Protein AF-A0AAD9ZG01-F1 (afdb_monomer)

Structure (mmCIF, N/CA/C/O backbone):
data_AF-A0AAD9ZG01-F1
#
_entry.id   AF-A0AAD9ZG01-F1
#
loop_
_atom_site.group_PDB
_atom_site.id
_atom_site.type_symbol
_atom_site.label_atom_id
_atom_site.label_alt_id
_atom_site.label_comp_id
_atom_site.label_asym_id
_atom_site.label_entity_id
_atom_site.label_seq_id
_atom_site.pdbx_PDB_ins_code
_atom_site.Cartn_x
_atom_site.Cartn_y
_atom_site.Cartn_z
_atom_site.occupancy
_atom_site.B_iso_or_equiv
_atom_site.auth_seq_id
_atom_site.auth_comp_id
_atom_site.auth_asym_id
_atom_site.auth_atom_id
_atom_site.pdbx_PDB_model_num
ATOM 1 N N . MET A 1 1 ? -25.109 -23.459 76.908 1.00 38.09 1 MET A N 1
ATOM 2 C CA . MET A 1 1 ? -24.005 -22.514 77.189 1.00 38.09 1 MET A CA 1
ATOM 3 C C . MET A 1 1 ? -24.613 -21.228 77.715 1.00 38.09 1 MET A C 1
ATOM 5 O O . MET A 1 1 ? -25.657 -20.833 77.219 1.00 38.09 1 MET A O 1
ATOM 9 N N . ALA A 1 2 ? -24.033 -20.692 78.787 1.00 43.50 2 ALA A N 1
ATOM 10 C CA . ALA A 1 2 ? -24.630 -19.731 79.710 1.00 43.50 2 ALA A CA 1
ATOM 11 C C . ALA A 1 2 ? -25.202 -18.471 79.035 1.00 43.50 2 ALA A C 1
ATOM 13 O O . ALA A 1 2 ? -24.457 -17.653 78.503 1.00 43.50 2 ALA A O 1
ATOM 14 N N . ALA A 1 3 ? -26.524 -18.310 79.120 1.00 38.00 3 ALA A N 1
ATOM 15 C CA . ALA A 1 3 ? -27.197 -17.040 78.900 1.00 38.00 3 ALA A CA 1
ATOM 16 C C . ALA A 1 3 ? -27.238 -16.303 80.243 1.00 38.00 3 ALA A C 1
ATOM 18 O O . ALA A 1 3 ? -27.960 -16.691 81.162 1.00 38.00 3 ALA A O 1
ATOM 19 N N . THR A 1 4 ? -26.424 -15.263 80.380 1.00 45.53 4 THR A N 1
ATOM 20 C CA . THR A 1 4 ? -26.532 -14.297 81.469 1.00 45.53 4 THR A CA 1
ATOM 21 C C . THR A 1 4 ? -27.857 -13.548 81.319 1.00 45.53 4 THR A C 1
ATOM 23 O O . THR A 1 4 ? -27.993 -12.608 80.542 1.00 45.53 4 THR A O 1
ATOM 26 N N . SER A 1 5 ? -28.865 -14.015 82.056 1.00 45.00 5 SER A N 1
ATOM 27 C CA . SER A 1 5 ? -30.139 -13.337 82.285 1.00 45.00 5 SER A CA 1
ATOM 28 C C . SER A 1 5 ? -29.870 -11.956 82.898 1.00 45.00 5 SER A C 1
ATOM 30 O O . SER A 1 5 ? -29.632 -11.849 84.103 1.00 45.00 5 SER A O 1
ATOM 32 N N . LYS A 1 6 ? -29.893 -10.893 82.083 1.00 52.88 6 LYS A N 1
ATOM 33 C CA . LYS A 1 6 ? -29.975 -9.515 82.587 1.00 52.88 6 LYS A CA 1
ATOM 34 C C . LYS A 1 6 ? -31.296 -9.378 83.351 1.00 52.88 6 LYS A C 1
ATOM 36 O O . LYS A 1 6 ? -32.362 -9.615 82.791 1.00 52.88 6 LYS A O 1
ATOM 41 N N . GLY A 1 7 ? -31.193 -9.075 84.643 1.00 50.09 7 GLY A N 1
ATOM 42 C CA . GLY A 1 7 ? -32.318 -8.998 85.569 1.00 50.09 7 GLY A CA 1
ATOM 43 C C . GLY A 1 7 ? -33.397 -8.026 85.098 1.00 50.09 7 GLY A C 1
ATOM 44 O O . GLY A 1 7 ? -33.104 -6.889 84.736 1.00 50.09 7 GLY A O 1
ATOM 45 N N . GLY A 1 8 ? -34.649 -8.488 85.110 1.00 57.25 8 GLY A N 1
ATOM 46 C CA . GLY A 1 8 ? -35.808 -7.622 84.923 1.00 57.25 8 GLY A CA 1
ATOM 47 C C . GLY A 1 8 ? -35.963 -6.641 86.096 1.00 57.25 8 GLY A C 1
ATOM 48 O O . GLY A 1 8 ? -35.490 -6.932 87.197 1.00 57.25 8 GLY A O 1
ATOM 49 N N . PRO A 1 9 ? -36.645 -5.498 85.906 1.00 53.78 9 PRO A N 1
ATOM 50 C CA . PRO A 1 9 ? -36.659 -4.422 86.895 1.00 53.78 9 PRO A CA 1
ATOM 51 C C . PRO A 1 9 ? -37.322 -4.903 88.189 1.00 53.78 9 PRO A C 1
ATOM 53 O O . PRO A 1 9 ? -38.464 -5.360 88.152 1.00 53.78 9 PRO A O 1
ATOM 56 N N . THR A 1 10 ? -36.645 -4.831 89.332 1.00 59.59 10 THR A N 1
ATOM 57 C CA . THR A 1 10 ? -37.211 -5.135 90.659 1.00 59.59 10 THR A CA 1
ATOM 58 C C . THR A 1 10 ? -37.721 -3.850 91.319 1.00 59.59 10 THR A C 1
ATOM 60 O O . THR A 1 10 ? -37.201 -3.426 92.347 1.00 59.59 10 THR A O 1
ATOM 63 N N . GLY A 1 11 ? -38.708 -3.208 90.687 1.00 64.56 11 GLY A N 1
ATOM 64 C CA . GLY A 1 11 ? -39.366 -1.979 91.148 1.00 64.56 11 GLY A CA 1
ATOM 65 C C . GLY A 1 11 ? -40.883 -2.021 90.921 1.00 64.56 11 GLY A C 1
ATOM 66 O O . GLY A 1 11 ? -41.382 -2.926 90.246 1.00 64.56 11 GLY A O 1
ATOM 67 N N . ASP A 1 12 ? -41.599 -1.058 91.509 1.00 79.12 12 ASP A N 1
ATOM 68 C CA . ASP A 1 12 ? -43.065 -0.902 91.490 1.00 79.12 12 ASP A CA 1
ATOM 69 C C . ASP A 1 12 ? -43.675 -1.090 90.078 1.00 79.12 12 ASP A C 1
ATOM 71 O O . ASP A 1 12 ? -43.082 -0.696 89.070 1.00 79.12 12 ASP A O 1
ATOM 75 N N . TYR A 1 13 ? -44.870 -1.687 89.971 1.00 80.56 13 TYR A N 1
ATOM 76 C CA . TYR A 1 13 ? -45.464 -2.114 88.688 1.00 80.56 13 TYR A CA 1
ATOM 77 C C . TYR A 1 13 ? -45.611 -0.970 87.667 1.00 80.56 13 TYR A C 1
ATOM 79 O O . TYR A 1 13 ? -45.528 -1.203 86.459 1.00 80.56 13 TYR A O 1
ATOM 87 N N . ARG A 1 14 ? -45.769 0.276 88.134 1.00 78.88 14 ARG A N 1
ATOM 88 C CA . ARG A 1 14 ? -45.805 1.473 87.276 1.00 78.88 14 ARG A CA 1
ATOM 89 C C . ARG A 1 14 ? -44.471 1.768 86.585 1.00 78.88 14 ARG A C 1
ATOM 91 O O . ARG A 1 14 ? -44.488 2.185 85.432 1.00 78.88 14 ARG A O 1
ATOM 98 N N . GLN A 1 15 ? -43.341 1.505 87.242 1.00 80.19 15 GLN A N 1
ATOM 99 C CA . GLN A 1 15 ? -42.003 1.689 86.663 1.00 80.19 15 GLN A CA 1
ATOM 100 C C . GLN A 1 15 ? -41.693 0.628 85.599 1.00 80.19 15 GLN A C 1
ATOM 102 O O . GLN A 1 15 ? -41.059 0.920 84.590 1.00 80.19 15 GLN A O 1
ATOM 107 N N . ARG A 1 16 ? -42.190 -0.606 85.772 1.00 80.44 16 ARG A N 1
ATOM 108 C CA . ARG A 1 16 ? -42.127 -1.625 84.708 1.00 80.44 16 ARG A CA 1
ATOM 109 C C . ARG A 1 16 ? -42.939 -1.208 83.483 1.00 80.44 16 ARG A C 1
ATOM 111 O O . ARG A 1 16 ? -42.469 -1.383 82.366 1.00 80.44 16 ARG A O 1
ATOM 118 N N . LEU A 1 17 ? -44.133 -0.643 83.683 1.00 79.19 17 LEU A N 1
ATOM 119 C CA . LEU A 1 17 ? -44.978 -0.180 82.581 1.00 79.19 17 LEU A CA 1
ATOM 120 C C . LEU A 1 17 ? -44.354 0.998 81.815 1.00 79.19 17 LEU A C 1
ATOM 122 O O . LEU A 1 17 ? -44.463 1.021 80.593 1.00 79.19 17 LEU A O 1
ATOM 126 N N . SER A 1 18 ? -43.704 1.954 82.494 1.00 83.50 18 SER A N 1
ATOM 127 C CA . SER A 1 18 ? -42.988 3.040 81.806 1.00 83.50 18 SER A CA 1
ATOM 128 C C . SER A 1 18 ? -41.808 2.501 80.998 1.00 83.50 18 SER A C 1
ATOM 130 O O . SER A 1 18 ? -41.717 2.789 79.815 1.00 83.50 18 SER A O 1
ATOM 132 N N . TYR A 1 19 ? -41.008 1.603 81.582 1.00 84.62 19 TYR A N 1
ATOM 133 C CA . TYR A 1 19 ? -39.899 0.952 80.882 1.00 84.62 19 TYR A CA 1
ATOM 134 C C . TYR A 1 19 ? -40.346 0.223 79.602 1.00 84.62 19 TYR A C 1
ATOM 136 O O . TYR A 1 19 ? -39.713 0.367 78.559 1.00 84.62 19 TYR A O 1
ATOM 144 N N . PHE A 1 20 ? -41.457 -0.524 79.642 1.00 85.44 20 PHE A N 1
ATOM 145 C CA . PHE A 1 20 ? -41.986 -1.184 78.441 1.00 85.44 20 PHE A CA 1
ATOM 146 C C . PHE A 1 20 ? -42.443 -0.190 77.369 1.00 85.44 20 PHE A C 1
ATOM 148 O O . PHE A 1 20 ? -42.193 -0.432 76.192 1.00 85.44 20 PHE A O 1
ATOM 155 N N . LYS A 1 21 ? -43.062 0.931 77.761 1.00 87.56 21 LYS A N 1
ATOM 156 C CA . LYS A 1 21 ? -43.464 1.985 76.817 1.00 87.56 21 LYS A CA 1
ATOM 157 C C . LYS A 1 21 ? -42.263 2.645 76.150 1.00 87.56 21 LYS A C 1
ATOM 159 O O . LYS A 1 21 ? -42.301 2.834 74.941 1.00 87.56 21 LYS A O 1
ATOM 164 N N . ASP A 1 22 ? -41.217 2.938 76.915 1.00 88.94 22 ASP A N 1
ATOM 165 C CA . ASP A 1 22 ? -39.986 3.529 76.386 1.00 88.94 22 ASP A CA 1
ATOM 166 C C . ASP A 1 22 ? -39.299 2.548 75.420 1.00 88.94 22 ASP A C 1
ATOM 168 O O . ASP A 1 22 ? -38.937 2.915 74.308 1.00 88.94 22 ASP A O 1
ATOM 172 N N . THR A 1 23 ? -39.248 1.259 75.778 1.00 90.94 23 THR A N 1
ATOM 173 C CA . THR A 1 23 ? -38.676 0.214 74.911 1.00 90.94 23 THR A CA 1
ATOM 174 C C . THR A 1 23 ? -39.481 0.028 73.617 1.00 90.94 23 THR A C 1
ATOM 176 O O . THR A 1 23 ? -38.915 -0.229 72.558 1.00 90.94 23 THR A O 1
ATOM 179 N N . ASP A 1 24 ? -40.812 0.110 73.676 1.00 91.50 24 ASP A N 1
ATOM 180 C CA . ASP A 1 24 ? -41.656 0.002 72.482 1.00 91.50 24 ASP A CA 1
ATOM 181 C C . ASP A 1 24 ? -41.606 1.274 71.624 1.00 91.50 24 ASP A C 1
ATOM 183 O O . ASP A 1 24 ? -41.700 1.179 70.401 1.00 91.50 24 ASP A O 1
ATOM 187 N N . ALA A 1 25 ? -41.389 2.446 72.228 1.00 92.25 25 ALA A N 1
ATOM 188 C CA . ALA A 1 25 ? -41.107 3.677 71.498 1.00 92.25 25 ALA A CA 1
ATOM 189 C C . ALA A 1 25 ? -39.775 3.581 70.735 1.00 92.25 25 ALA A C 1
ATOM 191 O O . ALA A 1 25 ? -39.765 3.823 69.531 1.00 92.25 25 ALA A O 1
ATOM 192 N N . GLU A 1 26 ? -38.701 3.119 71.385 1.00 91.88 26 GLU A N 1
ATOM 193 C CA . GLU A 1 26 ? -37.394 2.884 70.747 1.00 91.88 26 GLU A CA 1
ATOM 194 C C . GLU A 1 26 ? -37.488 1.865 69.599 1.00 91.88 26 GLU A C 1
ATOM 196 O O . GLU A 1 26 ? -36.931 2.068 68.520 1.00 91.88 26 GLU A O 1
ATOM 201 N N . LYS A 1 27 ? -38.238 0.768 69.788 1.00 92.50 27 LYS A N 1
ATOM 202 C CA . LYS A 1 27 ? -38.485 -0.201 68.708 1.00 92.50 27 LYS A CA 1
ATOM 203 C C . LYS A 1 27 ? -39.249 0.421 67.546 1.00 92.50 27 LYS A C 1
ATOM 205 O O . LYS A 1 27 ? -38.918 0.137 66.401 1.00 92.50 27 LYS A O 1
ATOM 210 N N . ASN A 1 28 ? -40.279 1.220 67.820 1.00 91.88 28 ASN A N 1
ATOM 211 C CA . ASN A 1 28 ? -41.066 1.865 66.771 1.00 91.88 28 ASN A CA 1
ATOM 212 C C . ASN A 1 28 ? -40.231 2.890 65.993 1.00 91.88 28 ASN A C 1
ATOM 214 O O . ASN A 1 28 ? -40.359 2.967 64.775 1.00 91.88 28 ASN A O 1
ATOM 218 N N . GLU A 1 29 ? -39.348 3.627 66.666 1.00 94.62 29 GLU A N 1
ATOM 219 C CA . GLU A 1 29 ? -38.393 4.534 66.025 1.00 94.62 29 GLU A CA 1
ATOM 220 C C . GLU A 1 29 ? -37.431 3.766 65.108 1.00 94.62 29 GLU A C 1
ATOM 222 O O . GLU A 1 29 ? -37.336 4.081 63.923 1.00 94.62 29 GLU A O 1
ATOM 227 N N . MET A 1 30 ? -36.840 2.672 65.601 1.00 93.62 30 MET A N 1
ATOM 228 C CA . MET A 1 30 ? -35.977 1.797 64.799 1.00 93.62 30 MET A CA 1
ATOM 229 C C . MET A 1 30 ? -36.716 1.192 63.595 1.00 93.62 30 MET A C 1
ATOM 231 O O . MET A 1 30 ? -36.161 1.085 62.503 1.00 93.62 30 MET A O 1
ATOM 235 N N . VAL A 1 31 ? -37.974 0.777 63.770 1.00 94.62 31 VAL A N 1
ATOM 236 C CA . VAL A 1 31 ? -38.794 0.233 62.679 1.00 94.62 31 VAL A CA 1
ATOM 237 C C . VAL A 1 31 ? -39.071 1.299 61.620 1.00 94.62 31 VAL A C 1
ATOM 239 O O . VAL A 1 31 ? -38.967 0.995 60.433 1.00 94.62 31 VAL A O 1
ATOM 242 N N . ASN A 1 32 ? -39.376 2.534 62.018 1.00 93.56 32 ASN A N 1
ATOM 243 C CA . ASN A 1 32 ? -39.596 3.633 61.078 1.00 93.56 32 ASN A CA 1
ATOM 244 C C . ASN A 1 32 ? -38.319 3.982 60.303 1.00 93.56 32 ASN A C 1
ATOM 246 O O . ASN A 1 32 ? -38.375 4.107 59.082 1.00 93.56 32 ASN A O 1
ATOM 250 N N . GLU A 1 33 ? -37.168 4.039 60.977 1.00 95.75 33 GLU A N 1
ATOM 251 C CA . GLU A 1 33 ? -35.868 4.260 60.333 1.00 95.75 33 GLU A CA 1
ATOM 252 C C . GLU A 1 33 ? -35.550 3.150 59.314 1.00 95.75 33 GLU A C 1
ATOM 254 O O . GLU A 1 33 ? -35.119 3.410 58.189 1.00 95.75 33 GLU A O 1
ATOM 259 N N . LEU A 1 34 ? -35.819 1.887 59.665 1.00 95.50 34 LEU A N 1
ATOM 260 C CA . LEU A 1 34 ? -35.640 0.756 58.751 1.00 95.50 34 LEU A CA 1
ATOM 261 C C . LEU A 1 34 ? -36.575 0.832 57.538 1.00 95.50 34 LEU A C 1
ATOM 263 O O . LEU A 1 34 ? -36.155 0.488 56.432 1.00 95.50 34 LEU A O 1
ATOM 267 N N . ILE A 1 35 ? -37.823 1.270 57.722 1.00 95.75 35 ILE A N 1
ATOM 268 C CA . ILE A 1 35 ? -38.773 1.463 56.619 1.00 95.75 35 ILE A CA 1
ATOM 269 C C . ILE A 1 35 ? -38.272 2.563 55.681 1.00 95.75 35 ILE A C 1
ATOM 271 O O . ILE A 1 35 ? -38.214 2.337 54.472 1.00 95.75 35 ILE A O 1
ATOM 275 N N . GLU A 1 36 ? -37.847 3.706 56.217 1.00 95.88 36 GLU A N 1
ATOM 276 C CA . GLU A 1 36 ? -37.333 4.822 55.419 1.00 95.88 36 GLU A CA 1
ATOM 277 C C . GLU A 1 36 ? -36.077 4.422 54.629 1.00 95.88 36 GLU A C 1
ATOM 279 O O . GLU A 1 36 ? -35.994 4.637 53.415 1.00 95.88 36 GLU A O 1
ATOM 284 N N . ASN A 1 37 ? -35.141 3.721 55.275 1.00 96.06 37 ASN A N 1
ATOM 285 C CA . ASN A 1 37 ? -33.947 3.184 54.625 1.00 96.06 37 ASN A CA 1
ATOM 286 C C . ASN A 1 37 ? -34.290 2.184 53.507 1.00 96.06 37 ASN A C 1
ATOM 288 O O . ASN A 1 37 ? -33.676 2.213 52.436 1.00 96.06 37 ASN A O 1
ATOM 292 N N . LEU A 1 38 ? -35.289 1.317 53.712 1.00 95.12 38 LEU A N 1
ATOM 293 C CA . LEU A 1 38 ? -35.758 0.386 52.681 1.00 95.12 38 LEU A CA 1
ATOM 294 C C . LEU A 1 38 ? -36.426 1.109 51.506 1.00 95.12 38 LEU A C 1
ATOM 296 O O . LEU A 1 38 ? -36.227 0.719 50.352 1.00 95.12 38 LEU A O 1
ATOM 300 N N . GLU A 1 39 ? -37.205 2.157 51.766 1.00 95.75 39 GLU A N 1
ATOM 301 C CA . GLU A 1 39 ? -37.835 2.956 50.717 1.00 95.75 39 GLU A CA 1
ATOM 302 C C . GLU A 1 39 ? -36.809 3.717 49.878 1.00 95.75 39 GLU A C 1
ATOM 304 O O . GLU A 1 39 ? -36.904 3.702 48.644 1.00 95.75 39 GLU A O 1
ATOM 309 N N . ASN A 1 40 ? -35.811 4.322 50.523 1.00 96.19 40 ASN A N 1
ATOM 310 C CA . ASN A 1 40 ? -34.726 5.040 49.858 1.00 96.19 40 ASN A CA 1
ATOM 311 C C . ASN A 1 40 ? -33.866 4.086 49.024 1.00 96.19 40 ASN A C 1
ATOM 313 O O . ASN A 1 40 ? -33.726 4.294 47.817 1.00 96.19 40 ASN A O 1
ATOM 317 N N . ALA A 1 41 ? -33.440 2.954 49.594 1.00 93.81 41 ALA A N 1
ATOM 318 C CA . ALA A 1 41 ? -32.715 1.926 48.850 1.00 93.81 41 ALA A CA 1
ATOM 319 C C . ALA A 1 41 ? -33.521 1.401 47.647 1.00 93.81 41 ALA A C 1
ATOM 321 O O . ALA A 1 41 ? -32.960 1.118 46.586 1.00 93.81 41 ALA A O 1
ATOM 322 N N . ARG A 1 42 ? -34.852 1.291 47.768 1.00 96.44 42 ARG A N 1
ATOM 323 C CA . ARG A 1 42 ? -35.726 0.877 46.660 1.00 96.44 42 ARG A CA 1
ATOM 324 C C . ARG A 1 42 ? -35.860 1.958 45.583 1.00 96.44 42 ARG A C 1
ATOM 326 O O . ARG A 1 42 ? -35.978 1.611 44.408 1.00 96.44 42 ARG A O 1
ATOM 333 N N . LYS A 1 43 ? -35.888 3.246 45.946 1.00 95.81 43 LYS A N 1
ATOM 334 C CA . LYS A 1 43 ? -35.864 4.369 44.988 1.00 95.81 43 LYS A CA 1
ATOM 335 C C . LYS A 1 43 ? -34.548 4.382 44.211 1.00 95.81 43 LYS A C 1
ATOM 337 O O . LYS A 1 43 ? -34.603 4.351 42.986 1.00 95.81 43 LYS A O 1
ATOM 342 N N . GLU A 1 44 ? -33.416 4.282 44.903 1.00 95.88 44 GLU A N 1
ATOM 343 C CA . GLU A 1 44 ? -32.087 4.184 44.284 1.00 95.88 44 GLU A CA 1
ATOM 344 C C . GLU A 1 44 ? -31.996 2.993 43.326 1.00 95.88 44 GLU A C 1
ATOM 346 O O . GLU A 1 44 ? -31.630 3.155 42.166 1.00 95.88 44 GLU A O 1
ATOM 351 N N . CYS A 1 45 ? -32.417 1.798 43.762 1.00 93.69 45 CYS A N 1
ATOM 352 C CA . CYS A 1 45 ? -32.392 0.612 42.902 1.00 93.69 45 CYS A CA 1
ATOM 353 C C . CYS A 1 45 ? -33.244 0.791 41.639 1.00 93.69 45 CYS A C 1
ATOM 355 O O . CYS A 1 45 ? -32.864 0.308 40.573 1.00 93.69 45 CYS A O 1
ATOM 357 N N . ARG A 1 46 ? -34.396 1.470 41.738 1.00 95.25 46 ARG A N 1
ATOM 358 C CA . ARG A 1 46 ? -35.234 1.776 40.569 1.00 95.25 46 ARG A CA 1
ATOM 359 C C . ARG A 1 46 ? -34.542 2.746 39.622 1.00 95.25 46 ARG A C 1
ATOM 361 O O . ARG A 1 46 ? -34.561 2.501 38.423 1.00 95.25 46 ARG A O 1
ATOM 368 N N . GLN A 1 47 ? -33.927 3.797 40.150 1.00 95.25 47 GLN A N 1
ATOM 369 C CA . GLN A 1 47 ? -33.242 4.799 39.341 1.00 95.25 47 GLN A CA 1
ATOM 370 C C . GLN A 1 47 ? -32.042 4.197 38.605 1.00 95.25 47 GLN A C 1
ATOM 372 O O . GLN A 1 47 ? -31.995 4.244 37.382 1.00 95.25 47 GLN A O 1
ATOM 377 N N . ILE A 1 48 ? -31.188 3.461 39.322 1.00 93.50 48 ILE A N 1
ATOM 378 C CA . ILE A 1 48 ? -30.055 2.732 38.734 1.00 93.50 48 ILE A CA 1
ATOM 379 C C . ILE A 1 48 ? -30.524 1.727 37.672 1.00 93.50 48 ILE A C 1
ATOM 381 O O . ILE A 1 48 ? -29.856 1.528 36.658 1.00 93.50 48 ILE A O 1
ATOM 385 N N . SER A 1 49 ? -31.674 1.075 37.880 1.00 95.31 49 SER A N 1
ATOM 386 C CA . SER A 1 49 ? -32.224 0.141 36.889 1.00 95.31 49 SER A CA 1
ATOM 387 C C . SER A 1 49 ? -32.629 0.851 35.595 1.00 95.31 49 SER A C 1
ATOM 389 O O . SER A 1 49 ? -32.333 0.335 34.519 1.00 95.31 49 SER A O 1
ATOM 391 N N . LEU A 1 50 ? -33.253 2.029 35.691 1.00 95.81 50 LEU A N 1
ATOM 392 C CA . LEU A 1 50 ? -33.627 2.842 34.530 1.00 95.81 50 LEU A CA 1
ATOM 393 C C . LEU A 1 50 ? -32.391 3.364 33.787 1.00 95.81 50 LEU A C 1
ATOM 395 O O . LEU A 1 50 ? -32.313 3.227 32.566 1.00 95.81 50 LEU A O 1
ATOM 399 N N . ASP A 1 51 ? -31.396 3.871 34.514 1.00 95.25 51 ASP A N 1
ATOM 400 C CA . ASP A 1 51 ? -30.147 4.366 33.924 1.00 95.25 51 ASP A CA 1
ATOM 401 C C . ASP A 1 51 ? -29.394 3.234 33.211 1.00 95.25 51 ASP A C 1
ATOM 403 O O . ASP A 1 51 ? -28.943 3.378 32.074 1.00 95.25 51 ASP A O 1
ATOM 407 N N . LEU A 1 52 ? -29.335 2.047 33.827 1.00 92.88 52 LEU A N 1
ATOM 408 C CA . LEU A 1 52 ? -28.736 0.861 33.218 1.00 92.88 52 LEU A CA 1
ATOM 409 C C . LEU A 1 52 ? -29.473 0.420 31.947 1.00 92.88 52 LEU A C 1
ATOM 411 O O . LEU A 1 52 ? -28.834 -0.058 31.005 1.00 92.88 52 LEU A O 1
ATOM 415 N N . GLU A 1 53 ? -30.801 0.513 31.917 1.00 95.25 53 GLU A N 1
ATOM 416 C CA . GLU A 1 53 ? -31.591 0.211 30.722 1.00 95.25 53 GLU A CA 1
ATOM 417 C C . GLU A 1 53 ? -31.333 1.218 29.599 1.00 95.25 53 GLU A C 1
ATOM 419 O O . GLU A 1 53 ? -31.119 0.788 28.461 1.00 95.25 53 GLU A O 1
ATOM 424 N N . SER A 1 54 ? -31.259 2.513 29.921 1.00 95.12 54 SER A N 1
ATOM 425 C CA . SER A 1 54 ? -30.901 3.576 28.974 1.00 95.12 54 SER A CA 1
ATOM 426 C C . SER A 1 54 ? -29.518 3.336 28.361 1.00 95.12 54 SER A C 1
ATOM 428 O O . SER A 1 54 ? -29.382 3.187 27.146 1.00 95.12 54 SER A O 1
ATOM 430 N N . GLU A 1 55 ? -28.504 3.129 29.202 1.00 91.25 55 GLU A N 1
ATOM 431 C CA . GLU A 1 55 ? -27.126 2.833 28.789 1.00 91.25 55 GLU A CA 1
ATOM 432 C C . GLU A 1 55 ? -27.024 1.572 27.918 1.00 91.25 55 GLU A C 1
ATOM 434 O O . GLU A 1 55 ? -26.283 1.502 26.931 1.00 91.25 55 GLU A O 1
ATOM 439 N N . ARG A 1 56 ? -27.790 0.526 28.257 1.00 93.69 56 ARG A N 1
ATOM 440 C CA . ARG A 1 56 ? -27.854 -0.698 27.446 1.00 93.69 56 ARG A CA 1
ATOM 441 C C . ARG A 1 56 ? -28.488 -0.434 26.086 1.00 93.69 56 ARG A C 1
ATOM 443 O O . ARG A 1 56 ? -28.030 -1.016 25.099 1.00 93.69 56 ARG A O 1
ATOM 450 N N . ALA A 1 57 ? -29.532 0.389 26.025 1.00 94.00 57 ALA A N 1
ATOM 451 C CA . ALA A 1 57 ? -30.189 0.755 24.778 1.00 94.00 57 ALA A CA 1
ATOM 452 C C . ALA A 1 57 ? -29.251 1.574 23.879 1.00 94.00 57 ALA A C 1
ATOM 454 O O . ALA A 1 57 ? -29.091 1.238 22.703 1.00 94.00 57 ALA A O 1
ATOM 455 N N . GLU A 1 58 ? -28.554 2.565 24.435 1.00 92.12 58 GLU A N 1
ATOM 456 C CA . GLU A 1 58 ? -27.571 3.366 23.703 1.00 92.12 58 GLU A CA 1
ATOM 457 C C . GLU A 1 58 ? -26.402 2.521 23.209 1.00 92.12 58 GLU A C 1
ATOM 459 O O . GLU A 1 58 ? -26.064 2.570 22.025 1.00 92.12 58 GLU A O 1
ATOM 464 N N . ARG A 1 59 ? -25.838 1.651 24.057 1.00 94.12 59 ARG A N 1
ATOM 465 C CA . ARG A 1 59 ? -24.777 0.727 23.637 1.00 94.12 59 ARG A CA 1
ATOM 466 C C . ARG A 1 59 ? -25.218 -0.147 22.469 1.00 94.12 59 ARG A C 1
ATOM 468 O O . ARG A 1 59 ? -24.450 -0.306 21.524 1.00 94.12 59 ARG A O 1
ATOM 475 N N . ARG A 1 60 ? -26.431 -0.710 22.509 1.00 93.69 60 ARG A N 1
ATOM 476 C CA . ARG A 1 60 ? -26.967 -1.511 21.394 1.00 93.69 60 ARG A CA 1
ATOM 477 C C . ARG A 1 60 ? -27.122 -0.673 20.130 1.00 93.69 60 ARG A C 1
ATOM 479 O O . ARG A 1 60 ? -26.774 -1.142 19.053 1.00 93.69 60 ARG A O 1
ATOM 486 N N . ARG A 1 61 ? -27.592 0.570 20.252 1.00 94.12 61 ARG A N 1
ATOM 487 C CA . ARG A 1 61 ? -27.713 1.499 19.122 1.00 94.12 61 ARG A CA 1
ATOM 488 C C . ARG A 1 61 ? -26.350 1.837 18.517 1.00 94.12 61 ARG A C 1
ATOM 490 O O . ARG A 1 61 ? -26.206 1.819 17.298 1.00 94.12 61 ARG A O 1
ATOM 497 N N . HIS A 1 62 ? -25.346 2.106 19.347 1.00 91.12 62 HIS A N 1
ATOM 498 C CA . HIS A 1 62 ? -23.978 2.353 18.895 1.00 91.12 62 HIS A CA 1
ATOM 499 C C . HIS A 1 62 ? -23.357 1.114 18.253 1.00 91.12 62 HIS A C 1
ATOM 501 O O . HIS A 1 62 ? -22.753 1.235 17.192 1.00 91.12 62 HIS A O 1
ATOM 507 N N . GLN A 1 63 ? -23.554 -0.072 18.835 1.00 92.38 63 GLN A N 1
ATOM 508 C CA . GLN A 1 63 ? -23.122 -1.337 18.237 1.00 92.38 63 GLN A CA 1
ATOM 509 C C . GLN A 1 63 ? -23.772 -1.559 16.869 1.00 92.38 63 GLN A C 1
ATOM 511 O O . GLN A 1 63 ? -23.058 -1.852 15.916 1.00 92.38 63 GLN A O 1
ATOM 516 N N . GLY A 1 64 ? -25.081 -1.318 16.745 1.00 92.50 64 GLY A N 1
ATOM 517 C CA . GLY A 1 64 ? -25.789 -1.406 15.467 1.00 92.50 64 GLY A CA 1
ATOM 518 C C . GLY A 1 64 ? -25.251 -0.426 14.422 1.00 92.50 64 GLY A C 1
ATOM 519 O O . GLY A 1 64 ? -25.017 -0.820 13.287 1.00 92.50 64 GLY A O 1
ATOM 520 N N . ARG A 1 65 ? -24.966 0.829 14.804 1.00 90.06 65 ARG A N 1
ATOM 521 C CA . ARG A 1 65 ? -24.340 1.812 13.898 1.00 90.06 65 ARG A CA 1
ATOM 522 C C . ARG A 1 65 ? -22.930 1.408 13.475 1.00 90.06 65 ARG A C 1
ATOM 524 O O . ARG A 1 65 ? -22.566 1.631 12.327 1.00 90.06 65 ARG A O 1
ATOM 531 N N . VAL A 1 66 ? -22.124 0.860 14.384 1.00 88.94 66 VAL A N 1
ATOM 532 C CA . VAL A 1 66 ? -20.772 0.382 14.054 1.00 88.94 66 VAL A CA 1
ATOM 533 C C . VAL A 1 66 ? -20.855 -0.788 13.082 1.00 88.94 66 VAL A C 1
ATOM 535 O O . VAL A 1 66 ? -20.172 -0.759 12.067 1.00 88.94 66 VAL A O 1
ATOM 538 N N . GLU A 1 67 ? -21.728 -1.762 13.334 1.00 90.50 67 GLU A N 1
ATOM 539 C CA . GLU A 1 67 ? -21.938 -2.905 12.442 1.00 90.50 67 GLU A CA 1
ATOM 540 C C . GLU A 1 67 ? -22.451 -2.462 11.061 1.00 90.50 67 GLU A C 1
ATOM 542 O O . GLU A 1 67 ? -21.927 -2.890 10.034 1.00 90.50 67 GLU A O 1
ATOM 547 N N . GLU A 1 68 ? -23.411 -1.534 11.014 1.00 89.50 68 GLU A N 1
ATOM 548 C CA . GLU A 1 68 ? -23.906 -0.938 9.771 1.00 89.50 68 GLU A CA 1
ATOM 549 C C . GLU A 1 68 ? -22.775 -0.248 8.996 1.00 89.50 68 GLU A C 1
ATOM 551 O O . GLU A 1 68 ? -22.551 -0.547 7.821 1.00 89.50 68 GLU A O 1
ATOM 556 N N . LEU A 1 69 ? -22.003 0.622 9.652 1.00 82.62 69 LEU A N 1
ATOM 557 C CA . LEU A 1 69 ? -20.867 1.298 9.028 1.00 82.62 69 LEU A CA 1
ATOM 558 C C . LEU A 1 69 ? -19.804 0.301 8.563 1.00 82.62 69 LEU A C 1
ATOM 560 O O . LEU A 1 69 ? -19.283 0.447 7.458 1.00 82.62 69 LEU A O 1
ATOM 564 N N . GLU A 1 70 ? -19.503 -0.730 9.349 1.00 82.12 70 GLU A N 1
ATOM 565 C CA . GLU A 1 70 ? -18.585 -1.798 8.962 1.00 82.12 70 GLU A CA 1
ATOM 566 C C . GLU A 1 70 ? -19.085 -2.530 7.720 1.00 82.12 70 GLU A C 1
ATOM 568 O O . GLU A 1 70 ? -18.298 -2.738 6.799 1.00 82.12 70 GLU A O 1
ATOM 573 N N . THR A 1 71 ? -20.380 -2.849 7.627 1.00 82.00 71 THR A N 1
ATOM 574 C CA . THR A 1 71 ? -20.956 -3.505 6.441 1.00 82.00 71 THR A CA 1
ATOM 575 C C . THR A 1 71 ? -20.894 -2.619 5.199 1.00 82.00 71 THR A C 1
ATOM 577 O O . THR A 1 71 ? -20.480 -3.089 4.139 1.00 82.00 71 THR A O 1
ATOM 580 N N . LEU A 1 72 ? -21.209 -1.324 5.327 1.00 79.69 72 LEU A N 1
ATOM 581 C CA . LEU A 1 72 ? -21.110 -0.345 4.240 1.00 79.69 72 LEU A CA 1
ATOM 582 C C . LEU A 1 72 ? -19.665 -0.132 3.787 1.00 79.69 72 LEU A C 1
ATOM 584 O O . LEU A 1 72 ? -19.409 0.237 2.639 1.00 79.69 72 LEU A O 1
ATOM 588 N N . THR A 1 73 ? -18.722 -0.338 4.695 1.00 75.06 73 THR A N 1
ATOM 589 C CA . THR A 1 73 ? -17.300 -0.113 4.467 1.00 75.06 73 THR A CA 1
ATOM 590 C C . THR A 1 73 ? -16.578 -1.372 3.984 1.00 75.06 73 THR A C 1
ATOM 592 O O . THR A 1 73 ? -15.527 -1.294 3.332 1.00 75.06 73 THR A O 1
ATOM 595 N N . ARG A 1 74 ? -17.146 -2.546 4.271 1.00 71.69 74 ARG A N 1
ATOM 596 C CA . ARG A 1 74 ? -16.600 -3.850 3.906 1.00 71.69 74 ARG A CA 1
ATOM 597 C C . ARG A 1 74 ? -16.449 -3.940 2.392 1.00 71.69 74 ARG A C 1
ATOM 599 O O . ARG A 1 74 ? -17.396 -3.726 1.644 1.00 71.69 74 ARG A O 1
ATOM 606 N N . GLY A 1 75 ? -15.237 -4.241 1.932 1.00 68.81 75 GLY A N 1
ATOM 607 C CA . GLY A 1 75 ? -14.962 -4.418 0.502 1.00 68.81 75 GLY A CA 1
ATOM 608 C C . GLY A 1 75 ? -14.920 -3.160 -0.351 1.00 68.81 75 GLY A C 1
ATOM 609 O O . GLY A 1 75 ? -14.867 -3.245 -1.574 1.00 68.81 75 GLY A O 1
ATOM 610 N N . ARG A 1 76 ? -14.928 -1.974 0.265 1.00 75.75 76 ARG A N 1
ATOM 611 C CA . ARG A 1 76 ? -14.742 -0.702 -0.454 1.00 75.75 76 ARG A CA 1
ATOM 612 C C . ARG A 1 76 ? -13.320 -0.149 -0.341 1.00 75.75 76 ARG A C 1
ATOM 614 O O . ARG A 1 76 ? -13.078 1.007 -0.673 1.00 75.75 76 ARG A O 1
ATOM 621 N N . GLY A 1 77 ? -12.382 -0.967 0.136 1.00 88.50 77 GLY A N 1
ATOM 622 C CA . GLY A 1 77 ? -10.971 -0.607 0.210 1.00 88.50 77 GLY A CA 1
ATOM 623 C C . GLY A 1 77 ? -10.288 -0.662 -1.155 1.00 88.50 77 GLY A C 1
ATOM 624 O O . GLY A 1 77 ? -10.673 -1.439 -2.032 1.00 88.50 77 GLY A O 1
ATOM 625 N N . PHE A 1 78 ? -9.242 0.140 -1.323 1.00 92.50 78 PHE A N 1
ATOM 626 C CA . PHE A 1 78 ? -8.366 0.048 -2.486 1.00 92.50 78 PHE A CA 1
ATOM 627 C C . PHE A 1 78 ? -6.895 0.146 -2.094 1.00 92.50 78 PHE A C 1
ATOM 629 O O . PHE A 1 78 ? -6.550 0.613 -1.008 1.00 92.50 78 PHE A O 1
ATOM 636 N N . VAL A 1 79 ? -6.034 -0.315 -2.991 1.00 92.75 79 VAL A N 1
ATOM 637 C CA . VAL A 1 79 ? -4.581 -0.183 -2.920 1.00 92.75 79 VAL A CA 1
ATOM 638 C C . VAL A 1 79 ? -4.154 0.728 -4.052 1.00 92.75 79 VAL A C 1
ATOM 640 O O . VAL A 1 79 ? -4.583 0.540 -5.191 1.00 92.75 79 VAL A O 1
ATOM 643 N N . LEU A 1 80 ? -3.322 1.711 -3.731 1.00 94.94 80 LEU A N 1
ATOM 644 C CA . LEU A 1 80 ? -2.755 2.623 -4.710 1.00 94.94 80 LEU A CA 1
ATOM 645 C C . LEU A 1 80 ? -1.356 2.162 -5.105 1.00 94.94 80 LEU A C 1
ATOM 647 O O . LEU A 1 80 ? -0.552 1.809 -4.249 1.00 94.94 80 LEU A O 1
ATOM 651 N N . VAL A 1 81 ? -1.045 2.220 -6.390 1.00 93.31 81 VAL A N 1
ATOM 652 C CA . VAL A 1 81 ? 0.290 1.984 -6.930 1.00 93.31 81 VAL A CA 1
ATOM 653 C C . VAL A 1 81 ? 0.688 3.230 -7.706 1.00 93.31 81 VAL A C 1
ATOM 655 O O . VAL A 1 81 ? 0.052 3.570 -8.702 1.00 93.31 81 VAL A O 1
ATOM 658 N N . LEU A 1 82 ? 1.712 3.925 -7.225 1.00 92.69 82 LEU A N 1
ATOM 659 C CA . LEU A 1 82 ? 2.292 5.095 -7.879 1.00 92.69 82 LEU A CA 1
ATOM 660 C C . LEU A 1 82 ? 3.606 4.678 -8.519 1.00 92.69 82 LEU A C 1
ATOM 662 O O . LEU A 1 82 ? 4.452 4.105 -7.837 1.00 92.69 82 LEU A O 1
ATOM 666 N N . ILE A 1 83 ? 3.765 4.947 -9.810 1.00 90.25 83 ILE A N 1
ATOM 667 C CA . ILE A 1 83 ? 4.972 4.605 -10.561 1.00 90.25 83 ILE A CA 1
ATOM 668 C C . ILE A 1 83 ? 5.471 5.866 -11.250 1.00 90.25 83 ILE A C 1
ATOM 670 O O . ILE A 1 83 ? 4.732 6.500 -12.005 1.00 90.25 83 ILE A O 1
ATOM 674 N N . ASP A 1 84 ? 6.727 6.194 -10.995 1.00 88.38 84 ASP A N 1
ATOM 675 C CA . ASP A 1 84 ? 7.487 7.125 -11.810 1.00 88.38 84 ASP A CA 1
ATOM 676 C C . ASP A 1 84 ? 8.042 6.360 -13.012 1.00 88.38 84 ASP A C 1
ATOM 678 O O . ASP A 1 84 ? 9.045 5.658 -12.908 1.00 88.38 84 ASP A O 1
ATOM 682 N N . ALA A 1 85 ? 7.314 6.398 -14.125 1.00 83.19 85 ALA A N 1
ATOM 683 C CA . ALA A 1 85 ? 7.627 5.601 -15.303 1.00 83.19 85 ALA A CA 1
ATOM 684 C C . ALA A 1 85 ? 8.685 6.255 -16.209 1.00 83.19 85 ALA A C 1
ATOM 686 O O . ALA A 1 85 ? 9.126 5.603 -17.158 1.00 83.19 85 ALA A O 1
ATOM 687 N N . ASP A 1 86 ? 9.107 7.492 -15.918 1.00 76.81 86 ASP A N 1
ATOM 688 C CA . ASP A 1 86 ? 10.226 8.149 -16.606 1.00 76.81 86 ASP A CA 1
ATOM 689 C C . ASP A 1 86 ? 11.584 7.609 -16.152 1.00 76.81 86 ASP A C 1
ATOM 691 O O . ASP A 1 86 ? 12.555 7.620 -16.913 1.00 76.81 86 ASP A O 1
ATOM 695 N N . ALA A 1 87 ? 11.656 7.098 -14.925 1.00 70.62 87 ALA A N 1
ATOM 696 C CA . ALA A 1 87 ? 12.877 6.551 -14.367 1.00 70.62 87 ALA A CA 1
ATOM 697 C C . ALA A 1 87 ? 13.268 5.219 -15.017 1.00 70.62 87 ALA A C 1
ATOM 699 O O . ALA A 1 87 ? 12.454 4.296 -15.103 1.00 70.62 87 ALA A O 1
ATOM 700 N N . ASP A 1 88 ? 14.551 5.070 -15.359 1.00 67.56 88 ASP A N 1
ATOM 701 C CA . ASP A 1 88 ? 15.101 3.875 -16.018 1.00 67.56 88 ASP A CA 1
ATOM 702 C C . ASP A 1 88 ? 14.782 2.552 -15.299 1.00 67.56 88 ASP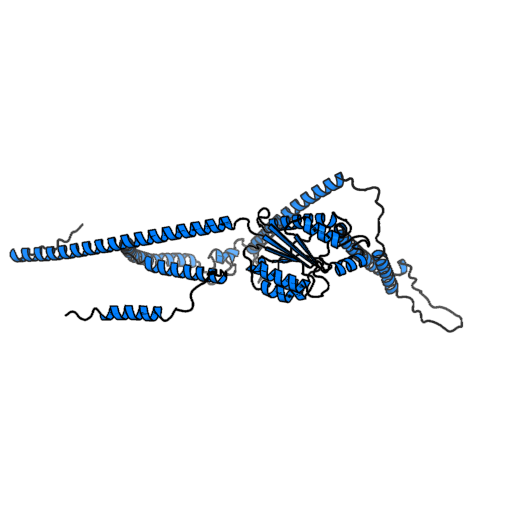 A C 1
ATOM 704 O O . ASP A 1 88 ? 14.593 1.523 -15.959 1.00 67.56 88 ASP A O 1
ATOM 708 N N . ASP A 1 89 ? 14.675 2.604 -13.969 1.00 68.44 89 ASP A N 1
ATOM 709 C CA . ASP A 1 89 ? 14.387 1.473 -13.081 1.00 68.44 89 ASP A CA 1
ATOM 710 C C . ASP A 1 89 ? 12.937 0.971 -13.154 1.00 68.44 89 ASP A C 1
ATOM 712 O O . ASP A 1 89 ? 12.669 -0.181 -12.800 1.00 68.44 89 ASP A O 1
ATOM 716 N N . TYR A 1 90 ? 12.002 1.810 -13.606 1.00 74.56 90 TYR A N 1
ATOM 717 C CA . TYR A 1 90 ? 10.571 1.494 -13.673 1.00 74.56 90 TYR A CA 1
ATOM 718 C C . TYR A 1 90 ? 10.028 1.483 -15.110 1.00 74.56 90 TYR A C 1
ATOM 720 O O . TYR A 1 90 ? 8.825 1.297 -15.316 1.00 74.56 90 TYR A O 1
ATOM 728 N N . ILE A 1 91 ? 10.905 1.605 -16.115 1.00 77.06 91 ILE A N 1
ATOM 729 C CA . ILE A 1 91 ? 10.538 1.446 -17.526 1.00 77.06 91 ILE A CA 1
ATOM 730 C C . ILE A 1 91 ? 10.009 0.026 -17.767 1.00 77.06 91 ILE A C 1
ATOM 732 O O . ILE A 1 91 ? 10.629 -0.979 -17.407 1.00 77.06 91 ILE A O 1
ATOM 736 N N . PHE A 1 92 ? 8.862 -0.067 -18.440 1.00 77.19 92 PHE A N 1
ATOM 737 C CA . PHE A 1 92 ? 8.268 -1.346 -18.818 1.00 77.19 92 PHE A CA 1
ATOM 738 C C . PHE A 1 92 ? 9.193 -2.157 -19.740 1.00 77.19 92 PHE A C 1
ATOM 740 O O . PHE A 1 92 ? 9.920 -1.624 -20.574 1.00 77.19 92 PHE A O 1
ATOM 747 N N . ARG A 1 93 ? 9.157 -3.487 -19.612 1.00 76.19 93 ARG A N 1
ATOM 748 C CA . ARG A 1 9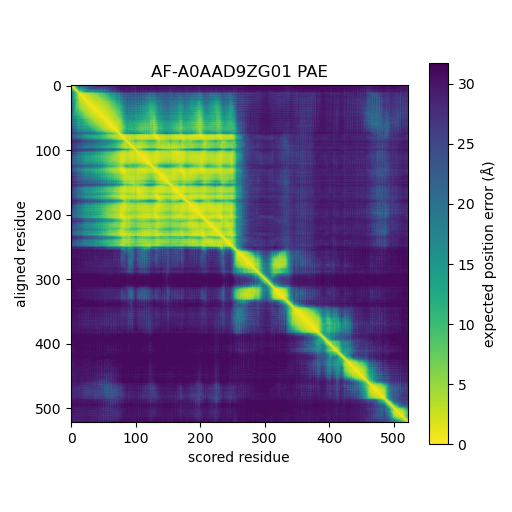3 ? 10.067 -4.382 -20.347 1.00 76.19 93 ARG A CA 1
ATOM 749 C C . ARG A 1 93 ? 9.902 -4.268 -21.861 1.00 76.19 93 ARG A C 1
ATOM 751 O O . ARG A 1 93 ? 8.783 -4.173 -22.363 1.00 76.19 93 ARG A O 1
ATOM 758 N N . GLU A 1 94 ? 11.002 -4.474 -22.583 1.00 79.81 94 GLU A N 1
ATOM 759 C CA . GLU A 1 94 ? 11.047 -4.485 -24.051 1.00 79.81 94 GLU A CA 1
ATOM 760 C C . GLU A 1 94 ? 9.971 -5.394 -24.675 1.00 79.81 94 GLU A C 1
ATOM 762 O O . GLU A 1 94 ? 9.312 -5.013 -25.640 1.00 79.81 94 GLU A O 1
ATOM 767 N N . ARG A 1 95 ? 9.712 -6.571 -24.082 1.00 80.75 95 ARG A N 1
ATOM 768 C CA . ARG A 1 95 ? 8.675 -7.512 -24.557 1.00 80.75 95 ARG A CA 1
ATOM 769 C C . ARG A 1 95 ? 7.267 -6.907 -24.631 1.00 80.75 95 ARG A C 1
ATOM 771 O O . ARG A 1 95 ? 6.422 -7.419 -25.365 1.00 80.75 95 ARG A O 1
ATOM 778 N N . PHE A 1 96 ? 7.011 -5.873 -23.834 1.00 82.75 96 PHE A N 1
ATOM 779 C CA . PHE A 1 96 ? 5.754 -5.139 -23.811 1.00 82.75 96 PHE A CA 1
ATOM 780 C C . PHE A 1 96 ? 5.805 -3.893 -24.681 1.00 82.75 96 PHE A C 1
ATOM 782 O O . PHE A 1 96 ? 4.818 -3.600 -25.341 1.00 82.75 96 PHE A O 1
ATOM 789 N N . LEU A 1 97 ? 6.943 -3.201 -24.721 1.00 82.19 97 LEU A N 1
ATOM 790 C CA . LEU A 1 97 ? 7.106 -1.988 -25.521 1.00 82.19 97 LEU A CA 1
ATOM 791 C C . LEU A 1 97 ? 7.184 -2.262 -27.034 1.00 82.19 97 LEU A C 1
ATOM 793 O O . LEU A 1 97 ? 6.759 -1.434 -27.834 1.00 82.19 97 LEU A O 1
ATOM 797 N N . ASN A 1 98 ? 7.711 -3.427 -27.425 1.00 82.75 98 ASN A N 1
ATOM 798 C CA . ASN A 1 98 ? 7.861 -3.847 -28.824 1.00 82.75 98 ASN A CA 1
ATOM 799 C C . ASN A 1 98 ? 6.690 -4.678 -29.359 1.00 82.75 98 ASN A C 1
ATOM 801 O O . ASN A 1 98 ? 6.684 -5.037 -30.538 1.00 82.75 98 ASN A O 1
ATOM 805 N N . LYS A 1 99 ? 5.725 -5.030 -28.505 1.00 79.06 99 LYS A N 1
ATOM 806 C CA . LYS A 1 99 ? 4.428 -5.529 -28.962 1.00 79.06 99 LYS A CA 1
ATOM 807 C C . LYS A 1 99 ? 3.564 -4.320 -29.277 1.00 79.06 99 LYS A C 1
ATOM 809 O O . LYS A 1 99 ? 3.520 -3.395 -28.476 1.00 79.06 99 LYS A O 1
ATOM 814 N N . ASP A 1 100 ? 2.862 -4.374 -30.403 1.00 73.69 100 ASP A N 1
ATOM 815 C CA . ASP A 1 100 ? 1.915 -3.335 -30.810 1.00 73.69 100 ASP A CA 1
ATOM 816 C C . ASP A 1 100 ? 0.676 -3.346 -29.878 1.00 73.69 100 ASP A C 1
ATOM 818 O O . ASP A 1 100 ? 0.808 -3.390 -28.656 1.00 73.69 100 ASP A O 1
ATOM 822 N N . ASP A 1 101 ? -0.553 -3.370 -30.393 1.00 70.56 101 ASP A N 1
ATOM 823 C CA . ASP A 1 101 ? -1.800 -3.200 -29.612 1.00 70.56 101 ASP A CA 1
ATOM 824 C C . ASP A 1 101 ? -1.996 -4.119 -28.377 1.00 70.56 101 ASP A C 1
ATOM 826 O O . ASP A 1 101 ? -2.872 -3.880 -27.539 1.00 70.56 101 ASP A O 1
ATOM 830 N N . GLY A 1 102 ? -1.215 -5.197 -28.250 1.00 81.94 102 GLY A N 1
ATOM 831 C CA . GLY A 1 102 ? -1.254 -6.132 -27.121 1.00 81.94 102 GLY A CA 1
ATOM 832 C C . GLY A 1 102 ? -0.243 -5.865 -25.998 1.00 81.94 102 GLY A C 1
ATOM 833 O O . GLY A 1 102 ? -0.341 -6.502 -24.948 1.00 81.94 102 GLY A O 1
ATOM 834 N N . GLY A 1 103 ? 0.730 -4.971 -26.197 1.00 85.50 103 GLY A N 1
ATOM 835 C CA . GLY A 1 103 ? 1.840 -4.744 -25.268 1.00 85.50 103 GLY A CA 1
ATOM 836 C C . GLY A 1 103 ? 1.401 -4.198 -23.910 1.00 85.50 103 GLY A C 1
ATOM 837 O O . GLY A 1 103 ? 1.661 -4.814 -22.874 1.00 85.50 103 GLY A O 1
ATOM 838 N N . GLY A 1 104 ? 0.664 -3.084 -23.915 1.00 87.94 104 GLY A N 1
ATOM 839 C CA . GLY A 1 104 ? 0.165 -2.452 -22.690 1.00 87.94 104 GLY A CA 1
ATOM 840 C C . GLY A 1 104 ? -0.891 -3.286 -21.975 1.00 87.94 104 GLY A C 1
ATOM 841 O O . GLY A 1 104 ? -0.878 -3.356 -20.749 1.00 87.94 104 GLY A O 1
ATOM 842 N N . LYS A 1 105 ? -1.732 -4.021 -22.719 1.00 90.94 105 LYS A N 1
ATOM 843 C CA . LYS A 1 105 ? -2.679 -4.985 -22.128 1.00 90.94 105 LYS A CA 1
ATOM 844 C C . LYS A 1 105 ? -1.953 -6.070 -21.332 1.00 90.94 105 LYS A C 1
ATOM 846 O O . LYS A 1 105 ? -2.322 -6.345 -20.195 1.00 90.94 105 LYS A O 1
ATOM 851 N N . GLY A 1 106 ? -0.901 -6.654 -21.910 1.00 87.44 106 GLY A N 1
ATOM 852 C CA . GLY A 1 106 ? -0.093 -7.668 -21.232 1.00 87.44 106 GLY A CA 1
ATOM 853 C C . GLY A 1 106 ? 0.628 -7.125 -19.997 1.00 87.44 106 GLY A C 1
ATOM 854 O O . GLY A 1 106 ? 0.651 -7.793 -18.966 1.00 87.44 106 GLY A O 1
ATOM 855 N N . ALA A 1 107 ? 1.168 -5.906 -20.079 1.00 87.50 107 ALA A N 1
ATOM 856 C CA . ALA A 1 107 ? 1.821 -5.256 -18.945 1.00 87.50 107 ALA A CA 1
ATOM 857 C C . ALA A 1 107 ? 0.841 -4.979 -17.792 1.00 87.50 107 ALA A C 1
ATOM 859 O O . ALA A 1 107 ? 1.169 -5.240 -16.637 1.00 87.50 107 ALA A O 1
ATOM 860 N N . ALA A 1 108 ? -0.369 -4.501 -18.101 1.00 89.31 108 ALA A N 1
ATOM 861 C CA . ALA A 1 108 ? -1.412 -4.267 -17.106 1.00 89.31 108 ALA A CA 1
ATOM 862 C C . ALA A 1 108 ? -1.854 -5.569 -16.418 1.00 89.31 108 ALA A C 1
ATOM 864 O O . ALA A 1 108 ? -1.972 -5.603 -15.194 1.00 89.31 108 ALA A O 1
ATOM 865 N N . ASP A 1 109 ? -2.052 -6.651 -17.179 1.00 88.94 109 ASP A N 1
ATOM 866 C CA . ASP A 1 109 ? -2.443 -7.951 -16.622 1.00 88.94 109 ASP A CA 1
ATOM 867 C C . ASP A 1 109 ? -1.364 -8.538 -15.702 1.00 88.94 109 ASP A C 1
ATOM 869 O O . ASP A 1 109 ? -1.681 -9.033 -14.618 1.00 88.94 109 ASP A O 1
ATOM 873 N N . GLU A 1 110 ? -0.091 -8.456 -16.102 1.00 85.69 110 GLU A N 1
ATOM 874 C CA . GLU A 1 110 ? 1.020 -8.945 -15.281 1.00 85.69 110 GLU A CA 1
ATOM 875 C C . GLU A 1 110 ? 1.196 -8.111 -14.007 1.00 85.69 110 GLU A C 1
ATOM 877 O O . GLU A 1 110 ? 1.347 -8.674 -12.921 1.00 85.69 110 GLU A O 1
ATOM 882 N N . LEU A 1 111 ? 1.116 -6.781 -14.116 1.00 86.81 111 LEU A N 1
ATOM 883 C CA . LEU A 1 111 ? 1.194 -5.885 -12.964 1.00 86.81 111 LEU A CA 1
ATOM 884 C C . LEU A 1 111 ? 0.053 -6.161 -11.976 1.00 86.81 111 LEU A C 1
ATOM 886 O O . LEU A 1 111 ? 0.291 -6.304 -10.777 1.00 86.81 111 LEU A O 1
ATOM 890 N N . HIS A 1 112 ? -1.176 -6.308 -12.477 1.00 88.06 112 HIS A N 1
ATOM 891 C CA . HIS A 1 112 ? -2.346 -6.638 -11.665 1.00 88.06 112 HIS A CA 1
ATOM 892 C C . HIS A 1 112 ? -2.192 -7.975 -10.936 1.00 88.06 112 HIS A C 1
ATOM 894 O O . HIS A 1 112 ? -2.442 -8.052 -9.733 1.00 88.06 112 HIS A O 1
ATOM 900 N N . ALA A 1 113 ? -1.747 -9.020 -11.641 1.00 86.69 113 ALA A N 1
ATOM 901 C CA . ALA A 1 113 ? -1.508 -10.334 -11.050 1.00 86.69 113 ALA A CA 1
ATOM 902 C C . ALA A 1 113 ? -0.447 -10.270 -9.941 1.00 86.69 113 ALA A C 1
ATOM 904 O O . ALA A 1 113 ? -0.669 -10.783 -8.843 1.00 86.69 113 ALA A O 1
ATOM 905 N N . ARG A 1 114 ? 0.668 -9.570 -10.187 1.00 84.19 114 ARG A N 1
ATOM 906 C CA . ARG A 1 114 ? 1.763 -9.455 -9.217 1.00 84.19 114 ARG A CA 1
ATOM 907 C C . ARG A 1 114 ? 1.360 -8.672 -7.972 1.00 84.19 114 ARG A C 1
ATOM 909 O O . ARG A 1 114 ? 1.678 -9.096 -6.864 1.00 84.19 114 ARG A O 1
ATOM 916 N N . ILE A 1 115 ? 0.632 -7.565 -8.132 1.00 86.25 115 ILE A N 1
ATOM 917 C CA . ILE A 1 115 ? 0.124 -6.802 -6.985 1.00 86.25 115 ILE A CA 1
ATOM 918 C C . ILE A 1 115 ? -0.867 -7.655 -6.193 1.00 86.25 115 ILE A C 1
ATOM 920 O O . ILE A 1 115 ? -0.787 -7.682 -4.970 1.00 86.25 115 ILE A O 1
ATOM 924 N N . LYS A 1 116 ? -1.763 -8.401 -6.853 1.00 86.88 116 LYS A N 1
ATOM 925 C CA . LYS A 1 116 ? -2.679 -9.317 -6.156 1.00 86.88 116 LYS A CA 1
ATOM 926 C C . LYS A 1 116 ? -1.948 -10.355 -5.313 1.00 86.88 116 LYS A C 1
ATOM 928 O O . LYS A 1 116 ? -2.370 -10.613 -4.189 1.00 86.88 116 LYS A O 1
ATOM 933 N N . ASP A 1 117 ? -0.878 -10.943 -5.833 1.00 85.25 117 ASP A N 1
ATOM 934 C CA . ASP A 1 117 ? -0.082 -11.907 -5.073 1.00 85.25 117 ASP A CA 1
ATOM 935 C C . ASP A 1 117 ? 0.625 -11.241 -3.887 1.00 85.25 117 ASP A C 1
ATOM 937 O O . ASP A 1 117 ? 0.562 -11.762 -2.775 1.00 85.25 117 ASP A O 1
ATOM 941 N N . TYR A 1 118 ? 1.161 -10.031 -4.069 1.00 84.31 118 TYR A N 1
ATOM 942 C CA . TYR A 1 118 ? 1.733 -9.251 -2.970 1.00 84.31 118 TYR A CA 1
ATOM 943 C C . TYR A 1 118 ? 0.699 -8.888 -1.885 1.00 84.31 118 TYR A C 1
ATOM 945 O O . TYR A 1 118 ? 0.987 -8.944 -0.689 1.00 84.31 118 TYR A O 1
ATOM 953 N N . LEU A 1 119 ? -0.543 -8.574 -2.265 1.00 85.44 119 LEU A N 1
ATOM 954 C CA . LEU A 1 119 ? -1.615 -8.307 -1.298 1.00 85.44 119 LEU A CA 1
ATOM 955 C C . LEU A 1 119 ? -1.938 -9.528 -0.428 1.00 85.44 119 LEU A C 1
ATOM 957 O O . LEU A 1 119 ? -2.227 -9.365 0.759 1.00 85.44 119 LEU A O 1
ATOM 961 N N . LYS A 1 120 ? -1.826 -10.745 -0.978 1.00 86.00 120 LYS A N 1
ATOM 962 C CA . LYS A 1 120 ? -1.971 -11.983 -0.196 1.00 86.00 120 LYS A CA 1
ATOM 963 C C . LYS A 1 120 ? -0.836 -12.139 0.818 1.00 86.00 120 LYS A C 1
ATOM 965 O O . LYS A 1 120 ? -1.095 -12.542 1.950 1.00 86.00 120 LYS A O 1
ATOM 970 N N . GLU A 1 121 ? 0.398 -11.784 0.454 1.00 85.56 121 GLU A N 1
ATOM 971 C CA . GLU A 1 121 ? 1.550 -11.801 1.375 1.00 85.56 121 GLU A CA 1
ATOM 972 C C . GLU A 1 121 ? 1.367 -10.821 2.543 1.00 85.56 121 GLU A C 1
ATOM 974 O O . GLU A 1 121 ? 1.674 -11.146 3.692 1.00 85.56 121 GLU A O 1
ATOM 979 N N . LEU A 1 122 ? 0.783 -9.652 2.269 1.00 82.69 122 LEU A N 1
ATOM 980 C CA . LEU A 1 122 ? 0.405 -8.650 3.271 1.00 82.69 122 LEU A CA 1
ATOM 981 C C . LEU A 1 122 ? -0.798 -9.051 4.141 1.00 82.69 122 LEU A C 1
ATOM 983 O O . LEU A 1 122 ? -1.135 -8.314 5.069 1.00 82.69 122 LEU A O 1
ATOM 987 N N . LYS A 1 123 ? -1.440 -10.197 3.870 1.00 83.38 123 LYS A N 1
ATOM 988 C CA . LYS A 1 123 ? -2.693 -10.642 4.509 1.00 83.38 123 LYS A CA 1
ATOM 989 C C . LYS A 1 123 ? -3.842 -9.638 4.344 1.00 83.38 123 LYS A C 1
ATOM 991 O O . LYS A 1 123 ? -4.699 -9.529 5.220 1.00 83.38 123 LYS A O 1
ATOM 996 N N . LEU A 1 124 ? -3.853 -8.897 3.236 1.00 81.81 124 LEU A N 1
ATOM 997 C CA . LEU A 1 124 ? -4.994 -8.082 2.828 1.00 81.81 124 LEU A CA 1
ATOM 998 C C . LEU A 1 124 ? -5.962 -8.926 1.992 1.00 81.81 124 LEU A C 1
ATOM 1000 O O . LEU A 1 124 ? -5.543 -9.804 1.237 1.00 81.81 124 LEU A O 1
ATOM 1004 N N . ASP A 1 125 ? -7.256 -8.612 2.079 1.00 81.31 125 ASP A N 1
ATOM 1005 C CA . ASP A 1 125 ? -8.301 -9.251 1.273 1.00 81.31 125 ASP A CA 1
ATOM 1006 C C . ASP A 1 125 ? -8.156 -8.858 -0.207 1.00 81.31 125 ASP A C 1
ATOM 1008 O O . ASP A 1 125 ? -8.793 -7.918 -0.693 1.00 81.31 125 ASP A O 1
ATOM 1012 N N . ALA A 1 126 ? -7.297 -9.574 -0.935 1.00 78.81 126 ALA A N 1
ATOM 1013 C CA . ALA A 1 126 ? -6.951 -9.286 -2.328 1.00 78.81 126 ALA A CA 1
ATOM 1014 C C . ALA A 1 126 ? -8.150 -9.375 -3.294 1.00 78.81 126 ALA A C 1
ATOM 1016 O O . ALA A 1 126 ? -8.162 -8.697 -4.321 1.00 78.81 126 ALA A O 1
ATOM 1017 N N . ASP A 1 127 ? -9.165 -10.182 -2.970 1.00 80.31 127 ASP A N 1
ATOM 1018 C CA . ASP A 1 127 ? -10.353 -10.367 -3.815 1.00 80.31 127 ASP A CA 1
ATOM 1019 C C . ASP A 1 127 ? -11.362 -9.223 -3.683 1.00 80.31 127 ASP A C 1
ATOM 1021 O O . ASP A 1 127 ? -12.081 -8.914 -4.632 1.00 80.31 127 ASP A O 1
ATOM 1025 N N . ASN A 1 128 ? -11.390 -8.568 -2.522 1.00 82.44 128 ASN A N 1
ATOM 1026 C CA . ASN A 1 128 ? -12.355 -7.519 -2.194 1.00 82.44 128 ASN A CA 1
ATOM 1027 C C . ASN A 1 128 ? -11.735 -6.109 -2.211 1.00 82.44 128 ASN A C 1
ATOM 1029 O O . ASN A 1 128 ? -12.403 -5.121 -1.920 1.00 82.44 128 ASN A O 1
ATOM 1033 N N . THR A 1 129 ? -10.440 -6.014 -2.519 1.00 87.38 129 THR A N 1
ATOM 1034 C CA . THR A 1 129 ? -9.693 -4.755 -2.575 1.00 87.38 129 THR A CA 1
ATOM 1035 C C . THR A 1 129 ? -9.462 -4.360 -4.026 1.00 87.38 129 THR A C 1
ATOM 1037 O O . THR A 1 129 ? -8.918 -5.131 -4.817 1.00 87.38 129 THR A O 1
ATOM 1040 N N . LYS A 1 130 ? -9.856 -3.138 -4.396 1.00 91.38 130 LYS A N 1
ATOM 1041 C CA . LYS A 1 130 ? -9.593 -2.614 -5.743 1.00 91.38 130 LYS A CA 1
ATOM 1042 C C . LYS A 1 130 ? -8.131 -2.184 -5.875 1.00 91.38 130 LYS A C 1
ATOM 1044 O O . LYS A 1 130 ? -7.537 -1.713 -4.913 1.00 91.38 130 LYS A O 1
ATOM 1049 N N . ILE A 1 131 ? -7.558 -2.311 -7.067 1.00 91.19 131 ILE A N 1
ATOM 1050 C CA . ILE A 1 131 ? -6.177 -1.898 -7.346 1.00 91.19 131 ILE A CA 1
ATOM 1051 C C . ILE A 1 131 ? -6.233 -0.689 -8.272 1.00 91.19 131 ILE A C 1
ATOM 1053 O O . ILE A 1 131 ? -6.809 -0.774 -9.354 1.00 91.19 131 ILE A O 1
ATOM 1057 N N . VAL A 1 132 ? -5.668 0.425 -7.819 1.00 94.88 132 VAL A N 1
ATOM 1058 C CA . VAL A 1 132 ? -5.550 1.675 -8.571 1.00 94.88 132 VAL A CA 1
ATOM 1059 C C . VAL A 1 132 ? -4.086 1.854 -8.932 1.00 94.88 132 VAL A C 1
ATOM 1061 O O . VAL A 1 132 ? -3.247 1.917 -8.038 1.00 94.88 132 VAL A O 1
ATOM 1064 N N . VAL A 1 133 ? -3.772 1.947 -10.220 1.00 94.12 133 VAL A N 1
ATOM 1065 C CA . VAL A 1 133 ? -2.404 2.169 -10.702 1.00 94.12 133 VAL A CA 1
ATOM 1066 C C . VAL A 1 133 ? -2.346 3.512 -11.400 1.00 94.12 133 VAL A C 1
ATOM 1068 O O . VAL A 1 133 ? -3.155 3.783 -12.281 1.00 94.12 133 VAL A O 1
ATOM 1071 N N . ARG A 1 134 ? -1.366 4.337 -11.035 1.00 94.50 134 ARG A N 1
ATOM 1072 C CA . ARG A 1 134 ? -1.039 5.570 -11.747 1.00 94.50 134 ARG A CA 1
ATOM 1073 C C . ARG A 1 134 ? 0.445 5.585 -12.070 1.00 94.50 134 ARG A C 1
ATOM 1075 O O . ARG A 1 134 ? 1.277 5.722 -11.174 1.00 94.50 134 ARG A O 1
ATOM 1082 N N . ALA A 1 135 ? 0.744 5.413 -13.349 1.00 91.62 135 ALA A N 1
ATOM 1083 C CA . ALA A 1 135 ? 2.071 5.555 -13.914 1.00 91.62 135 ALA A CA 1
ATOM 1084 C C . ALA A 1 135 ? 2.175 6.924 -14.587 1.00 91.62 135 ALA A C 1
ATOM 1086 O O . ALA A 1 135 ? 1.324 7.285 -15.401 1.00 91.62 135 ALA A O 1
ATOM 1087 N N . TYR A 1 136 ? 3.198 7.682 -14.225 1.00 92.00 136 TYR A N 1
ATOM 1088 C CA . TYR A 1 136 ? 3.427 9.034 -14.710 1.00 92.00 136 TYR A CA 1
ATOM 1089 C C . TYR A 1 136 ? 4.696 9.068 -15.545 1.00 92.00 136 TYR A C 1
ATOM 1091 O O . TYR A 1 136 ? 5.717 8.554 -15.098 1.00 92.00 136 TYR A O 1
ATOM 1099 N N . ALA A 1 137 ? 4.610 9.634 -16.745 1.00 89.62 137 ALA A N 1
ATOM 1100 C CA . ALA A 1 137 ? 5.759 9.786 -17.625 1.00 89.62 137 ALA A CA 1
ATOM 1101 C C . ALA A 1 137 ? 5.576 10.956 -18.596 1.00 89.62 137 ALA A C 1
ATOM 1103 O O . ALA A 1 137 ? 4.448 11.296 -18.962 1.00 89.62 137 ALA A O 1
ATOM 1104 N N . ASP A 1 138 ? 6.676 11.509 -19.087 1.00 90.75 138 ASP A N 1
ATOM 1105 C CA . ASP A 1 138 ? 6.728 12.252 -20.339 1.00 90.75 138 ASP A CA 1
ATOM 1106 C C . ASP A 1 138 ? 6.848 11.257 -21.497 1.00 90.75 138 ASP A C 1
ATOM 1108 O O . ASP A 1 138 ? 7.933 10.793 -21.864 1.00 90.75 138 ASP A O 1
ATOM 1112 N N . VAL A 1 139 ? 5.713 10.933 -22.122 1.00 90.00 139 VAL A N 1
ATOM 1113 C CA . VAL A 1 139 ? 5.646 9.892 -23.161 1.00 90.00 139 VAL A CA 1
ATOM 1114 C C . VAL A 1 139 ? 6.582 10.194 -24.333 1.00 90.00 139 VAL A C 1
ATOM 1116 O O . VAL A 1 139 ? 7.137 9.271 -24.936 1.00 90.00 139 VAL A O 1
ATOM 1119 N N . LYS A 1 140 ? 6.779 11.471 -24.681 1.00 88.69 140 LYS A N 1
ATOM 1120 C CA . LYS A 1 140 ? 7.613 11.855 -25.828 1.00 88.69 140 LYS A CA 1
ATOM 1121 C C . LYS A 1 140 ? 9.086 11.611 -25.534 1.00 88.69 140 LYS A C 1
ATOM 1123 O O . LYS A 1 140 ? 9.767 10.967 -26.338 1.00 88.69 140 LYS A O 1
ATOM 1128 N N . ASN A 1 141 ? 9.563 12.111 -24.396 1.00 88.12 141 ASN A N 1
ATOM 1129 C CA . ASN A 1 141 ? 10.959 11.958 -23.999 1.00 88.12 141 ASN A CA 1
ATOM 1130 C C . ASN A 1 141 ? 11.277 10.503 -23.645 1.00 88.12 141 ASN A C 1
ATOM 1132 O O . ASN A 1 141 ? 12.290 9.976 -24.105 1.00 88.12 141 ASN A O 1
ATOM 1136 N N . LEU A 1 142 ? 10.376 9.813 -22.944 1.00 86.12 142 LEU A N 1
ATOM 1137 C CA . LEU A 1 142 ? 10.523 8.398 -22.624 1.00 86.12 142 LEU A CA 1
ATOM 1138 C C . LEU A 1 142 ? 10.605 7.533 -23.888 1.00 86.12 142 LEU A C 1
ATOM 1140 O O . LEU A 1 142 ? 11.482 6.674 -23.986 1.00 86.12 142 LEU A O 1
ATOM 1144 N N . GLN A 1 143 ? 9.759 7.779 -24.897 1.00 88.25 143 GLN A N 1
ATOM 1145 C CA . GLN A 1 143 ? 9.835 7.054 -26.169 1.00 88.25 143 GLN A CA 1
ATOM 1146 C C . GLN A 1 143 ? 11.172 7.307 -26.885 1.00 88.25 143 GLN A C 1
ATOM 1148 O O . GLN A 1 143 ? 11.790 6.357 -27.372 1.00 88.25 143 GLN A O 1
ATOM 1153 N N . ALA A 1 144 ? 11.642 8.558 -26.937 1.00 87.31 144 ALA A N 1
ATOM 1154 C CA . ALA A 1 144 ? 12.930 8.896 -27.546 1.00 87.31 144 ALA A CA 1
ATOM 1155 C C . ALA A 1 144 ? 14.100 8.189 -26.837 1.00 87.31 144 ALA A C 1
ATOM 1157 O O . ALA A 1 144 ? 14.962 7.603 -27.499 1.00 87.31 144 ALA A O 1
ATOM 1158 N N . THR A 1 145 ? 14.089 8.170 -25.502 1.00 85.69 145 THR A N 1
ATOM 1159 C CA . THR A 1 145 ? 15.076 7.469 -24.671 1.00 85.69 145 THR A CA 1
ATOM 1160 C C . THR A 1 145 ? 15.012 5.955 -24.872 1.00 85.69 145 THR A C 1
ATOM 1162 O O . THR A 1 145 ? 16.045 5.319 -25.074 1.00 85.69 145 THR A O 1
ATOM 1165 N N . CYS A 1 146 ? 13.814 5.363 -24.923 1.00 83.06 146 CYS A N 1
ATOM 1166 C CA . CYS A 1 146 ? 13.642 3.929 -25.163 1.00 83.06 146 CYS A CA 1
ATOM 1167 C C . CYS A 1 146 ? 14.155 3.501 -26.545 1.00 83.06 146 CYS A C 1
ATOM 1169 O O . CYS A 1 146 ? 14.774 2.445 -26.667 1.00 83.06 146 CYS A O 1
ATOM 1171 N N . VAL A 1 147 ? 13.940 4.316 -27.582 1.00 86.94 147 VAL A N 1
ATOM 1172 C CA . VAL A 1 147 ? 14.461 4.050 -28.934 1.00 86.94 147 VAL A CA 1
ATOM 1173 C C . VAL A 1 147 ? 15.982 4.208 -28.983 1.00 86.94 147 VAL A C 1
ATOM 1175 O O . VAL A 1 147 ? 16.661 3.391 -29.606 1.00 86.94 147 VAL A O 1
ATOM 1178 N N . LYS A 1 148 ? 16.531 5.228 -28.311 1.00 85.00 148 LYS A N 1
ATOM 1179 C CA . LYS A 1 148 ? 17.982 5.456 -28.226 1.00 85.00 148 LYS A CA 1
ATOM 1180 C C . LYS A 1 148 ? 18.699 4.310 -27.508 1.00 85.00 148 LYS A C 1
ATOM 1182 O O . LYS A 1 148 ? 19.746 3.871 -27.972 1.00 85.00 148 LYS A O 1
ATOM 1187 N N . ASN A 1 149 ? 18.108 3.802 -26.428 1.00 80.31 149 ASN A N 1
ATOM 1188 C CA . ASN A 1 149 ? 18.668 2.730 -25.603 1.00 80.31 149 ASN A CA 1
ATOM 1189 C C . ASN A 1 149 ? 18.344 1.322 -26.140 1.00 80.31 149 ASN A C 1
ATOM 1191 O O . ASN A 1 149 ? 18.606 0.334 -25.462 1.00 80.31 149 ASN A O 1
ATOM 1195 N N . GLY A 1 150 ? 17.730 1.205 -27.324 1.00 78.62 150 GLY A N 1
ATOM 1196 C CA . GLY A 1 150 ? 17.396 -0.081 -27.945 1.00 78.62 150 GLY A CA 1
ATOM 1197 C C . GLY A 1 150 ? 16.236 -0.849 -27.294 1.00 78.62 150 GLY A C 1
ATOM 1198 O O . GLY A 1 150 ? 15.879 -1.912 -27.787 1.00 78.62 150 GLY A O 1
ATOM 1199 N N . LYS A 1 151 ? 15.597 -0.304 -26.247 1.00 77.38 151 LYS A N 1
ATOM 1200 C CA . LYS A 1 151 ? 14.422 -0.895 -25.572 1.00 77.38 151 LYS A CA 1
ATOM 1201 C C . LYS A 1 151 ? 13.148 -0.846 -26.429 1.00 77.38 151 LYS A C 1
ATOM 1203 O O . LYS A 1 151 ? 12.188 -1.555 -26.138 1.00 77.38 151 LYS A O 1
ATOM 1208 N N . MET A 1 152 ? 13.110 0.012 -27.451 1.00 80.62 152 MET A N 1
ATOM 1209 C CA . MET A 1 152 ? 11.998 0.130 -28.399 1.00 80.62 152 MET A CA 1
ATOM 1210 C C . MET A 1 152 ? 12.471 0.175 -29.851 1.00 80.62 152 MET A C 1
ATOM 1212 O O . MET A 1 152 ? 13.423 0.877 -30.195 1.00 80.62 152 MET A O 1
ATOM 1216 N N . LYS A 1 153 ? 11.743 -0.504 -30.741 1.00 83.38 153 LYS A N 1
ATOM 1217 C CA . LYS A 1 153 ? 11.921 -0.383 -32.195 1.00 83.38 153 LYS A CA 1
ATOM 1218 C C . LYS A 1 153 ? 11.424 0.983 -32.679 1.00 83.38 153 LYS A C 1
ATOM 1220 O O . LYS A 1 153 ? 10.401 1.475 -32.217 1.00 83.38 153 LYS A O 1
ATOM 1225 N N . ARG A 1 154 ? 12.083 1.564 -33.693 1.00 77.44 154 ARG A N 1
ATOM 1226 C CA . ARG A 1 154 ? 11.730 2.890 -34.261 1.00 77.44 154 ARG A CA 1
ATOM 1227 C C . ARG A 1 154 ? 10.294 2.999 -34.803 1.00 77.44 154 ARG A C 1
ATOM 1229 O O . ARG A 1 154 ? 9.799 4.110 -34.934 1.00 77.44 154 ARG A O 1
ATOM 1236 N N . GLY A 1 155 ? 9.648 1.878 -35.137 1.00 75.94 155 GLY A N 1
ATOM 1237 C CA . GLY A 1 155 ? 8.253 1.837 -35.601 1.00 75.94 155 GLY A CA 1
ATOM 1238 C C . GLY A 1 155 ? 7.211 1.654 -34.491 1.00 75.94 155 GLY A C 1
ATOM 1239 O O . GLY A 1 155 ? 6.024 1.825 -34.750 1.00 75.94 155 GLY A O 1
ATOM 1240 N N . SER A 1 156 ? 7.631 1.316 -33.270 1.00 81.31 156 SER A N 1
ATOM 1241 C CA . SER A 1 156 ? 6.729 1.090 -32.139 1.00 81.31 156 SER A CA 1
ATOM 1242 C C . SER A 1 156 ? 6.366 2.416 -31.468 1.00 81.31 156 SER A C 1
ATOM 1244 O O . SER A 1 156 ? 7.192 3.324 -31.353 1.00 81.31 156 SER A O 1
ATOM 1246 N N . SER A 1 157 ? 5.115 2.540 -31.022 1.00 86.31 157 SER A N 1
ATOM 1247 C CA . SER A 1 157 ? 4.589 3.774 -30.433 1.00 86.31 157 SER A CA 1
ATOM 1248 C C . SER A 1 157 ? 4.263 3.580 -28.959 1.00 86.31 157 SER A C 1
ATOM 1250 O O . SER A 1 157 ? 3.391 2.783 -28.609 1.00 86.31 157 SER A O 1
ATOM 1252 N N . LEU A 1 158 ? 4.907 4.363 -28.090 1.00 88.12 158 LEU A N 1
ATOM 1253 C CA . LEU A 1 158 ? 4.636 4.324 -26.652 1.00 88.12 158 LEU A CA 1
ATOM 1254 C C . LEU A 1 158 ? 3.221 4.836 -26.344 1.00 88.12 158 LEU A C 1
ATOM 1256 O O . LEU A 1 158 ? 2.577 4.382 -25.405 1.00 88.12 158 LEU A O 1
ATOM 1260 N N . ASN A 1 159 ? 2.683 5.707 -27.202 1.00 90.50 159 ASN A N 1
ATOM 1261 C CA . ASN A 1 159 ? 1.288 6.138 -27.139 1.00 90.50 159 ASN A CA 1
ATOM 1262 C C . ASN A 1 159 ? 0.309 4.971 -27.336 1.00 90.50 159 ASN A C 1
ATOM 1264 O O . ASN A 1 159 ? -0.739 4.929 -26.693 1.00 90.50 159 ASN A O 1
ATOM 1268 N N . LEU A 1 160 ? 0.633 4.018 -28.216 1.00 90.06 160 LEU A N 1
ATOM 1269 C CA . LEU A 1 160 ? -0.190 2.826 -28.433 1.00 90.06 160 LEU A CA 1
ATOM 1270 C C . LEU A 1 160 ? -0.139 1.903 -27.213 1.00 90.06 160 LEU A C 1
ATOM 1272 O O . LEU A 1 160 ? -1.177 1.436 -26.740 1.00 90.06 160 LEU A O 1
ATOM 1276 N N . PHE A 1 161 ? 1.061 1.727 -26.651 1.00 90.31 161 PHE A N 1
ATOM 1277 C CA . PHE A 1 161 ? 1.260 1.034 -25.384 1.00 90.31 161 PHE A CA 1
ATOM 1278 C C . PHE A 1 161 ? 0.410 1.665 -24.270 1.00 90.31 161 PHE A C 1
ATOM 1280 O O . PHE A 1 161 ? -0.436 0.970 -23.707 1.00 90.31 161 PHE A O 1
ATOM 1287 N N . ALA A 1 162 ? 0.542 2.973 -24.024 1.00 91.69 162 ALA A N 1
ATOM 1288 C CA . ALA A 1 162 ? -0.191 3.694 -22.982 1.00 91.69 162 ALA A CA 1
ATOM 1289 C C . ALA A 1 162 ? -1.714 3.583 -23.164 1.00 91.69 162 ALA A C 1
ATOM 1291 O O . ALA A 1 162 ? -2.434 3.262 -22.221 1.00 91.69 162 ALA A O 1
ATOM 1292 N N . ARG A 1 163 ? -2.222 3.738 -24.395 1.00 92.44 163 ARG A N 1
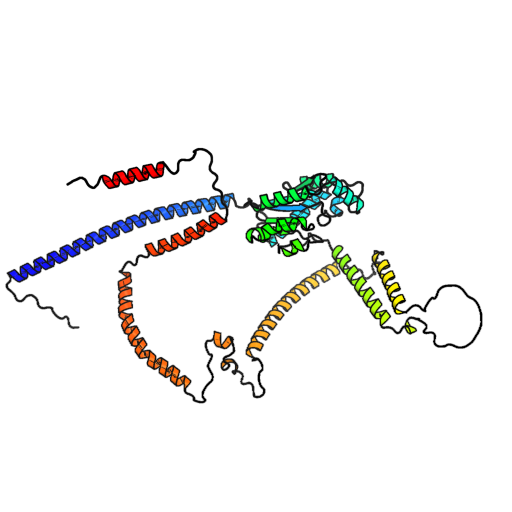ATOM 1293 C CA . ARG A 1 163 ? -3.651 3.535 -24.700 1.00 92.44 163 ARG A CA 1
ATOM 1294 C C . ARG A 1 163 ? -4.113 2.123 -24.356 1.00 92.44 163 ARG A C 1
ATOM 1296 O O . ARG A 1 163 ? -5.142 1.956 -23.708 1.00 92.44 163 ARG A O 1
ATOM 1303 N N . SER A 1 164 ? -3.364 1.111 -24.786 1.00 92.12 164 SER A N 1
ATOM 1304 C CA . SER A 1 164 ? -3.719 -0.291 -24.551 1.00 92.12 164 SER A CA 1
ATOM 1305 C C . SER A 1 164 ? -3.615 -0.690 -23.069 1.00 92.12 164 SER A C 1
ATOM 1307 O O . SER A 1 164 ? -4.397 -1.526 -22.619 1.00 92.12 164 SER A O 1
ATOM 1309 N N . PHE A 1 165 ? -2.713 -0.061 -22.306 1.00 90.56 165 PHE A N 1
ATOM 1310 C CA . PHE A 1 165 ? -2.601 -0.192 -20.850 1.00 90.56 165 PHE A CA 1
ATOM 1311 C C . PHE A 1 165 ? -3.835 0.397 -20.151 1.00 90.56 165 PHE A C 1
ATOM 1313 O O . PHE A 1 165 ? -4.512 -0.316 -19.410 1.00 90.56 165 PHE A O 1
ATOM 1320 N N . ASN A 1 166 ? -4.196 1.642 -20.484 1.00 93.25 166 ASN A N 1
ATOM 1321 C CA . ASN A 1 166 ? -5.336 2.355 -19.890 1.00 93.25 166 ASN A CA 1
ATOM 1322 C C . ASN A 1 166 ? -6.676 1.668 -20.188 1.00 93.25 166 ASN A C 1
ATOM 1324 O O . ASN A 1 166 ? -7.592 1.664 -19.374 1.00 93.25 166 ASN A O 1
ATOM 1328 N N . GLN A 1 167 ? -6.805 1.053 -21.365 1.00 93.19 167 GLN A N 1
ATOM 1329 C CA . GLN A 1 167 ? -8.021 0.336 -21.756 1.00 93.19 167 GLN A CA 1
ATOM 1330 C C . GLN A 1 167 ? -8.171 -1.033 -21.084 1.00 93.19 167 GLN A C 1
ATOM 1332 O O . GLN A 1 167 ? -9.259 -1.611 -21.132 1.00 93.19 167 GLN A O 1
ATOM 1337 N N . ARG A 1 168 ? -7.097 -1.609 -20.525 1.00 92.38 168 ARG A N 1
ATOM 1338 C CA . ARG A 1 168 ? -7.130 -2.996 -20.048 1.00 92.38 168 ARG A CA 1
ATOM 1339 C C . ARG A 1 168 ? -7.812 -3.143 -18.694 1.00 92.38 168 ARG A C 1
ATOM 1341 O O . ARG A 1 168 ? -8.587 -4.080 -18.521 1.00 92.38 168 ARG A O 1
ATOM 1348 N N . GLN A 1 169 ? -7.508 -2.255 -17.753 1.00 89.38 169 GLN A N 1
ATOM 1349 C CA . GLN A 1 169 ? -8.040 -2.275 -16.391 1.00 89.38 169 GLN A CA 1
ATOM 1350 C C . GLN A 1 169 ? -8.635 -0.903 -16.073 1.00 89.38 169 GLN A C 1
ATOM 1352 O O . GLN A 1 169 ? -7.975 0.111 -16.253 1.00 89.38 169 GLN A O 1
ATOM 1357 N N . GLY A 1 170 ? -9.867 -0.856 -15.561 1.00 90.62 170 GLY A N 1
ATOM 1358 C CA . GLY A 1 170 ? -10.608 0.406 -15.405 1.00 90.62 170 GLY A CA 1
ATOM 1359 C C . GLY A 1 170 ? -10.062 1.398 -14.365 1.00 90.62 170 GLY A C 1
ATOM 1360 O O . GLY A 1 170 ? -10.615 2.481 -14.236 1.00 90.62 170 GLY A O 1
ATOM 1361 N N . LEU A 1 171 ? -9.029 1.030 -13.601 1.00 94.62 171 LEU A N 1
ATOM 1362 C CA . LEU A 1 171 ? -8.377 1.880 -12.590 1.00 94.62 171 LEU A CA 1
ATOM 1363 C C . LEU A 1 171 ? -6.865 2.004 -12.833 1.00 94.62 171 LEU A C 1
ATOM 1365 O O . LEU A 1 171 ? -6.111 2.293 -1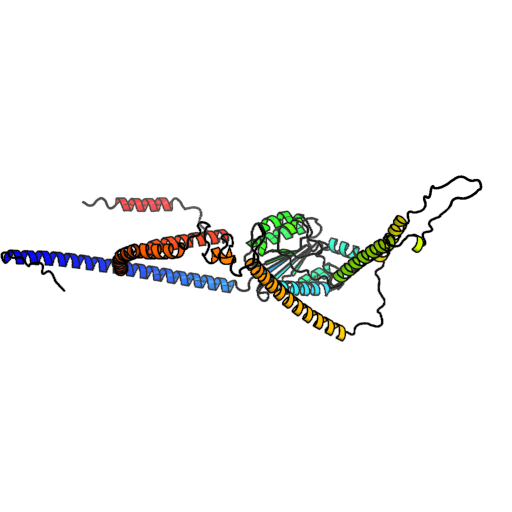1.902 1.00 94.62 171 LEU A O 1
ATOM 1369 N N . PHE A 1 172 ? -6.409 1.676 -14.043 1.00 94.56 172 PHE A N 1
ATOM 1370 C CA . PHE A 1 172 ? -5.006 1.753 -14.424 1.00 94.56 172 PHE A CA 1
ATOM 1371 C C . PHE A 1 172 ? -4.840 2.916 -15.389 1.00 94.56 172 PHE A C 1
ATOM 1373 O O . PHE A 1 172 ? -5.385 2.897 -16.488 1.00 94.56 172 PHE A O 1
ATOM 1380 N N . ASP A 1 173 ? -4.047 3.894 -14.976 1.00 94.62 173 ASP A N 1
ATOM 1381 C CA . ASP A 1 173 ? -3.798 5.105 -15.736 1.00 94.62 173 ASP A CA 1
ATOM 1382 C C . ASP A 1 173 ? -2.297 5.241 -16.001 1.00 94.62 173 ASP A C 1
ATOM 1384 O O . ASP A 1 173 ? -1.490 5.358 -15.081 1.00 94.62 173 ASP A O 1
ATOM 1388 N N . PHE A 1 174 ? -1.926 5.250 -17.273 1.00 92.25 174 PHE A N 1
ATOM 1389 C CA . PHE A 1 174 ? -0.652 5.732 -17.780 1.00 92.25 174 PHE A CA 1
ATOM 1390 C C . PHE A 1 174 ? -0.873 7.160 -18.274 1.00 92.25 174 PHE A C 1
ATOM 1392 O O . PHE A 1 174 ? -1.576 7.390 -19.266 1.00 92.25 174 PHE A O 1
ATOM 1399 N N . VAL A 1 175 ? -0.323 8.119 -17.538 1.00 92.69 175 VAL A N 1
ATOM 1400 C CA . VAL A 1 175 ? -0.600 9.544 -17.690 1.00 92.69 175 VAL A CA 1
ATOM 1401 C C . VAL A 1 175 ? 0.610 10.231 -18.303 1.00 92.69 175 VAL A C 1
ATOM 1403 O O . VAL A 1 175 ? 1.672 10.277 -17.686 1.00 92.69 175 VAL A O 1
ATOM 1406 N N . ASP A 1 176 ? 0.407 10.805 -19.489 1.00 92.62 176 ASP A N 1
ATOM 1407 C CA . ASP A 1 176 ? 1.372 11.709 -20.110 1.00 92.62 176 ASP A CA 1
ATOM 1408 C C . ASP A 1 176 ? 1.331 13.065 -19.399 1.00 92.62 176 ASP A C 1
ATOM 1410 O O . ASP A 1 176 ? 0.291 13.732 -19.376 1.00 92.62 176 ASP A O 1
ATOM 1414 N N . ILE A 1 177 ? 2.440 13.449 -18.779 1.00 89.81 177 ILE A N 1
ATOM 1415 C CA . ILE A 1 177 ? 2.587 14.740 -18.095 1.00 89.81 177 ILE A CA 1
ATOM 1416 C C . ILE A 1 177 ? 3.137 15.806 -19.052 1.00 89.81 177 ILE A C 1
ATOM 1418 O O . ILE A 1 177 ? 2.957 17.003 -18.823 1.00 89.81 177 ILE A O 1
ATOM 1422 N N . GLY A 1 178 ? 3.709 15.382 -20.180 1.00 84.56 178 GLY A N 1
ATOM 1423 C CA . GLY A 1 178 ? 4.387 16.259 -21.119 1.00 84.56 178 GLY A CA 1
ATOM 1424 C C . GLY A 1 178 ? 5.749 16.734 -20.612 1.00 84.56 178 GLY A C 1
ATOM 1425 O O . GLY A 1 178 ? 6.286 16.235 -19.629 1.00 84.56 178 GLY A O 1
ATOM 1426 N N . ALA A 1 179 ? 6.315 17.711 -21.320 1.00 78.50 179 ALA A N 1
ATOM 1427 C CA . ALA A 1 179 ? 7.688 18.148 -21.106 1.00 78.50 179 ALA A CA 1
ATOM 1428 C C . ALA A 1 179 ? 7.850 18.953 -19.810 1.00 78.50 179 ALA A C 1
ATOM 1430 O O . ALA A 1 179 ? 7.367 20.079 -19.706 1.00 78.50 179 ALA A O 1
ATOM 1431 N N . GLY A 1 180 ? 8.602 18.402 -18.860 1.00 77.06 180 GLY A N 1
ATOM 1432 C CA . GLY A 1 180 ? 8.963 19.058 -17.606 1.00 77.06 180 GLY A CA 1
ATOM 1433 C C . GLY A 1 180 ? 9.854 18.152 -16.761 1.00 77.06 180 GLY A C 1
ATOM 1434 O O . GLY A 1 180 ? 9.733 16.937 -16.830 1.00 77.06 180 GLY A O 1
ATOM 1435 N N . LYS A 1 181 ? 10.776 18.731 -15.984 1.00 73.44 181 LYS A N 1
ATOM 1436 C CA . LYS A 1 181 ? 11.699 17.941 -15.147 1.00 73.44 181 LYS A CA 1
ATOM 1437 C C . LYS A 1 181 ? 11.113 17.541 -13.792 1.00 73.44 181 LYS A C 1
ATOM 1439 O O . LYS A 1 181 ? 11.530 16.529 -13.261 1.00 73.44 181 LYS A O 1
ATOM 1444 N N . GLU A 1 182 ? 10.182 18.327 -13.248 1.00 82.25 182 GLU A N 1
ATOM 1445 C CA . GLU A 1 182 ? 9.669 18.153 -11.873 1.00 82.25 182 GLU A CA 1
ATOM 1446 C C . GLU A 1 182 ? 8.144 17.936 -11.811 1.00 82.25 182 GLU A C 1
ATOM 1448 O O . GLU A 1 182 ? 7.570 17.771 -10.733 1.00 82.25 182 GLU A O 1
ATOM 1453 N N . GLU A 1 183 ? 7.459 17.942 -12.960 1.00 85.69 183 GLU A N 1
ATOM 1454 C CA . GLU A 1 183 ? 5.993 17.849 -13.023 1.00 85.69 183 GLU A CA 1
ATOM 1455 C C . GLU A 1 183 ? 5.486 16.461 -12.592 1.00 85.69 183 GLU A C 1
ATOM 1457 O O . GLU A 1 183 ? 4.473 16.351 -11.891 1.00 85.69 183 GLU A O 1
ATOM 1462 N N . ALA A 1 184 ? 6.219 15.399 -12.952 1.00 86.69 184 ALA A N 1
ATOM 1463 C CA . ALA A 1 184 ? 5.954 14.039 -12.487 1.00 86.69 184 ALA A CA 1
ATOM 1464 C C . ALA A 1 184 ? 6.110 13.928 -10.970 1.00 86.69 184 ALA A C 1
ATOM 1466 O O . ALA A 1 184 ? 5.176 13.498 -10.284 1.00 86.69 184 ALA A O 1
ATOM 1467 N N . ASP A 1 185 ? 7.225 14.425 -10.437 1.00 89.31 185 ASP A N 1
ATOM 1468 C CA . ASP A 1 185 ? 7.523 14.365 -9.010 1.00 89.31 185 ASP A CA 1
ATOM 1469 C C . ASP A 1 185 ? 6.505 15.116 -8.168 1.00 89.31 185 ASP A C 1
ATOM 1471 O O . ASP A 1 185 ? 6.097 14.641 -7.105 1.00 89.31 185 ASP A O 1
ATOM 1475 N N . ASN A 1 186 ? 6.086 16.299 -8.618 1.00 90.44 186 ASN A N 1
ATOM 1476 C CA . ASN A 1 186 ? 5.084 17.086 -7.912 1.00 90.44 186 ASN A CA 1
ATOM 1477 C C . ASN A 1 186 ? 3.744 16.334 -7.847 1.00 90.44 186 ASN A C 1
ATOM 1479 O O . ASN A 1 186 ? 3.147 16.182 -6.780 1.00 90.44 186 ASN A O 1
ATOM 1483 N N . LYS A 1 187 ? 3.306 15.763 -8.975 1.00 91.19 187 LYS A N 1
ATOM 1484 C CA . LYS A 1 187 ? 2.050 15.011 -9.056 1.00 91.19 187 LYS A CA 1
ATOM 1485 C C . LYS A 1 187 ? 2.082 13.722 -8.236 1.00 91.19 187 LYS A C 1
ATOM 1487 O O . LYS A 1 187 ? 1.086 13.390 -7.590 1.00 91.19 187 LYS A O 1
ATOM 1492 N N . ILE A 1 188 ? 3.209 13.009 -8.238 1.00 92.25 188 ILE A N 1
ATOM 1493 C CA . ILE A 1 188 ? 3.420 11.797 -7.438 1.00 92.25 188 ILE A CA 1
ATOM 1494 C C . ILE A 1 188 ? 3.377 12.126 -5.945 1.00 92.25 188 ILE A C 1
ATOM 1496 O O . ILE A 1 188 ? 2.678 11.433 -5.201 1.00 92.25 188 ILE A O 1
ATOM 1500 N N . ARG A 1 189 ? 4.067 13.190 -5.513 1.00 92.81 189 ARG A N 1
ATOM 1501 C CA . ARG A 1 189 ? 4.067 13.647 -4.115 1.00 92.81 189 ARG A CA 1
ATOM 1502 C C . ARG A 1 189 ? 2.657 13.991 -3.644 1.00 92.81 189 ARG A C 1
ATOM 1504 O O . ARG A 1 189 ? 2.170 13.374 -2.699 1.00 92.81 189 ARG A O 1
ATOM 1511 N N . GLU A 1 190 ? 1.961 14.880 -4.346 1.00 92.81 190 GLU A N 1
ATOM 1512 C CA . GLU A 1 190 ? 0.601 15.286 -3.966 1.00 92.81 190 GLU A CA 1
ATOM 1513 C C . GLU A 1 190 ? -0.388 14.112 -3.974 1.00 92.81 190 GLU A C 1
ATOM 1515 O O . GLU A 1 190 ? -1.187 13.958 -3.046 1.00 92.81 190 GLU A O 1
ATOM 1520 N N . CYS A 1 191 ? -0.291 13.211 -4.961 1.00 93.62 191 CYS A N 1
ATOM 1521 C CA . CYS A 1 191 ? -1.095 11.988 -4.962 1.00 93.62 191 CYS A CA 1
ATOM 1522 C C . CYS A 1 191 ? -0.801 11.116 -3.736 1.00 93.62 191 CYS A C 1
ATOM 1524 O O . CYS A 1 191 ? -1.736 10.620 -3.108 1.00 93.62 191 CYS A O 1
ATOM 1526 N N . LEU A 1 192 ? 0.472 10.921 -3.384 1.00 94.44 192 LEU A N 1
ATOM 1527 C CA . LEU A 1 192 ? 0.849 10.117 -2.226 1.00 94.44 192 LEU A CA 1
ATOM 1528 C C . LEU A 1 192 ? 0.234 10.681 -0.938 1.00 94.44 192 LEU A C 1
ATOM 1530 O O . LEU A 1 192 ? -0.399 9.925 -0.203 1.00 94.44 192 LEU A O 1
ATOM 1534 N N . SER A 1 193 ? 0.364 11.989 -0.692 1.00 92.94 193 SER A N 1
ATOM 1535 C CA . SER A 1 193 ? -0.218 12.637 0.495 1.00 92.94 193 SER A CA 1
ATOM 1536 C C . SER A 1 193 ? -1.735 12.468 0.556 1.00 92.94 193 SER A C 1
ATOM 1538 O O . SER A 1 193 ? -2.263 11.926 1.528 1.00 92.94 193 SER A O 1
ATOM 1540 N N . PHE A 1 194 ? -2.429 12.833 -0.528 1.00 94.00 194 PHE A N 1
ATOM 1541 C CA . PHE A 1 194 ? -3.888 12.788 -0.597 1.00 94.00 194 PHE A CA 1
ATOM 1542 C C . PHE A 1 194 ? -4.447 11.386 -0.316 1.00 94.00 194 PHE A C 1
ATOM 1544 O O . PHE A 1 194 ? -5.411 11.220 0.434 1.00 94.00 194 PHE A O 1
ATOM 1551 N N . TYR A 1 195 ? -3.842 10.352 -0.906 1.00 94.25 195 TYR A N 1
ATOM 1552 C CA . TYR A 1 195 ? -4.327 8.985 -0.744 1.00 94.25 195 TYR A CA 1
ATOM 1553 C C . TYR A 1 195 ? -3.916 8.342 0.582 1.00 94.25 195 TYR A C 1
ATOM 1555 O O . TYR A 1 195 ? -4.663 7.508 1.095 1.00 94.25 195 TYR A O 1
ATOM 1563 N N . LEU A 1 196 ? -2.779 8.722 1.170 1.00 92.19 196 LEU A N 1
ATOM 1564 C CA . LEU A 1 196 ? -2.399 8.234 2.497 1.00 92.19 196 LEU A CA 1
ATOM 1565 C C . LEU A 1 196 ? -3.370 8.704 3.578 1.00 92.19 196 LEU A C 1
ATOM 1567 O O . LEU A 1 196 ? -3.688 7.925 4.480 1.00 92.19 196 LEU A O 1
ATOM 1571 N N . ASP A 1 197 ? -3.891 9.921 3.469 1.00 90.56 197 ASP A N 1
ATOM 1572 C CA . ASP A 1 197 ? -4.869 10.443 4.426 1.00 90.56 197 ASP A CA 1
ATOM 1573 C C . ASP A 1 197 ? -6.283 9.869 4.199 1.00 90.56 197 ASP A C 1
ATOM 1575 O O . ASP A 1 197 ? -7.130 9.907 5.092 1.00 90.56 197 ASP A O 1
ATOM 1579 N N . ASN A 1 198 ? -6.534 9.231 3.049 1.00 91.62 198 ASN A N 1
ATOM 1580 C CA . ASN A 1 198 ? -7.786 8.529 2.792 1.00 91.62 198 ASN A CA 1
ATOM 1581 C C . ASN A 1 198 ? -7.850 7.184 3.543 1.00 91.62 198 ASN A C 1
ATOM 1583 O O . ASN A 1 198 ? -7.049 6.269 3.326 1.00 91.62 198 ASN A O 1
ATOM 1587 N N . TRP A 1 199 ? -8.878 7.025 4.376 1.00 86.25 199 TRP A N 1
ATOM 1588 C CA . TRP A 1 199 ? -9.134 5.825 5.177 1.00 86.25 199 TRP A CA 1
ATOM 1589 C C . TRP A 1 199 ? -9.491 4.572 4.340 1.00 86.25 199 TRP A C 1
ATOM 1591 O O . TRP A 1 199 ? -9.328 3.428 4.798 1.00 86.25 199 TRP A O 1
ATOM 1601 N N . GLN A 1 200 ? -9.981 4.757 3.107 1.00 89.62 200 GLN A N 1
ATOM 1602 C CA . GLN A 1 200 ? -10.285 3.670 2.166 1.00 89.62 200 GLN A CA 1
ATOM 1603 C C . GLN A 1 200 ? -9.031 3.097 1.505 1.00 89.62 200 GLN A C 1
ATOM 1605 O O . GLN A 1 200 ? -9.025 1.917 1.144 1.00 89.62 200 GLN A O 1
ATOM 1610 N N . CYS A 1 201 ? -7.966 3.893 1.379 1.00 92.31 201 CYS A N 1
ATOM 1611 C CA . CYS A 1 201 ? -6.698 3.441 0.822 1.00 92.31 201 CYS A CA 1
ATOM 1612 C C . CYS A 1 201 ? -6.009 2.531 1.842 1.00 92.31 201 CYS A C 1
ATOM 1614 O O . CYS A 1 201 ? -5.431 2.996 2.818 1.00 92.31 201 CYS A O 1
ATOM 1616 N N . LYS A 1 202 ? -6.073 1.214 1.676 1.00 90.44 202 LYS A N 1
ATOM 1617 C CA . LYS A 1 202 ? -5.522 0.285 2.673 1.00 90.44 202 LYS A CA 1
ATOM 1618 C C . LYS A 1 202 ? -4.003 0.226 2.628 1.00 90.44 202 LYS A C 1
ATOM 1620 O O . LYS A 1 202 ? -3.381 0.087 3.675 1.00 90.44 202 LYS A O 1
ATOM 1625 N N . HIS A 1 203 ? -3.423 0.396 1.443 1.00 92.19 203 HIS A N 1
ATOM 1626 C CA . HIS A 1 203 ? -1.985 0.291 1.227 1.00 92.19 203 HIS A CA 1
ATOM 1627 C C . HIS A 1 203 ? -1.542 1.111 0.015 1.00 92.19 203 HIS A C 1
ATOM 1629 O O . HIS A 1 203 ? -2.328 1.302 -0.915 1.00 92.19 203 HIS A O 1
ATOM 1635 N N . VAL A 1 204 ? -0.287 1.556 0.011 1.00 93.44 204 VAL A N 1
ATOM 1636 C CA . VAL A 1 204 ? 0.345 2.251 -1.113 1.00 93.44 204 VAL A CA 1
ATOM 1637 C C . VAL A 1 204 ? 1.628 1.529 -1.515 1.00 93.44 204 VAL A C 1
ATOM 1639 O O . VAL A 1 204 ? 2.511 1.300 -0.690 1.00 93.44 204 VAL A O 1
ATOM 1642 N N . VAL A 1 205 ? 1.743 1.192 -2.796 1.00 91.19 205 VAL A N 1
ATOM 1643 C CA . VAL A 1 205 ? 2.983 0.739 -3.430 1.00 91.19 205 VAL A CA 1
ATOM 1644 C C . VAL A 1 205 ? 3.600 1.927 -4.163 1.00 91.19 205 VAL A C 1
ATOM 1646 O O . VAL A 1 205 ? 2.948 2.549 -4.998 1.00 91.19 205 VAL A O 1
ATOM 1649 N N . PHE A 1 206 ? 4.841 2.261 -3.834 1.00 91.38 206 PHE A N 1
ATOM 1650 C CA . PHE A 1 206 ? 5.509 3.471 -4.298 1.00 91.38 206 PHE A CA 1
ATOM 1651 C C . PHE A 1 206 ? 6.756 3.125 -5.114 1.00 91.38 206 PHE A C 1
ATOM 1653 O O . PHE A 1 206 ? 7.749 2.659 -4.561 1.00 91.38 206 PHE A O 1
ATOM 1660 N N . GLY A 1 207 ? 6.704 3.337 -6.426 1.00 87.56 207 GLY A N 1
ATOM 1661 C CA . GLY A 1 207 ? 7.782 3.081 -7.380 1.00 87.56 207 GLY A CA 1
ATOM 1662 C C . GLY A 1 207 ? 8.388 4.362 -7.930 1.00 87.56 207 GLY A C 1
ATOM 1663 O O . GLY A 1 207 ? 8.266 4.631 -9.115 1.00 87.56 207 GLY A O 1
ATOM 1664 N N . ALA A 1 208 ? 9.021 5.143 -7.057 1.00 84.62 208 ALA A N 1
ATOM 1665 C CA . ALA A 1 208 ? 9.818 6.318 -7.423 1.00 84.62 208 ALA A CA 1
ATOM 1666 C C . ALA A 1 208 ? 11.090 6.405 -6.553 1.00 84.62 208 ALA A C 1
ATOM 1668 O O . ALA A 1 208 ? 11.494 7.460 -6.081 1.00 84.62 208 ALA A O 1
ATOM 1669 N N . CYS A 1 209 ? 11.711 5.258 -6.254 1.00 80.50 209 CYS A N 1
ATOM 1670 C CA . CYS A 1 209 ? 12.798 5.161 -5.265 1.00 80.50 209 CYS A CA 1
ATOM 1671 C C . CYS A 1 209 ? 14.216 5.382 -5.822 1.00 80.50 209 CYS A C 1
ATOM 1673 O O . CYS A 1 209 ? 15.192 5.083 -5.130 1.00 80.50 209 CYS A O 1
ATOM 1675 N N . HIS A 1 210 ? 14.325 5.866 -7.058 1.00 76.81 210 HIS A N 1
ATOM 1676 C CA . HIS A 1 210 ? 15.594 6.079 -7.755 1.00 76.81 210 HIS A CA 1
ATOM 1677 C C . HIS A 1 210 ? 16.175 7.479 -7.464 1.00 76.81 210 HIS A C 1
ATOM 1679 O O . HIS A 1 210 ? 17.383 7.615 -7.281 1.00 76.81 210 HIS A O 1
ATOM 1685 N N . ASP A 1 211 ? 15.319 8.502 -7.338 1.00 79.38 211 ASP A N 1
ATOM 1686 C CA . ASP A 1 211 ? 15.742 9.874 -7.063 1.00 79.38 211 ASP A CA 1
ATOM 1687 C C . ASP A 1 211 ? 15.806 10.180 -5.557 1.00 79.38 211 ASP A C 1
ATOM 1689 O O . ASP A 1 211 ? 14.908 9.884 -4.766 1.00 79.38 211 ASP A O 1
ATOM 1693 N N . SER A 1 212 ? 16.891 10.839 -5.160 1.00 83.94 212 SER A N 1
ATOM 1694 C CA . SER A 1 212 ? 17.095 11.382 -3.823 1.00 83.94 212 SER A CA 1
ATOM 1695 C C . SER A 1 212 ? 16.087 12.475 -3.444 1.00 83.94 212 SER A C 1
ATOM 1697 O O . SER A 1 212 ? 15.871 12.683 -2.245 1.00 83.94 212 SER A O 1
ATOM 1699 N N . GLY A 1 213 ? 15.457 13.135 -4.427 1.00 84.88 213 GLY A N 1
ATOM 1700 C CA . GLY A 1 213 ? 14.448 14.183 -4.243 1.00 84.88 213 GLY A CA 1
ATOM 1701 C C . GLY A 1 213 ? 13.210 13.721 -3.472 1.00 84.88 213 GLY A C 1
ATOM 1702 O O . GLY A 1 213 ? 12.630 14.494 -2.706 1.00 84.88 213 GLY A O 1
ATOM 1703 N N . TYR A 1 214 ? 12.863 12.433 -3.548 1.00 88.12 214 TYR A N 1
ATOM 1704 C CA . TYR A 1 214 ? 11.765 11.860 -2.767 1.00 88.12 214 TYR A CA 1
ATOM 1705 C C . TYR A 1 214 ? 12.123 11.589 -1.300 1.00 88.12 214 TYR A C 1
ATOM 1707 O O . TYR A 1 214 ? 11.222 11.446 -0.473 1.00 88.12 214 TYR A O 1
ATOM 1715 N N . ALA A 1 215 ? 13.408 11.524 -0.929 1.00 89.44 215 ALA A N 1
ATOM 1716 C CA . ALA A 1 215 ? 13.815 11.124 0.421 1.00 89.44 215 ALA A CA 1
ATOM 1717 C C . ALA A 1 215 ? 13.348 12.088 1.533 1.00 89.44 215 ALA A C 1
ATOM 1719 O O . ALA A 1 215 ? 12.795 11.598 2.520 1.00 89.44 215 ALA A O 1
ATOM 1720 N N . PRO A 1 216 ? 13.496 13.427 1.413 1.00 89.88 216 PRO A N 1
ATOM 1721 C CA . PRO A 1 216 ? 12.980 14.360 2.418 1.00 89.88 216 PRO A CA 1
ATOM 1722 C C . PRO A 1 216 ? 11.462 14.241 2.577 1.00 89.88 216 PRO A C 1
ATOM 1724 O O . PRO A 1 216 ? 10.946 14.253 3.692 1.00 89.88 216 PRO A O 1
ATOM 1727 N N . TYR A 1 217 ? 10.762 14.060 1.456 1.00 89.69 217 TYR A N 1
ATOM 1728 C CA . TYR A 1 217 ? 9.312 13.945 1.428 1.00 89.69 217 TYR A CA 1
ATOM 1729 C C . TYR A 1 217 ? 8.821 12.645 2.070 1.00 89.69 217 TYR A C 1
ATOM 1731 O O . TYR A 1 217 ? 7.952 12.665 2.933 1.00 89.69 217 TYR A O 1
ATOM 1739 N N . LEU A 1 218 ? 9.417 11.504 1.720 1.00 91.00 218 LEU A N 1
ATOM 1740 C CA . LEU A 1 218 ? 9.107 10.223 2.356 1.00 91.00 218 LEU A CA 1
ATOM 1741 C C . LEU A 1 218 ? 9.491 10.214 3.843 1.00 91.00 218 LEU A C 1
ATOM 1743 O O . LEU A 1 218 ? 8.819 9.567 4.647 1.00 91.00 218 LEU A O 1
ATOM 1747 N N . GLY A 1 219 ? 10.526 10.965 4.230 1.00 89.75 219 GLY A N 1
ATOM 1748 C CA . GLY A 1 219 ? 10.968 11.104 5.617 1.00 89.75 219 GLY A CA 1
ATOM 1749 C C . GLY A 1 219 ? 9.866 11.578 6.567 1.00 89.75 219 GLY A C 1
ATOM 1750 O O . GLY A 1 219 ? 9.787 11.084 7.692 1.00 89.75 219 GLY A O 1
ATOM 1751 N N . GLN A 1 220 ? 8.950 12.436 6.104 1.00 90.25 220 GLN A N 1
ATOM 1752 C CA . GLN A 1 220 ? 7.828 12.912 6.923 1.00 90.25 220 GLN A CA 1
ATOM 1753 C C . GLN A 1 220 ? 6.844 11.788 7.293 1.00 90.25 220 GLN A C 1
ATOM 1755 O O . GLN A 1 220 ? 6.224 11.825 8.352 1.00 90.25 220 GLN A O 1
ATOM 1760 N N . PHE A 1 221 ? 6.726 10.764 6.441 1.00 90.75 221 PHE A N 1
ATOM 1761 C CA . PHE A 1 221 ? 5.863 9.605 6.675 1.00 90.75 221 PHE A CA 1
ATOM 1762 C C . PHE A 1 221 ? 6.588 8.479 7.411 1.00 90.75 221 PHE A C 1
ATOM 1764 O O . PHE A 1 221 ? 5.944 7.675 8.076 1.00 90.75 221 PHE A O 1
ATOM 1771 N N . ALA A 1 222 ? 7.920 8.420 7.321 1.00 88.88 222 ALA A N 1
ATOM 1772 C CA . ALA A 1 222 ? 8.727 7.424 8.021 1.00 88.88 222 ALA A CA 1
ATOM 1773 C C . ALA A 1 222 ? 8.669 7.587 9.552 1.00 88.88 222 ALA A C 1
ATOM 1775 O O . ALA A 1 222 ? 8.805 6.601 10.279 1.00 88.88 222 ALA A O 1
ATOM 1776 N N . ALA A 1 223 ? 8.454 8.819 10.031 1.00 87.12 223 ALA A N 1
ATOM 1777 C CA . ALA A 1 223 ? 8.319 9.137 11.451 1.00 87.12 223 ALA A CA 1
ATOM 1778 C C . ALA A 1 223 ? 7.013 8.610 12.077 1.00 87.12 223 ALA A C 1
ATOM 1780 O O . ALA A 1 223 ? 6.987 8.337 13.276 1.00 87.12 223 ALA A O 1
ATOM 1781 N N . ASP A 1 224 ? 5.946 8.448 11.286 1.00 89.81 224 ASP A N 1
ATOM 1782 C CA . ASP A 1 224 ? 4.660 7.915 11.742 1.00 89.81 224 ASP A CA 1
ATOM 1783 C C . ASP A 1 224 ? 4.573 6.404 11.444 1.00 89.81 224 ASP A C 1
ATOM 1785 O O . ASP A 1 224 ? 4.463 6.017 10.275 1.00 89.81 224 ASP A O 1
ATOM 1789 N N . PRO A 1 225 ? 4.572 5.523 12.467 1.00 87.06 225 PRO A N 1
ATOM 1790 C CA . PRO A 1 225 ? 4.499 4.076 12.265 1.00 87.06 225 PRO A CA 1
ATOM 1791 C C . PRO A 1 225 ? 3.275 3.632 11.455 1.00 87.06 225 PRO A C 1
ATOM 1793 O O . PRO A 1 225 ? 3.375 2.702 10.656 1.00 87.06 225 PRO A O 1
ATOM 1796 N N . LEU A 1 226 ? 2.130 4.309 11.618 1.00 87.25 226 LEU A N 1
ATOM 1797 C CA . LEU A 1 226 ? 0.887 3.938 10.939 1.00 87.25 226 LEU A CA 1
ATOM 1798 C C . LEU A 1 226 ? 0.950 4.231 9.438 1.00 87.25 226 LEU A C 1
ATOM 1800 O O . LEU A 1 226 ? 0.431 3.452 8.636 1.00 87.25 226 LEU A O 1
ATOM 1804 N N . LYS A 1 227 ? 1.587 5.342 9.045 1.00 89.88 227 LYS A N 1
ATOM 1805 C CA . LYS A 1 227 ? 1.796 5.681 7.629 1.00 89.88 227 LYS A CA 1
ATOM 1806 C C . LYS A 1 227 ? 2.933 4.856 7.032 1.00 89.88 227 LYS A C 1
ATOM 1808 O O . LYS A 1 227 ? 2.785 4.351 5.922 1.00 89.88 227 LYS A O 1
ATOM 1813 N N . ARG A 1 228 ? 4.017 4.637 7.781 1.00 90.19 228 ARG A N 1
ATOM 1814 C CA . ARG A 1 228 ? 5.156 3.816 7.349 1.00 90.19 228 ARG A CA 1
ATOM 1815 C C . ARG A 1 228 ? 4.753 2.388 6.990 1.00 90.19 228 ARG A C 1
ATOM 1817 O O . ARG A 1 228 ? 5.171 1.899 5.946 1.00 90.19 228 ARG A O 1
ATOM 1824 N N . ASP A 1 229 ? 3.928 1.737 7.808 1.00 89.75 229 ASP A N 1
ATOM 1825 C CA . ASP A 1 229 ? 3.479 0.363 7.538 1.00 89.75 229 ASP A CA 1
ATOM 1826 C C . ASP A 1 229 ? 2.534 0.254 6.331 1.00 89.75 229 ASP A C 1
ATOM 1828 O O . ASP A 1 229 ? 2.460 -0.806 5.706 1.00 89.75 229 ASP A O 1
ATOM 1832 N N . ARG A 1 230 ? 1.845 1.346 5.976 1.00 91.12 230 ARG A N 1
ATOM 1833 C CA . ARG A 1 230 ? 0.961 1.431 4.802 1.00 91.12 230 ARG A CA 1
ATOM 1834 C C . ARG A 1 230 ? 1.699 1.715 3.497 1.00 91.12 230 ARG A C 1
ATOM 1836 O O . ARG A 1 230 ? 1.073 1.655 2.442 1.00 91.12 230 ARG A O 1
ATOM 1843 N N . ILE A 1 231 ? 2.991 2.036 3.542 1.00 92.56 231 ILE A N 1
ATOM 1844 C CA . ILE A 1 231 ? 3.803 2.308 2.355 1.00 92.56 231 ILE A CA 1
ATOM 1845 C C . ILE A 1 231 ? 4.743 1.129 2.123 1.00 92.56 231 ILE A C 1
ATOM 1847 O O . ILE A 1 231 ? 5.477 0.690 3.008 1.00 92.56 231 ILE A O 1
ATOM 1851 N N . THR A 1 232 ? 4.755 0.611 0.901 1.00 89.88 232 THR A N 1
ATOM 1852 C CA . THR A 1 232 ? 5.798 -0.303 0.437 1.00 89.88 232 THR A CA 1
ATOM 1853 C C . THR A 1 232 ? 6.471 0.268 -0.789 1.00 89.88 232 THR A C 1
ATOM 1855 O O . THR A 1 232 ? 5.812 0.668 -1.741 1.00 89.88 232 THR A O 1
ATOM 1858 N N . LEU A 1 233 ? 7.793 0.267 -0.774 1.00 89.31 233 LEU A N 1
ATOM 1859 C CA . LEU A 1 233 ? 8.604 0.704 -1.890 1.00 89.31 233 LEU A CA 1
ATOM 1860 C C . LEU A 1 233 ? 8.687 -0.411 -2.940 1.00 89.31 233 LEU A C 1
ATOM 1862 O O . LEU A 1 233 ? 8.894 -1.589 -2.620 1.00 89.31 233 LEU A O 1
ATOM 1866 N N . LEU A 1 234 ? 8.490 -0.042 -4.202 1.00 85.00 234 LEU A N 1
ATOM 1867 C CA . LEU A 1 234 ? 8.692 -0.936 -5.331 1.00 85.00 234 LEU A CA 1
ATOM 1868 C C . LEU A 1 234 ? 10.196 -1.069 -5.568 1.00 85.00 234 LEU A C 1
ATOM 1870 O O . LEU A 1 234 ? 10.868 -0.079 -5.843 1.00 85.00 234 LEU A O 1
ATOM 1874 N N . GLN A 1 235 ? 10.737 -2.278 -5.426 1.00 72.69 235 GLN A N 1
ATOM 1875 C CA . GLN A 1 235 ? 12.171 -2.490 -5.600 1.00 72.69 235 GLN A CA 1
ATOM 1876 C C . GLN A 1 235 ? 12.536 -2.494 -7.093 1.00 72.69 235 GLN A C 1
ATOM 1878 O O . GLN A 1 235 ? 12.227 -3.453 -7.804 1.00 72.69 235 GLN A O 1
ATOM 1883 N N . GLY A 1 236 ? 13.188 -1.418 -7.544 1.00 66.69 236 GLY A N 1
ATOM 1884 C CA . GLY A 1 236 ? 13.854 -1.317 -8.849 1.00 66.69 236 GLY A CA 1
ATOM 1885 C C . GLY A 1 236 ? 15.252 -1.952 -8.857 1.00 66.69 236 GLY A C 1
ATOM 1886 O O . GLY A 1 236 ? 15.611 -2.696 -7.936 1.00 66.69 236 GLY A O 1
ATOM 1887 N N . VAL A 1 237 ? 16.053 -1.660 -9.891 1.00 65.38 237 VAL A N 1
ATOM 1888 C CA . VAL A 1 237 ? 17.469 -2.079 -9.944 1.00 65.38 237 VAL A CA 1
ATOM 1889 C C . VAL A 1 237 ? 18.272 -1.327 -8.889 1.00 65.38 237 VAL A C 1
ATOM 1891 O O . VAL A 1 237 ? 19.064 -1.939 -8.171 1.00 65.38 237 VAL A O 1
ATOM 1894 N N . THR A 1 238 ? 18.013 -0.026 -8.739 1.00 67.69 238 THR A N 1
ATOM 1895 C CA . THR A 1 238 ? 18.642 0.801 -7.715 1.00 67.69 238 THR A CA 1
ATOM 1896 C C . THR A 1 238 ? 17.608 1.374 -6.746 1.00 67.69 238 THR A C 1
ATOM 1898 O O . THR A 1 238 ? 16.480 1.708 -7.103 1.00 67.69 238 THR A O 1
ATOM 1901 N N . ILE A 1 239 ? 17.980 1.449 -5.468 1.00 75.75 239 ILE A N 1
ATOM 1902 C CA . ILE A 1 239 ? 17.242 2.215 -4.461 1.00 75.75 239 ILE A CA 1
ATOM 1903 C C . ILE A 1 239 ? 18.218 3.233 -3.911 1.00 75.75 239 ILE A C 1
ATOM 1905 O O . ILE A 1 239 ? 19.293 2.866 -3.428 1.00 75.75 239 ILE A O 1
ATOM 1909 N N . HIS A 1 240 ? 17.843 4.508 -3.953 1.00 82.31 240 HIS A N 1
ATOM 1910 C CA . HIS A 1 240 ? 18.719 5.554 -3.461 1.00 82.31 240 HIS A CA 1
ATOM 1911 C C . HIS A 1 240 ? 19.007 5.350 -1.954 1.00 82.31 240 HIS A C 1
ATOM 1913 O O . HIS A 1 240 ? 18.059 5.226 -1.168 1.00 82.31 240 HIS A O 1
ATOM 1919 N N . PRO A 1 241 ? 20.276 5.372 -1.491 1.00 83.38 241 PRO A N 1
ATOM 1920 C CA . PRO A 1 241 ? 20.637 5.051 -0.103 1.00 83.38 241 PRO A CA 1
ATOM 1921 C C . PRO A 1 241 ? 19.895 5.881 0.955 1.00 83.38 241 PRO A C 1
ATOM 1923 O O . PRO A 1 241 ? 19.545 5.375 2.019 1.00 83.38 241 PRO A O 1
ATOM 1926 N N . ARG A 1 242 ? 19.592 7.152 0.648 1.00 85.62 242 ARG A N 1
ATOM 1927 C CA . ARG A 1 242 ? 18.795 8.021 1.536 1.00 85.62 242 ARG A CA 1
ATOM 1928 C C . ARG A 1 242 ? 17.367 7.520 1.747 1.00 85.62 242 ARG A C 1
ATOM 1930 O O . ARG A 1 242 ? 16.848 7.670 2.842 1.00 85.62 242 ARG A O 1
ATOM 1937 N N . ILE A 1 243 ? 16.747 6.928 0.726 1.00 85.75 243 ILE A N 1
ATOM 1938 C CA . ILE A 1 243 ? 15.413 6.324 0.830 1.00 85.75 243 ILE A CA 1
ATOM 1939 C C . ILE A 1 243 ? 15.517 4.974 1.544 1.00 85.75 243 ILE A C 1
ATOM 1941 O O . ILE A 1 243 ? 14.669 4.652 2.376 1.00 85.75 243 ILE A O 1
ATOM 1945 N N . ALA A 1 244 ? 16.585 4.214 1.279 1.00 85.06 244 ALA A N 1
ATOM 1946 C CA . ALA A 1 244 ? 16.859 2.958 1.972 1.00 85.06 244 ALA A CA 1
ATOM 1947 C C . ALA A 1 244 ? 16.963 3.142 3.499 1.00 85.06 244 ALA A C 1
ATOM 1949 O O . ALA A 1 244 ? 16.402 2.366 4.272 1.00 85.06 244 ALA A O 1
ATOM 1950 N N . ALA A 1 245 ? 17.603 4.231 3.933 1.00 87.62 245 ALA A N 1
ATOM 1951 C CA . ALA A 1 245 ? 17.770 4.576 5.343 1.00 87.62 245 ALA A CA 1
ATOM 1952 C C . ALA A 1 245 ? 16.452 4.880 6.088 1.00 87.62 245 ALA A C 1
ATOM 1954 O O . ALA A 1 245 ? 16.424 4.815 7.315 1.00 87.62 245 ALA A O 1
ATOM 1955 N N . LEU A 1 246 ? 15.354 5.178 5.380 1.00 86.75 246 LEU A N 1
ATOM 1956 C CA . LEU A 1 246 ? 14.053 5.479 5.997 1.00 86.75 246 LEU A CA 1
ATOM 1957 C C . LEU A 1 246 ? 13.338 4.223 6.531 1.00 86.75 246 LEU A C 1
ATOM 1959 O O . LEU A 1 246 ? 12.393 4.327 7.314 1.00 86.75 246 LEU A O 1
ATOM 1963 N N . GLY A 1 247 ? 13.787 3.028 6.131 1.00 84.94 247 GLY A N 1
ATOM 1964 C CA . GLY A 1 247 ? 13.315 1.756 6.680 1.00 84.94 247 GLY A CA 1
ATOM 1965 C C . GLY A 1 247 ? 11.894 1.358 6.265 1.00 84.94 247 GLY A C 1
ATOM 1966 O O . GLY A 1 247 ? 11.215 0.640 7.005 1.00 84.94 247 GLY A O 1
ATOM 1967 N N . PHE A 1 248 ? 11.400 1.820 5.119 1.00 87.50 248 PHE A N 1
ATOM 1968 C CA . PHE A 1 248 ? 10.148 1.306 4.558 1.00 87.50 248 PHE A CA 1
ATOM 1969 C C . PHE A 1 248 ? 10.275 -0.171 4.159 1.00 87.50 248 PHE A C 1
ATOM 1971 O O . PHE A 1 248 ? 11.373 -0.694 3.982 1.00 87.50 248 PHE A O 1
ATOM 1978 N N . ARG A 1 249 ? 9.136 -0.855 4.008 1.00 84.94 249 ARG A N 1
ATOM 1979 C CA . ARG A 1 249 ? 9.114 -2.215 3.451 1.00 84.94 249 ARG A CA 1
ATOM 1980 C C . ARG A 1 249 ? 9.406 -2.162 1.954 1.00 84.94 249 ARG A C 1
ATOM 1982 O O . ARG A 1 249 ? 9.016 -1.201 1.292 1.00 84.94 249 ARG A O 1
ATOM 1989 N N . TYR A 1 250 ? 10.000 -3.224 1.422 1.00 81.06 250 TYR A N 1
ATOM 1990 C CA . TYR A 1 250 ? 10.240 -3.395 -0.010 1.00 81.06 250 TYR A CA 1
ATOM 1991 C C . TYR A 1 250 ? 9.436 -4.585 -0.525 1.00 81.06 250 TYR A C 1
ATOM 1993 O O . TYR A 1 250 ? 9.370 -5.622 0.135 1.00 81.06 250 TYR A O 1
ATOM 2001 N N . THR A 1 251 ? 8.820 -4.429 -1.694 1.00 68.25 251 THR A N 1
ATOM 2002 C CA . THR A 1 251 ? 8.233 -5.561 -2.425 1.00 68.25 251 THR A CA 1
ATOM 2003 C C . THR A 1 251 ? 9.342 -6.378 -3.080 1.00 68.25 251 THR A C 1
ATOM 2005 O O . THR A 1 251 ? 10.278 -5.810 -3.640 1.00 68.25 251 THR A O 1
ATOM 2008 N N . LEU A 1 252 ? 9.226 -7.711 -3.046 1.00 52.09 252 LEU A N 1
ATOM 2009 C CA . LEU A 1 252 ? 10.061 -8.589 -3.868 1.00 52.09 252 LEU A CA 1
ATOM 2010 C C . LEU A 1 252 ? 9.846 -8.223 -5.342 1.00 52.09 252 LEU A C 1
ATOM 2012 O O . LEU A 1 252 ? 8.699 -8.171 -5.795 1.00 52.09 252 LEU A O 1
ATOM 2016 N N . LYS A 1 253 ? 10.959 -7.942 -6.036 1.00 54.25 253 LYS A N 1
ATOM 2017 C CA . LYS A 1 253 ? 11.094 -7.555 -7.453 1.00 54.25 253 LYS A CA 1
ATOM 2018 C C . LYS A 1 253 ? 9.900 -7.969 -8.329 1.00 54.25 253 LYS A C 1
ATOM 2020 O O . LYS A 1 253 ? 9.411 -9.097 -8.265 1.00 54.25 253 LYS A O 1
ATOM 2025 N N . LEU A 1 254 ? 9.489 -7.098 -9.254 1.00 50.66 254 LEU A N 1
ATOM 2026 C CA . LEU A 1 254 ? 8.797 -7.537 -10.473 1.00 50.66 254 LEU A CA 1
ATOM 2027 C C . LEU A 1 254 ? 9.799 -8.393 -11.267 1.00 50.66 254 LEU A C 1
ATOM 2029 O O . LEU A 1 254 ? 10.519 -7.862 -12.106 1.00 50.66 254 LEU A O 1
ATOM 2033 N N . ASP A 1 255 ? 9.906 -9.683 -10.925 1.00 47.66 255 ASP A N 1
ATOM 2034 C CA . ASP A 1 255 ? 11.046 -10.566 -11.210 1.00 47.66 255 ASP A CA 1
ATOM 2035 C C . ASP A 1 255 ? 11.610 -10.409 -12.625 1.00 47.66 255 ASP A C 1
ATOM 2037 O O . ASP A 1 255 ? 11.038 -10.891 -13.614 1.00 47.66 255 ASP A O 1
ATOM 2041 N N . SER A 1 256 ? 12.755 -9.727 -12.692 1.00 46.50 256 SER A N 1
ATOM 2042 C CA . SER A 1 256 ? 13.806 -9.884 -13.693 1.00 46.50 256 SER A CA 1
ATOM 2043 C C . SER A 1 256 ? 13.942 -11.365 -14.033 1.00 46.50 256 SER A C 1
ATOM 2045 O O . SER A 1 256 ? 14.289 -12.197 -13.198 1.00 46.50 256 SER A O 1
ATOM 2047 N N . SER A 1 257 ? 13.536 -11.726 -15.244 1.00 46.78 257 SER A N 1
ATOM 2048 C CA . SER A 1 257 ? 13.244 -13.104 -15.610 1.00 46.78 257 SER A CA 1
ATOM 2049 C C . SER A 1 257 ? 14.519 -13.874 -15.912 1.00 46.78 257 SER A C 1
ATOM 2051 O O . SER A 1 257 ? 14.857 -13.941 -17.085 1.00 46.78 257 SER A O 1
ATOM 2053 N N . LEU A 1 258 ? 15.184 -14.474 -14.916 1.00 47.69 258 LEU A N 1
ATOM 2054 C CA . LEU A 1 258 ? 16.260 -15.482 -15.056 1.00 47.69 258 LEU A CA 1
ATOM 2055 C C . LEU A 1 258 ? 17.547 -15.015 -15.781 1.00 47.69 258 LEU A C 1
ATOM 2057 O O . LEU A 1 258 ? 18.622 -15.507 -15.485 1.00 47.69 258 LEU A O 1
ATOM 2061 N N . ILE A 1 259 ? 17.443 -14.071 -16.711 1.00 49.91 259 ILE A N 1
ATOM 2062 C CA . ILE A 1 259 ? 18.462 -13.561 -17.616 1.00 49.91 259 ILE A CA 1
ATOM 2063 C C . ILE A 1 259 ? 19.372 -12.609 -16.853 1.00 49.91 259 ILE A C 1
ATOM 2065 O O . ILE A 1 259 ? 20.574 -12.771 -16.949 1.00 49.91 259 ILE A O 1
ATOM 2069 N N . ASP A 1 260 ? 18.836 -11.717 -16.016 1.00 51.28 260 ASP A N 1
ATOM 2070 C CA . ASP A 1 260 ? 19.675 -10.846 -15.179 1.00 51.28 260 ASP A CA 1
ATOM 2071 C C . ASP A 1 260 ? 20.427 -11.644 -14.106 1.00 51.28 260 ASP A C 1
ATOM 2073 O O . ASP A 1 260 ? 21.580 -11.349 -13.814 1.00 51.28 260 ASP A O 1
ATOM 2077 N N . ASP A 1 261 ? 19.817 -12.697 -13.553 1.00 49.31 261 ASP A N 1
ATOM 2078 C CA . ASP A 1 261 ? 20.497 -13.587 -12.603 1.00 49.31 261 ASP A CA 1
ATOM 2079 C C . ASP A 1 261 ? 21.569 -14.439 -13.303 1.00 49.31 261 ASP A C 1
ATOM 2081 O O . ASP A 1 261 ? 22.626 -14.680 -12.725 1.00 49.31 261 ASP A O 1
ATOM 2085 N N . ILE A 1 262 ? 21.334 -14.861 -14.553 1.00 54.59 262 ILE A N 1
ATOM 2086 C CA . ILE A 1 262 ? 22.336 -15.547 -15.383 1.00 54.59 262 ILE A CA 1
ATOM 2087 C C . ILE A 1 262 ? 23.464 -14.592 -15.769 1.00 54.59 262 ILE A C 1
ATOM 2089 O O . ILE A 1 262 ? 24.618 -14.969 -15.631 1.00 54.59 262 ILE A O 1
ATOM 2093 N N . ILE A 1 263 ? 23.163 -13.372 -16.213 1.00 57.97 263 ILE A N 1
ATOM 2094 C CA . ILE A 1 263 ? 24.165 -12.368 -16.593 1.00 57.97 263 ILE A CA 1
ATOM 2095 C C . ILE A 1 263 ? 25.015 -12.005 -15.376 1.00 57.97 263 ILE A C 1
ATOM 2097 O O . ILE A 1 263 ? 26.237 -12.038 -15.455 1.00 57.97 263 ILE A O 1
ATOM 2101 N N . ASN A 1 264 ? 24.393 -11.765 -14.220 1.00 61.09 264 ASN A N 1
ATOM 2102 C CA . ASN A 1 264 ? 25.128 -11.496 -12.988 1.00 61.09 264 ASN A CA 1
ATOM 2103 C C . ASN A 1 264 ? 25.968 -12.704 -12.548 1.00 61.09 264 ASN A C 1
ATOM 2105 O O . ASN A 1 264 ? 27.116 -12.526 -12.157 1.00 61.09 264 ASN A O 1
ATOM 2109 N N . ALA A 1 265 ? 25.449 -13.933 -12.644 1.00 64.06 265 ALA A N 1
ATOM 2110 C CA . ALA A 1 265 ? 26.220 -15.133 -12.312 1.00 64.06 265 ALA A CA 1
ATOM 2111 C C . ALA A 1 265 ? 27.396 -15.363 -13.274 1.00 64.06 265 ALA A C 1
ATOM 2113 O O . ALA A 1 265 ? 28.484 -15.716 -12.827 1.00 64.06 265 ALA A O 1
ATOM 2114 N N . VAL A 1 266 ? 27.196 -15.151 -14.576 1.00 69.25 266 VAL A N 1
ATOM 2115 C CA . VAL A 1 266 ? 28.244 -15.274 -15.597 1.00 69.25 266 VAL A CA 1
ATOM 2116 C C . VAL A 1 266 ? 29.318 -14.217 -15.378 1.00 69.25 266 VAL A C 1
ATOM 2118 O O . VAL A 1 266 ? 30.487 -14.577 -15.332 1.00 69.25 266 VAL A O 1
ATOM 2121 N N . ASN A 1 267 ? 28.944 -12.961 -15.137 1.00 68.81 267 ASN A N 1
ATOM 2122 C CA . ASN A 1 267 ? 29.905 -11.895 -14.861 1.00 68.81 267 ASN A CA 1
ATOM 2123 C C . ASN A 1 267 ? 30.705 -12.182 -13.579 1.00 68.81 267 ASN A C 1
ATOM 2125 O O . ASN A 1 267 ? 31.924 -12.072 -13.592 1.00 68.81 267 ASN A O 1
ATOM 2129 N N . ILE A 1 268 ? 30.062 -12.658 -12.503 1.00 72.94 268 ILE A N 1
ATOM 2130 C CA . ILE A 1 268 ? 30.763 -13.070 -11.271 1.00 72.94 268 ILE A CA 1
ATOM 2131 C C . ILE A 1 268 ? 31.769 -14.197 -11.548 1.00 72.94 268 ILE A C 1
ATOM 2133 O O . ILE A 1 268 ? 32.890 -14.149 -11.048 1.00 72.94 268 ILE A O 1
ATOM 2137 N N . ILE A 1 269 ? 31.390 -15.205 -12.339 1.00 73.69 269 ILE A N 1
ATOM 2138 C CA . ILE A 1 269 ? 32.285 -16.317 -12.691 1.00 73.69 269 ILE A CA 1
ATOM 2139 C C . ILE A 1 269 ? 33.435 -15.834 -13.583 1.00 73.69 269 ILE A C 1
ATOM 2141 O O . ILE A 1 269 ? 34.559 -16.283 -13.387 1.00 73.69 269 ILE A O 1
ATOM 2145 N N . ILE A 1 270 ? 33.186 -14.919 -14.526 1.00 74.69 270 ILE A N 1
ATOM 2146 C CA . ILE A 1 270 ? 34.232 -14.327 -15.371 1.00 74.69 270 ILE A CA 1
ATOM 2147 C C . ILE A 1 270 ? 35.270 -13.631 -14.489 1.00 74.69 270 ILE A C 1
ATOM 2149 O O . ILE A 1 270 ? 36.442 -13.984 -14.583 1.00 74.69 270 ILE A O 1
ATOM 2153 N N . TYR A 1 271 ? 34.856 -12.755 -13.569 1.00 75.62 271 TYR A N 1
ATOM 2154 C CA . TYR A 1 271 ? 35.797 -12.075 -12.672 1.00 75.62 271 TYR A CA 1
ATOM 2155 C C . TYR A 1 271 ? 36.558 -13.059 -11.768 1.00 75.62 271 TYR A C 1
ATOM 2157 O O . TYR A 1 271 ? 37.770 -12.943 -11.633 1.00 75.62 271 TYR A O 1
ATOM 2165 N N . GLN A 1 272 ? 35.899 -14.095 -11.234 1.00 74.75 272 GLN A N 1
ATOM 2166 C CA . GLN A 1 272 ? 36.564 -15.122 -10.414 1.00 74.75 272 GLN A CA 1
ATOM 2167 C C . GLN A 1 272 ? 37.573 -15.973 -11.196 1.00 74.75 272 GLN A C 1
ATOM 2169 O O . GLN A 1 272 ? 38.595 -16.383 -10.649 1.00 74.75 272 GLN A O 1
ATOM 2174 N N . VAL A 1 273 ? 37.285 -16.281 -12.462 1.00 77.00 273 VAL A N 1
ATOM 2175 C CA . VAL A 1 273 ? 38.192 -17.049 -13.324 1.00 77.00 273 VAL A CA 1
ATOM 2176 C C . VAL A 1 273 ? 39.365 -16.187 -13.774 1.00 77.00 273 VAL A C 1
ATOM 2178 O O . VAL A 1 273 ? 40.484 -16.686 -13.798 1.00 77.00 273 VAL A O 1
ATOM 2181 N N . VAL A 1 274 ? 39.128 -14.916 -14.100 1.00 78.94 274 VAL A N 1
ATOM 2182 C CA . VAL A 1 274 ? 40.169 -13.947 -14.468 1.00 78.94 274 VAL A CA 1
ATOM 2183 C C . VAL A 1 274 ? 41.111 -13.708 -13.282 1.00 78.94 274 VAL A C 1
ATOM 2185 O O . VAL A 1 274 ? 42.317 -13.869 -13.437 1.00 78.94 274 VAL A O 1
ATOM 2188 N N . GLU A 1 275 ? 40.577 -13.473 -12.080 1.00 81.00 275 GLU A N 1
ATOM 2189 C CA . GLU A 1 275 ? 41.359 -13.325 -10.841 1.00 81.00 275 GLU A CA 1
ATOM 2190 C C . GLU A 1 275 ? 42.087 -14.632 -10.463 1.00 81.00 275 GLU A C 1
ATOM 2192 O O . GLU A 1 275 ? 43.257 -14.637 -10.077 1.00 81.00 275 GLU A O 1
ATOM 2197 N N . GLY A 1 276 ? 41.431 -15.786 -10.634 1.00 82.00 276 GLY A N 1
ATOM 2198 C CA . GLY A 1 276 ? 42.043 -17.105 -10.441 1.00 82.00 276 GLY A CA 1
ATOM 2199 C C . GLY A 1 276 ? 43.166 -17.408 -11.441 1.00 82.00 276 GLY A C 1
ATOM 2200 O O . GLY A 1 276 ? 44.146 -18.071 -11.100 1.00 82.00 276 GLY A O 1
ATOM 2201 N N . LEU A 1 277 ? 43.044 -16.915 -12.674 1.00 81.94 277 LEU A N 1
ATOM 2202 C CA . LEU A 1 277 ? 44.056 -17.043 -13.717 1.00 81.94 277 LEU A CA 1
ATOM 2203 C C . LEU A 1 277 ? 45.240 -16.117 -13.445 1.00 81.94 277 LEU A C 1
ATOM 2205 O O . LEU A 1 277 ? 46.376 -16.560 -13.556 1.00 81.94 277 LEU A O 1
ATOM 2209 N N . GLU A 1 278 ? 44.992 -14.870 -13.056 1.00 82.38 278 GLU A N 1
ATOM 2210 C CA . GLU A 1 278 ? 46.031 -13.913 -12.676 1.00 82.38 278 GLU A CA 1
ATOM 2211 C C . GLU A 1 278 ? 46.842 -14.438 -11.493 1.00 82.38 278 GLU A C 1
ATOM 2213 O O . GLU A 1 278 ? 48.059 -14.595 -11.579 1.00 82.38 278 GLU A O 1
ATOM 2218 N N . THR A 1 279 ? 46.155 -14.827 -10.418 1.00 83.38 279 THR A N 1
ATOM 2219 C CA . THR A 1 279 ? 46.801 -15.426 -9.249 1.00 83.38 279 THR A CA 1
ATOM 2220 C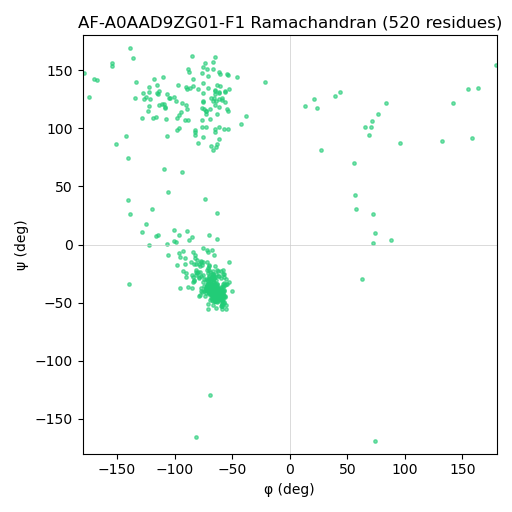 C . THR A 1 279 ? 47.533 -16.713 -9.625 1.00 83.38 279 THR A C 1
ATOM 2222 O O . THR A 1 279 ? 48.676 -16.893 -9.218 1.00 83.38 279 THR A O 1
ATOM 2225 N N . GLY A 1 280 ? 46.947 -17.581 -10.453 1.00 79.88 280 GLY A N 1
ATOM 2226 C CA . GLY A 1 280 ? 47.594 -18.800 -10.936 1.00 79.88 280 GLY A CA 1
ATOM 2227 C C . GLY A 1 280 ? 48.866 -18.544 -11.752 1.00 79.88 280 GLY A C 1
ATOM 2228 O O . GLY A 1 280 ? 49.888 -19.176 -11.494 1.00 79.88 280 GLY A O 1
ATOM 2229 N N . LEU A 1 281 ? 48.834 -17.603 -12.699 1.00 79.38 281 LEU A N 1
ATOM 2230 C CA . LEU A 1 281 ? 49.976 -17.252 -13.550 1.00 79.38 281 LEU A CA 1
ATOM 2231 C C . LEU A 1 281 ? 51.084 -16.538 -12.767 1.00 79.38 281 LEU A C 1
ATOM 2233 O O . LEU A 1 281 ? 52.256 -16.768 -13.047 1.00 79.38 281 LEU A O 1
ATOM 2237 N N . LEU A 1 282 ? 50.731 -15.747 -11.748 1.00 80.12 282 LEU A N 1
ATOM 2238 C CA . LEU A 1 282 ? 51.694 -15.115 -10.840 1.00 80.12 282 LEU A CA 1
ATOM 2239 C C . LEU A 1 282 ? 52.378 -16.119 -9.893 1.00 80.12 282 LEU A C 1
ATOM 2241 O O . LEU A 1 282 ? 53.485 -15.857 -9.424 1.00 80.12 282 LEU A O 1
ATOM 2245 N N . HIS A 1 283 ? 51.751 -17.268 -9.609 1.00 78.88 283 HIS A N 1
ATOM 2246 C CA . HIS A 1 283 ? 52.333 -18.318 -8.759 1.00 78.88 283 HIS A CA 1
ATOM 2247 C C . HIS A 1 283 ? 53.249 -19.297 -9.517 1.00 78.88 283 HIS A C 1
ATOM 2249 O O . HIS A 1 283 ? 54.003 -20.033 -8.876 1.00 78.88 283 HIS A O 1
ATOM 2255 N N . ILE A 1 284 ? 53.206 -19.332 -10.854 1.00 79.19 284 ILE A N 1
ATOM 2256 C CA . ILE A 1 284 ? 54.074 -20.196 -11.669 1.00 79.19 284 ILE A CA 1
ATOM 2257 C C . ILE A 1 284 ? 55.398 -19.459 -11.931 1.00 79.19 284 ILE A C 1
ATOM 2259 O O . ILE A 1 284 ? 55.387 -18.277 -12.281 1.00 79.19 284 ILE A O 1
ATOM 2263 N N . PRO A 1 285 ? 56.569 -20.111 -11.780 1.00 73.44 285 PRO A N 1
ATOM 2264 C CA . PRO A 1 285 ? 57.841 -19.444 -12.013 1.00 73.44 285 PRO A CA 1
ATOM 2265 C C . PRO A 1 285 ? 57.939 -18.948 -13.470 1.00 73.44 285 PRO A C 1
ATOM 2267 O O . PRO A 1 285 ? 57.664 -19.710 -14.400 1.00 73.44 285 PRO A O 1
ATOM 2270 N N . PRO A 1 286 ? 58.421 -17.712 -13.711 1.00 66.12 286 PRO A N 1
ATOM 2271 C CA . PRO A 1 286 ? 58.388 -17.069 -15.031 1.00 66.12 286 PRO A CA 1
ATOM 2272 C C . PRO A 1 286 ? 59.107 -17.870 -16.134 1.00 66.12 286 PRO A C 1
ATOM 2274 O O . PRO A 1 286 ? 58.741 -17.799 -17.303 1.00 66.12 286 PRO A O 1
ATOM 2277 N N . ARG A 1 287 ? 60.076 -18.719 -15.768 1.00 64.88 287 ARG A N 1
ATOM 2278 C CA . ARG A 1 287 ? 60.797 -19.605 -16.699 1.00 64.88 287 ARG A CA 1
ATOM 2279 C C . ARG A 1 287 ? 59.913 -20.684 -17.334 1.00 64.88 287 ARG A C 1
ATOM 2281 O O . ARG A 1 287 ? 60.174 -21.071 -18.468 1.00 64.88 287 ARG A O 1
ATOM 2288 N N . GLU A 1 288 ? 58.899 -21.167 -16.619 1.00 65.12 288 GLU A N 1
ATOM 2289 C CA . GLU A 1 288 ? 57.956 -22.183 -17.113 1.00 65.12 288 GLU A CA 1
ATOM 2290 C C . GLU A 1 288 ? 56.861 -21.565 -17.992 1.00 65.12 288 GLU A C 1
ATOM 2292 O O . GLU A 1 288 ? 56.380 -22.218 -18.914 1.00 65.12 288 GLU A O 1
ATOM 2297 N N . LEU A 1 289 ? 56.548 -20.280 -17.782 1.00 64.81 289 LEU A N 1
ATOM 2298 C CA . LEU A 1 289 ? 55.700 -19.473 -18.673 1.00 64.81 289 LEU A CA 1
ATOM 2299 C C . LEU A 1 289 ? 56.419 -19.036 -19.962 1.00 64.81 289 LEU A C 1
ATOM 2301 O O . LEU A 1 289 ? 55.807 -18.419 -20.830 1.00 64.81 289 LEU A O 1
ATOM 2305 N N . GLY A 1 290 ? 57.709 -19.359 -20.106 1.00 64.50 290 GLY A N 1
ATOM 2306 C CA . GLY A 1 290 ? 58.509 -19.008 -21.279 1.00 64.50 290 GLY A CA 1
ATOM 2307 C C . GLY A 1 290 ? 59.191 -17.639 -21.201 1.00 64.50 290 GLY A C 1
ATOM 2308 O O . GLY A 1 290 ? 59.884 -17.270 -22.151 1.00 64.50 290 GLY A O 1
ATOM 2309 N N . PHE A 1 291 ? 59.081 -16.915 -20.079 1.00 70.31 291 PHE A N 1
ATOM 2310 C CA . PHE A 1 291 ? 59.884 -15.714 -19.846 1.00 70.31 291 PHE A CA 1
ATOM 2311 C C . PHE A 1 291 ? 61.346 -16.130 -19.647 1.00 70.31 291 PHE A C 1
ATOM 2313 O O . PHE A 1 291 ? 61.733 -16.745 -18.646 1.00 70.31 291 PHE A O 1
ATOM 2320 N N . ARG A 1 292 ? 62.182 -15.836 -20.645 1.00 61.28 292 ARG A N 1
ATOM 2321 C CA . ARG A 1 292 ? 63.617 -16.126 -20.601 1.00 61.28 292 ARG A CA 1
ATOM 2322 C C . ARG A 1 292 ? 64.294 -15.159 -19.635 1.00 61.28 292 ARG A C 1
ATOM 2324 O O . ARG A 1 292 ? 64.396 -13.971 -19.904 1.00 61.28 292 ARG A O 1
ATOM 2331 N N . ALA A 1 293 ? 64.780 -15.685 -18.514 1.00 53.34 293 ALA A N 1
ATOM 2332 C CA . ALA A 1 293 ? 65.726 -14.962 -17.677 1.00 53.34 293 ALA A CA 1
ATOM 2333 C C . ALA A 1 293 ? 67.099 -15.032 -18.355 1.00 53.34 293 ALA A C 1
ATOM 2335 O O . ALA A 1 293 ? 67.758 -16.073 -18.280 1.00 53.34 293 ALA A O 1
ATOM 2336 N N . ASP A 1 294 ? 67.507 -13.960 -19.030 1.00 46.22 294 ASP A N 1
ATOM 2337 C CA . ASP A 1 294 ? 68.846 -13.850 -19.604 1.00 46.22 294 ASP A CA 1
ATOM 2338 C C . ASP A 1 294 ? 69.891 -13.928 -18.485 1.00 46.22 294 ASP A C 1
ATOM 2340 O O . ASP A 1 294 ? 70.153 -12.974 -17.756 1.00 46.22 294 ASP A O 1
ATOM 2344 N N . HIS A 1 295 ? 70.505 -15.101 -18.342 1.00 43.28 295 HIS A N 1
ATOM 2345 C CA . HIS A 1 295 ? 71.761 -15.252 -17.623 1.00 43.28 295 HIS A CA 1
ATOM 2346 C C . HIS A 1 295 ? 72.891 -15.271 -18.640 1.00 43.28 295 HIS A C 1
ATOM 2348 O O . HIS A 1 295 ? 73.184 -16.300 -19.244 1.00 43.28 295 HIS A O 1
ATOM 2354 N N . SER A 1 296 ? 73.520 -14.110 -18.798 1.00 36.47 296 SER A N 1
ATOM 2355 C CA . SER A 1 296 ? 74.972 -13.900 -18.742 1.00 36.47 296 SER A CA 1
ATOM 2356 C C . SER A 1 296 ? 75.447 -12.877 -19.772 1.00 36.47 296 SER A C 1
ATOM 2358 O O . SER A 1 296 ? 75.300 -13.016 -20.982 1.00 36.47 296 SER A O 1
ATOM 2360 N N . SER A 1 297 ? 76.085 -11.838 -19.249 1.00 46.81 297 SER A N 1
ATOM 2361 C CA . SER A 1 297 ? 77.107 -11.081 -19.948 1.00 46.81 297 SER A CA 1
ATOM 2362 C C . SER A 1 297 ? 78.192 -12.029 -20.471 1.00 46.81 297 SER A C 1
ATOM 2364 O O . SER A 1 297 ? 78.683 -12.852 -19.701 1.00 46.81 297 SER A O 1
ATOM 2366 N N . THR A 1 298 ? 78.610 -11.883 -21.738 1.00 32.56 298 THR A N 1
ATOM 2367 C CA . THR A 1 298 ? 80.029 -11.831 -22.165 1.00 32.56 298 THR A CA 1
ATOM 2368 C C . THR A 1 298 ? 80.172 -11.514 -23.673 1.00 32.56 298 THR A C 1
ATOM 2370 O O . THR A 1 298 ? 79.644 -12.215 -24.527 1.00 32.56 298 THR A O 1
ATOM 2373 N N . SER A 1 299 ? 80.981 -10.473 -23.939 1.00 34.97 299 SER A N 1
ATOM 2374 C CA . SER A 1 299 ? 81.784 -10.117 -25.135 1.00 34.97 299 SER A CA 1
ATOM 2375 C C . SER A 1 299 ? 81.176 -9.522 -26.431 1.00 34.97 299 SER A C 1
ATOM 2377 O O . SER A 1 299 ? 80.552 -10.234 -27.203 1.00 34.97 299 SER A O 1
ATOM 2379 N N . LEU A 1 300 ? 81.544 -8.236 -26.655 1.00 38.19 300 LEU A N 1
ATOM 2380 C CA . LEU A 1 300 ? 81.874 -7.452 -27.883 1.00 38.19 300 LEU A CA 1
ATOM 2381 C C . LEU A 1 300 ? 80.990 -7.605 -29.148 1.00 38.19 300 LEU A C 1
ATOM 2383 O O . LEU A 1 300 ? 80.784 -8.709 -29.618 1.00 38.19 300 LEU A O 1
ATOM 2387 N N . SER A 1 301 ? 80.515 -6.547 -29.831 1.00 35.38 301 SER A N 1
ATOM 2388 C CA . SER A 1 301 ? 81.244 -5.355 -30.314 1.00 35.38 301 SER A CA 1
ATOM 2389 C C . SER A 1 301 ? 80.311 -4.237 -30.849 1.00 35.38 301 SER A C 1
ATOM 2391 O O . SER A 1 301 ? 79.342 -4.530 -31.536 1.00 35.38 301 SER A O 1
ATOM 2393 N N . THR A 1 302 ? 80.696 -2.980 -30.578 1.00 37.56 302 THR A N 1
ATOM 2394 C CA . THR A 1 302 ? 80.541 -1.712 -31.348 1.00 37.56 302 THR A CA 1
ATOM 2395 C C . THR A 1 302 ? 79.267 -1.336 -32.136 1.00 37.56 302 THR A C 1
ATOM 2397 O O . THR A 1 302 ? 78.923 -1.983 -33.114 1.00 37.56 302 THR A O 1
ATOM 2400 N N . GLN A 1 303 ? 78.807 -0.111 -31.808 1.00 41.12 303 GLN A N 1
ATOM 2401 C CA . GLN A 1 303 ? 78.182 0.943 -32.642 1.00 41.12 303 GLN A CA 1
ATOM 2402 C C . GLN A 1 303 ? 76.749 0.714 -33.162 1.00 41.12 303 GLN A C 1
ATOM 2404 O O . GLN A 1 303 ? 76.537 -0.030 -34.105 1.00 41.12 303 GLN A O 1
ATOM 2409 N N . ASP A 1 304 ? 75.750 1.398 -32.591 1.00 34.75 304 ASP A N 1
ATOM 2410 C CA . ASP A 1 304 ? 75.283 2.720 -33.050 1.00 34.75 304 ASP A CA 1
ATOM 2411 C C . ASP A 1 304 ? 74.101 3.236 -32.204 1.00 34.75 304 ASP A C 1
ATOM 2413 O O . ASP A 1 304 ? 73.390 2.483 -31.541 1.00 34.75 304 ASP A O 1
ATOM 2417 N N . ALA A 1 305 ? 73.948 4.559 -32.171 1.00 44.53 305 ALA A N 1
ATOM 2418 C CA . ALA A 1 305 ? 73.015 5.292 -31.323 1.00 44.53 305 ALA A CA 1
ATOM 2419 C C . ALA A 1 305 ? 71.593 5.420 -31.916 1.00 44.53 305 ALA A C 1
ATOM 2421 O O . ALA A 1 305 ? 71.408 5.388 -33.129 1.00 44.53 305 ALA A O 1
ATOM 2422 N N . SER A 1 306 ? 70.642 5.740 -31.023 1.00 42.69 306 SER A N 1
ATOM 2423 C CA . SER A 1 306 ? 69.283 6.295 -31.231 1.00 42.69 306 SER A CA 1
ATOM 2424 C C . SER A 1 306 ? 68.083 5.327 -31.279 1.00 42.69 306 SER A C 1
ATOM 2426 O O . SER A 1 306 ? 67.628 4.922 -32.340 1.00 42.69 306 SER A O 1
ATOM 2428 N N . ASN A 1 307 ? 67.518 5.029 -30.098 1.00 35.72 307 ASN A N 1
ATOM 2429 C CA . ASN A 1 307 ? 66.094 5.203 -29.731 1.00 35.72 307 ASN A CA 1
ATOM 2430 C C . ASN A 1 307 ? 65.668 4.249 -28.605 1.00 35.72 307 ASN A C 1
ATOM 2432 O O . ASN A 1 307 ? 65.905 3.052 -28.683 1.00 35.72 307 ASN A O 1
ATOM 2436 N N . GLY A 1 308 ? 64.959 4.800 -27.613 1.00 37.16 308 GLY A N 1
ATOM 2437 C CA . GLY A 1 308 ? 64.081 4.061 -26.702 1.00 37.16 308 GLY A CA 1
ATOM 2438 C C . GLY A 1 308 ? 64.777 3.122 -25.720 1.00 37.16 308 GLY A C 1
ATOM 2439 O O . GLY A 1 308 ? 64.978 1.946 -26.004 1.00 37.16 308 GLY A O 1
ATOM 2440 N N . SER A 1 309 ? 65.056 3.614 -24.514 1.00 39.56 309 SER A N 1
ATOM 2441 C CA . SER A 1 309 ? 65.222 2.769 -23.331 1.00 39.56 309 SER A CA 1
ATOM 2442 C C . SER A 1 309 ? 63.990 1.873 -23.174 1.00 39.56 309 SER A C 1
ATOM 2444 O O . SER A 1 309 ? 62.949 2.328 -22.705 1.00 39.56 309 SER A O 1
ATOM 2446 N N . THR A 1 310 ? 64.100 0.620 -23.609 1.00 45.16 310 THR A N 1
ATOM 2447 C CA . THR A 1 310 ? 63.116 -0.422 -23.318 1.00 45.16 310 THR A CA 1
ATOM 2448 C C . THR A 1 310 ? 63.783 -1.321 -22.289 1.00 45.16 310 THR A C 1
ATOM 2450 O O . THR A 1 310 ? 64.605 -2.169 -22.631 1.00 45.16 310 THR A O 1
ATOM 2453 N N . GLU A 1 311 ? 63.528 -1.034 -21.011 1.00 50.47 311 GLU A N 1
ATOM 2454 C CA . GLU A 1 311 ? 63.787 -1.990 -19.934 1.00 50.47 311 GLU A CA 1
ATOM 2455 C C . GLU A 1 311 ? 63.069 -3.313 -20.266 1.00 50.47 311 GLU A C 1
ATOM 2457 O O . GLU A 1 311 ? 62.010 -3.281 -20.906 1.00 50.47 311 GLU A O 1
ATOM 2462 N N . PRO A 1 312 ? 63.636 -4.478 -19.903 1.00 54.66 312 PRO A N 1
ATOM 2463 C CA . PRO A 1 312 ? 62.960 -5.755 -20.110 1.00 54.66 312 PRO A CA 1
ATOM 2464 C C . PRO A 1 312 ? 61.588 -5.709 -19.417 1.00 54.66 312 PRO A C 1
ATOM 2466 O O . PRO A 1 312 ? 61.524 -5.254 -18.273 1.00 54.66 312 PRO A O 1
ATOM 2469 N N . PRO A 1 313 ? 60.493 -6.120 -20.083 1.00 58.66 313 PRO A N 1
ATOM 2470 C CA . PRO A 1 313 ? 59.168 -6.030 -19.490 1.00 58.66 313 PRO A CA 1
ATOM 2471 C C . PRO A 1 313 ? 59.125 -6.890 -18.229 1.00 58.66 313 PRO A C 1
ATOM 2473 O O . PRO A 1 313 ? 59.461 -8.077 -18.265 1.00 58.66 313 PRO A O 1
ATOM 2476 N N . ASP A 1 314 ? 58.737 -6.276 -17.110 1.00 66.56 314 ASP A N 1
ATOM 2477 C CA . ASP A 1 314 ? 58.474 -7.009 -15.879 1.00 66.56 314 ASP A CA 1
ATOM 2478 C C . ASP A 1 314 ? 57.406 -8.073 -16.188 1.00 66.56 314 ASP A C 1
ATOM 2480 O O . ASP A 1 314 ? 56.313 -7.728 -16.654 1.00 66.56 314 ASP A O 1
ATOM 2484 N N . PRO A 1 315 ? 57.690 -9.367 -15.955 1.00 65.88 315 PRO A N 1
ATOM 2485 C CA . PRO A 1 315 ? 56.795 -10.451 -16.355 1.00 65.88 315 PRO A CA 1
ATOM 2486 C C . PRO A 1 315 ? 55.430 -10.346 -15.665 1.00 65.88 315 PRO A C 1
ATOM 2488 O O . PRO A 1 315 ? 54.422 -10.767 -16.221 1.00 65.88 315 PRO A O 1
ATOM 2491 N N . THR A 1 316 ? 55.374 -9.729 -14.482 1.00 70.56 316 THR A N 1
ATOM 2492 C CA . THR A 1 316 ? 54.133 -9.450 -13.751 1.00 70.56 316 THR A CA 1
ATOM 2493 C C . THR A 1 316 ? 53.259 -8.425 -14.476 1.00 70.56 316 THR A C 1
ATOM 2495 O O . THR A 1 316 ? 52.075 -8.673 -14.677 1.00 70.56 316 THR A O 1
ATOM 2498 N N . ALA A 1 317 ? 53.842 -7.329 -14.968 1.00 74.81 317 ALA A N 1
ATOM 2499 C CA . ALA A 1 317 ? 53.114 -6.274 -15.673 1.00 74.81 317 ALA A CA 1
ATOM 2500 C C . ALA A 1 317 ? 52.613 -6.727 -17.057 1.00 74.81 317 ALA A C 1
ATOM 2502 O O . ALA A 1 317 ? 51.585 -6.251 -17.545 1.00 74.81 317 ALA A O 1
ATOM 2503 N N . GLU A 1 318 ? 53.325 -7.647 -17.715 1.00 79.06 318 GLU A N 1
ATOM 2504 C CA . GLU A 1 318 ? 52.879 -8.231 -18.984 1.00 79.06 318 GLU A CA 1
ATOM 2505 C C . GLU A 1 318 ? 51.715 -9.215 -18.782 1.00 79.06 318 GLU A C 1
ATOM 2507 O O . GLU A 1 318 ? 50.760 -9.203 -19.564 1.00 79.06 318 GLU A O 1
ATOM 2512 N N . ILE A 1 319 ? 51.743 -10.001 -17.697 1.00 79.94 319 ILE A N 1
ATOM 2513 C CA . ILE A 1 319 ? 50.638 -10.887 -17.302 1.00 79.94 319 ILE A CA 1
ATOM 2514 C C . ILE A 1 319 ? 49.397 -10.063 -16.937 1.00 79.94 319 ILE A C 1
ATOM 2516 O O . ILE A 1 319 ? 48.332 -10.327 -17.488 1.00 79.94 319 ILE A O 1
ATOM 2520 N N . GLU A 1 320 ? 49.526 -9.030 -16.101 1.00 79.06 320 GLU A N 1
ATOM 2521 C CA . GLU A 1 320 ? 48.418 -8.138 -15.715 1.00 79.06 320 GLU A CA 1
ATOM 2522 C C . GLU A 1 320 ? 47.770 -7.469 -16.941 1.00 79.06 320 GLU A C 1
ATOM 2524 O O . GLU A 1 320 ? 46.552 -7.516 -17.126 1.00 79.06 320 GLU A O 1
ATOM 2529 N N . ASN A 1 321 ? 48.580 -6.922 -17.855 1.00 80.00 321 ASN A N 1
ATOM 2530 C CA . ASN A 1 321 ? 48.074 -6.320 -19.092 1.00 80.00 321 ASN A CA 1
ATOM 2531 C C . ASN A 1 321 ? 47.413 -7.344 -20.029 1.00 80.00 321 ASN A C 1
ATOM 2533 O O . ASN A 1 321 ? 46.449 -7.017 -20.729 1.00 80.00 321 ASN A O 1
ATOM 2537 N N . GLY A 1 322 ? 47.931 -8.574 -20.079 1.00 80.44 322 GLY A N 1
ATOM 2538 C CA . GLY A 1 322 ? 47.358 -9.667 -20.860 1.00 80.44 322 GLY A CA 1
ATOM 2539 C C . GLY A 1 322 ? 46.009 -10.129 -20.310 1.00 80.44 322 GLY A C 1
ATOM 2540 O O . GLY A 1 322 ? 45.047 -10.260 -21.072 1.00 80.44 322 GLY A O 1
ATOM 2541 N N . VAL A 1 323 ? 45.922 -10.313 -18.991 1.00 83.50 323 VAL A N 1
ATOM 2542 C CA . VAL A 1 323 ? 44.701 -10.700 -18.275 1.00 83.50 323 VAL A CA 1
ATOM 2543 C C . VAL A 1 323 ? 43.631 -9.613 -18.404 1.00 83.50 323 VAL A C 1
ATOM 2545 O O . VAL A 1 323 ? 42.496 -9.928 -18.753 1.00 83.50 323 VAL A O 1
ATOM 2548 N N . HIS A 1 324 ? 43.992 -8.335 -18.267 1.00 78.12 324 HIS A N 1
ATOM 2549 C CA . HIS A 1 324 ? 43.048 -7.224 -18.419 1.00 78.12 324 HIS A CA 1
ATOM 2550 C C . HIS A 1 324 ? 42.510 -7.073 -19.858 1.00 78.12 324 HIS A C 1
ATOM 2552 O O . HI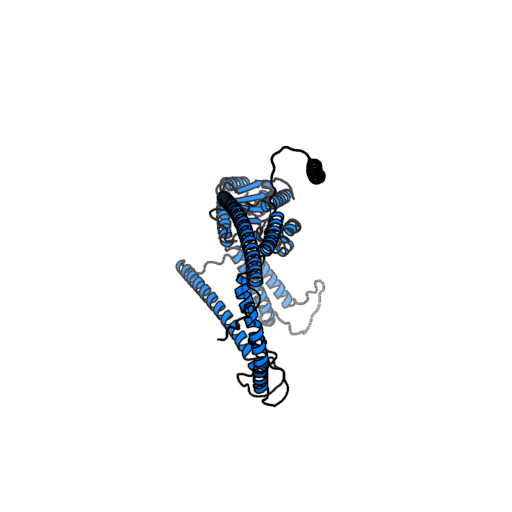S A 1 324 ? 41.326 -6.802 -20.084 1.00 78.12 324 HIS A O 1
ATOM 2558 N N . ARG A 1 325 ? 43.348 -7.315 -20.879 1.00 80.75 325 ARG A N 1
ATOM 2559 C CA . ARG A 1 325 ? 42.881 -7.376 -22.280 1.00 80.75 325 ARG A CA 1
ATOM 2560 C C . ARG A 1 325 ? 41.931 -8.550 -22.512 1.00 80.75 325 ARG A C 1
ATOM 2562 O O . ARG A 1 325 ? 40.986 -8.417 -23.286 1.00 80.75 325 ARG A O 1
ATOM 2569 N N . LEU A 1 326 ? 42.175 -9.686 -21.862 1.00 78.75 326 LEU A N 1
ATOM 2570 C CA . LEU A 1 326 ? 41.326 -10.872 -21.946 1.00 78.75 326 LEU A CA 1
ATOM 2571 C C . LEU A 1 326 ? 39.976 -10.647 -21.250 1.00 78.75 326 LEU A C 1
ATOM 2573 O O . LEU A 1 326 ? 38.947 -10.998 -21.822 1.00 78.75 326 LEU A O 1
ATOM 2577 N N . GLU A 1 327 ? 39.967 -9.999 -20.087 1.00 78.12 327 GLU A N 1
ATOM 2578 C CA . GLU A 1 327 ? 38.763 -9.529 -19.390 1.00 78.12 327 GLU A CA 1
ATOM 2579 C C . GLU A 1 327 ? 37.919 -8.625 -20.299 1.00 78.12 327 GLU A C 1
ATOM 2581 O O . GLU A 1 327 ? 36.762 -8.932 -20.579 1.00 78.12 327 GLU A O 1
ATOM 2586 N N . THR A 1 328 ? 38.539 -7.600 -20.892 1.00 77.44 328 THR A N 1
ATOM 2587 C CA . THR A 1 328 ? 37.866 -6.668 -21.815 1.00 77.44 328 THR A CA 1
ATOM 2588 C C . THR A 1 328 ? 37.271 -7.388 -23.039 1.00 77.44 328 THR A C 1
ATOM 2590 O O . THR A 1 328 ? 36.199 -7.033 -23.533 1.00 77.44 328 THR A O 1
ATOM 2593 N N . LEU A 1 329 ? 37.948 -8.422 -23.554 1.00 73.25 329 LEU A N 1
ATOM 2594 C CA . LEU A 1 329 ? 37.445 -9.221 -24.678 1.00 73.25 329 LEU A CA 1
ATOM 2595 C C . LEU A 1 329 ? 36.306 -10.165 -24.272 1.00 73.25 329 LEU A C 1
ATOM 2597 O O . LEU A 1 329 ? 35.382 -10.370 -25.063 1.00 73.25 329 LEU A O 1
ATOM 2601 N N . LEU A 1 330 ? 36.343 -10.729 -23.064 1.00 67.06 330 LEU A N 1
ATOM 2602 C CA . LEU A 1 330 ? 35.268 -11.568 -22.530 1.00 67.06 330 LEU A CA 1
ATOM 2603 C C . LEU A 1 330 ? 34.012 -10.752 -22.210 1.00 67.06 330 LEU A C 1
ATOM 2605 O O . LEU A 1 330 ? 32.909 -11.222 -22.471 1.00 67.06 330 LEU A O 1
ATOM 2609 N N . GLU A 1 331 ? 34.163 -9.515 -21.740 1.00 66.31 331 GLU A N 1
ATOM 2610 C CA . GLU A 1 331 ? 33.045 -8.585 -21.544 1.00 66.31 331 GLU A CA 1
ATOM 2611 C C . GLU A 1 331 ? 32.393 -8.167 -22.876 1.00 66.31 331 GLU A C 1
ATOM 2613 O O . GLU A 1 331 ? 31.175 -8.004 -22.959 1.00 66.31 331 GLU A O 1
ATOM 2618 N N . ALA A 1 332 ? 33.184 -8.032 -23.948 1.00 64.69 332 ALA A N 1
ATOM 2619 C CA . ALA A 1 332 ? 32.692 -7.658 -25.276 1.00 64.69 332 ALA A CA 1
ATOM 2620 C C . ALA A 1 332 ? 32.080 -8.831 -26.068 1.00 64.69 332 ALA A C 1
ATOM 2622 O O . ALA A 1 332 ? 31.259 -8.622 -26.968 1.00 64.69 332 ALA A O 1
ATOM 2623 N N . THR A 1 333 ? 32.471 -10.072 -25.764 1.00 59.75 333 THR A N 1
ATOM 2624 C CA . THR A 1 333 ? 31.982 -11.267 -26.457 1.00 59.75 333 THR A CA 1
ATOM 2625 C C . THR A 1 333 ? 30.825 -11.900 -25.688 1.00 59.75 333 THR A C 1
ATOM 2627 O O . THR A 1 333 ? 31.001 -12.659 -24.745 1.00 59.75 333 THR A O 1
ATOM 2630 N N . ASN A 1 334 ? 29.595 -11.640 -26.139 1.00 47.97 334 ASN A N 1
ATOM 2631 C CA . ASN A 1 334 ? 28.412 -12.402 -25.727 1.00 47.97 334 ASN A CA 1
ATOM 2632 C C . ASN A 1 334 ? 28.572 -13.872 -26.181 1.00 47.97 334 ASN A C 1
ATOM 2634 O O . ASN A 1 334 ? 28.163 -14.248 -27.281 1.00 47.97 334 ASN A O 1
ATOM 2638 N N . LEU A 1 335 ? 29.233 -14.699 -25.366 1.00 49.16 335 LEU A N 1
ATOM 2639 C CA . LEU A 1 335 ? 29.561 -16.094 -25.665 1.00 49.16 335 LEU A CA 1
ATOM 2640 C C . LEU A 1 335 ? 28.290 -16.946 -25.795 1.00 49.16 335 LEU A C 1
ATOM 2642 O O . LEU A 1 335 ? 27.729 -17.442 -24.820 1.00 49.16 335 LEU A O 1
ATOM 2646 N N . GLN A 1 336 ? 27.863 -17.190 -27.032 1.00 42.28 336 GLN A N 1
ATOM 2647 C CA . GLN A 1 336 ? 27.012 -18.329 -27.360 1.00 42.28 336 GLN A CA 1
ATOM 2648 C C . GLN A 1 336 ? 27.874 -19.592 -27.352 1.00 42.28 336 GLN A C 1
ATOM 2650 O O . GLN A 1 336 ? 28.495 -19.949 -28.351 1.00 42.28 336 GLN A O 1
ATOM 2655 N N . LEU A 1 337 ? 27.929 -20.270 -26.202 1.00 43.97 337 LEU A N 1
ATOM 2656 C CA . LEU A 1 337 ? 28.511 -21.608 -26.136 1.00 43.97 337 LEU A CA 1
ATOM 2657 C C . LEU A 1 337 ? 27.661 -22.587 -26.971 1.00 43.97 337 LEU A C 1
ATOM 2659 O O . LEU A 1 337 ? 26.435 -22.615 -26.816 1.00 43.97 337 LEU A O 1
ATOM 2663 N N . PRO A 1 338 ? 28.274 -23.418 -27.833 1.00 38.47 338 PRO A N 1
ATOM 2664 C CA . PRO A 1 338 ? 27.551 -24.457 -28.551 1.00 38.47 338 PRO A CA 1
ATOM 2665 C C . PRO A 1 338 ? 27.008 -25.493 -27.560 1.00 38.47 338 PRO A C 1
ATOM 2667 O O . PRO A 1 338 ? 27.726 -25.970 -26.680 1.00 38.47 338 PRO A O 1
ATOM 2670 N N . LEU A 1 339 ? 25.726 -25.846 -27.713 1.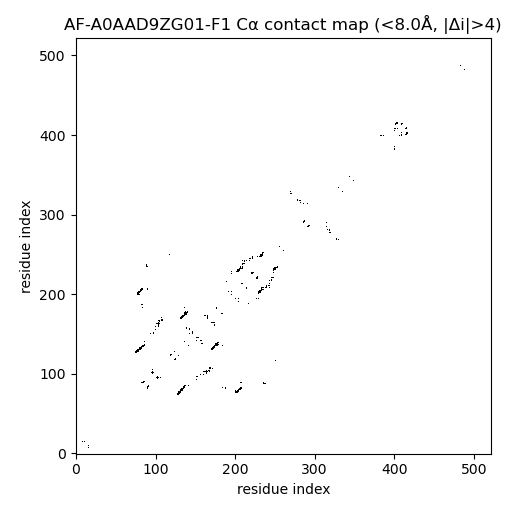00 37.25 339 LEU A N 1
ATOM 2671 C CA . LEU A 1 339 ? 25.085 -26.920 -26.956 1.00 37.25 339 LEU A CA 1
ATOM 2672 C C . LEU A 1 339 ? 25.897 -28.210 -27.124 1.00 37.25 339 LEU A C 1
ATOM 2674 O O . LEU A 1 339 ? 25.999 -28.757 -28.222 1.00 37.25 339 LEU A O 1
ATOM 2678 N N . SER A 1 340 ? 26.452 -28.709 -26.022 1.00 47.22 340 SER A N 1
ATOM 2679 C CA . SER A 1 340 ? 27.065 -30.030 -25.990 1.00 47.22 340 SER A CA 1
ATOM 2680 C C . SER A 1 340 ? 25.990 -31.119 -26.178 1.00 47.22 340 SER A C 1
ATOM 2682 O O . SER A 1 340 ? 24.835 -30.935 -25.782 1.00 47.22 340 SER A O 1
ATOM 2684 N N . PRO A 1 341 ? 26.340 -32.289 -26.746 1.00 47.12 341 PRO A N 1
ATOM 2685 C CA . PRO A 1 341 ? 25.400 -33.379 -27.046 1.00 47.12 341 PRO A CA 1
ATOM 2686 C C . PRO A 1 341 ? 24.848 -34.107 -25.802 1.00 47.12 341 PRO A C 1
ATOM 2688 O O . PRO A 1 341 ? 24.149 -35.106 -25.931 1.00 47.12 341 PRO A O 1
ATOM 2691 N N . SER A 1 342 ? 25.117 -33.596 -24.597 1.00 51.75 342 SER A N 1
ATOM 2692 C CA . SER A 1 342 ? 24.520 -34.040 -23.333 1.00 51.75 342 SER A CA 1
ATOM 2693 C C . SER A 1 342 ? 23.485 -33.019 -22.841 1.00 51.75 342 SER A C 1
ATOM 2695 O O . SER A 1 342 ? 23.483 -32.623 -21.673 1.00 51.75 342 SER A O 1
ATOM 2697 N N . ALA A 1 343 ? 22.623 -32.544 -23.741 1.00 48.09 343 ALA A N 1
ATOM 2698 C CA . ALA A 1 343 ? 21.541 -31.637 -23.388 1.00 48.09 343 ALA A CA 1
ATOM 2699 C C . ALA A 1 343 ? 20.519 -32.370 -22.489 1.00 48.09 343 ALA A C 1
ATOM 2701 O O . ALA A 1 343 ? 20.001 -33.420 -22.882 1.00 48.09 343 ALA A O 1
ATOM 2702 N N . PRO A 1 344 ? 20.223 -31.861 -21.279 1.00 55.41 344 PRO A N 1
ATOM 2703 C CA . PRO A 1 344 ? 19.289 -32.506 -20.367 1.00 55.41 344 PRO A CA 1
ATOM 2704 C C . PRO A 1 344 ? 17.882 -32.501 -20.972 1.00 55.41 344 PRO A C 1
ATOM 2706 O O . PRO A 1 344 ? 17.301 -31.451 -21.243 1.00 55.41 344 PRO A O 1
ATOM 2709 N N . THR A 1 345 ? 17.320 -33.692 -21.173 1.00 71.88 345 THR A N 1
ATOM 2710 C CA . THR A 1 345 ? 15.923 -33.883 -21.579 1.00 71.88 345 THR A CA 1
ATOM 2711 C C . THR A 1 345 ? 14.982 -33.153 -20.608 1.00 71.88 345 THR A C 1
ATOM 2713 O O . THR A 1 345 ? 15.272 -33.092 -19.407 1.00 71.88 345 THR A O 1
ATOM 2716 N N . PRO A 1 346 ? 13.839 -32.612 -21.068 1.00 66.38 346 PRO A N 1
ATOM 2717 C CA . PRO A 1 346 ? 12.908 -31.861 -20.217 1.00 66.38 346 PRO A CA 1
ATOM 2718 C C . PRO A 1 346 ? 12.446 -32.655 -18.984 1.00 66.38 346 PRO A C 1
ATOM 2720 O O . PRO A 1 346 ? 12.229 -32.082 -17.918 1.00 66.38 346 PRO A O 1
ATOM 2723 N N . GLU A 1 347 ? 12.378 -33.982 -19.088 1.00 66.62 347 GLU A N 1
ATOM 2724 C CA . GLU A 1 347 ? 12.053 -34.868 -17.969 1.00 66.62 347 GLU A CA 1
ATOM 2725 C C . GLU A 1 347 ? 13.155 -34.911 -16.902 1.00 66.62 347 GLU A C 1
ATOM 2727 O O . GLU A 1 347 ? 12.859 -34.852 -15.707 1.00 66.62 347 GLU A O 1
ATOM 2732 N N . SER A 1 348 ? 14.430 -34.9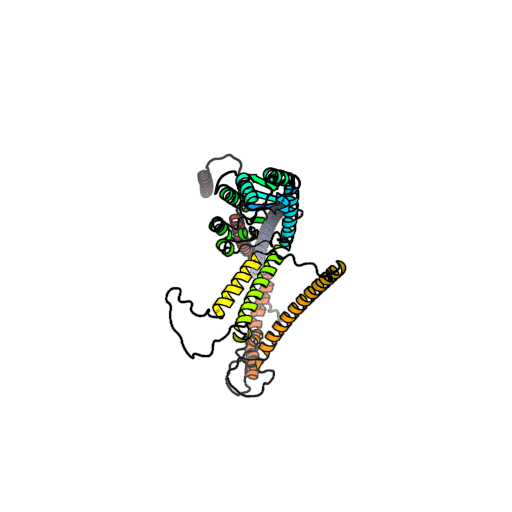23 -17.309 1.00 73.88 348 SER A N 1
ATOM 2733 C CA . SER A 1 348 ? 15.566 -34.857 -16.381 1.00 73.88 348 SER A CA 1
ATOM 2734 C C . SER A 1 348 ? 15.592 -33.524 -15.624 1.00 73.88 348 SER A C 1
ATOM 2736 O O . SER A 1 348 ? 15.858 -33.497 -14.423 1.00 73.88 348 SER A O 1
ATOM 2738 N N . ILE A 1 349 ? 15.198 -32.428 -16.283 1.00 74.75 349 ILE A N 1
ATOM 2739 C CA . ILE A 1 349 ? 15.093 -31.097 -15.672 1.00 74.75 349 ILE A CA 1
ATOM 2740 C C . ILE A 1 349 ? 13.959 -31.063 -14.642 1.00 74.75 349 ILE A C 1
ATOM 2742 O O . ILE A 1 349 ? 14.137 -30.523 -13.548 1.00 74.75 349 ILE A O 1
ATOM 2746 N N . LEU A 1 350 ? 12.797 -31.648 -14.949 1.00 75.19 350 LEU A N 1
ATOM 2747 C CA . LEU A 1 350 ? 11.682 -31.737 -13.999 1.00 75.19 350 LEU A CA 1
ATOM 2748 C C . LEU A 1 350 ? 12.039 -32.603 -12.787 1.00 75.19 350 LEU A C 1
ATOM 2750 O O . LEU A 1 350 ? 11.734 -32.229 -11.651 1.00 75.19 350 LEU A O 1
ATOM 2754 N N . LEU A 1 351 ? 12.743 -33.714 -13.007 1.00 83.25 351 LEU A N 1
ATOM 2755 C CA . LEU A 1 351 ? 13.216 -34.586 -11.936 1.00 83.25 351 LEU A CA 1
ATOM 2756 C C . LEU A 1 351 ? 14.239 -33.860 -11.052 1.00 83.25 351 LEU A C 1
ATOM 2758 O O . LEU A 1 351 ? 14.094 -33.863 -9.828 1.00 83.25 351 LEU A O 1
ATOM 2762 N N . LEU A 1 352 ? 15.213 -33.156 -11.640 1.00 82.06 352 LEU A N 1
ATOM 2763 C CA . LEU A 1 352 ? 16.160 -32.335 -10.882 1.00 82.06 352 LEU A CA 1
ATOM 2764 C C . LEU A 1 352 ? 15.461 -31.225 -10.095 1.00 82.06 352 LEU A C 1
ATOM 2766 O O . LEU A 1 352 ? 15.799 -31.012 -8.934 1.00 82.06 352 LEU A O 1
ATOM 2770 N N . ARG A 1 353 ? 14.462 -30.551 -10.674 1.00 83.62 353 ARG A N 1
ATOM 2771 C CA . ARG A 1 353 ? 13.678 -29.521 -9.971 1.00 83.62 353 ARG A CA 1
ATOM 2772 C C . ARG A 1 353 ? 12.929 -30.099 -8.777 1.00 83.62 353 ARG A C 1
ATOM 2774 O O . ARG A 1 353 ? 12.968 -29.506 -7.701 1.00 83.62 353 ARG A O 1
ATOM 2781 N N . ARG A 1 354 ? 12.311 -31.273 -8.932 1.00 88.12 354 ARG A N 1
ATOM 2782 C CA . ARG A 1 354 ? 11.650 -31.981 -7.828 1.00 88.12 354 ARG A CA 1
ATOM 2783 C C . ARG A 1 354 ? 12.655 -32.379 -6.751 1.00 88.12 354 ARG A C 1
ATOM 2785 O O . ARG A 1 354 ? 12.427 -32.119 -5.576 1.00 88.12 354 ARG A O 1
ATOM 2792 N N . LYS A 1 355 ? 13.802 -32.937 -7.146 1.00 91.69 355 LYS A N 1
ATOM 2793 C CA . LYS A 1 355 ? 14.873 -33.317 -6.218 1.00 91.69 355 LYS A CA 1
ATOM 2794 C C . LYS A 1 355 ? 15.410 -32.103 -5.460 1.00 91.69 355 LYS A C 1
ATOM 2796 O O . LYS A 1 355 ? 15.618 -32.192 -4.261 1.00 91.69 355 LYS A O 1
ATOM 2801 N N . LEU A 1 356 ? 15.563 -30.966 -6.132 1.00 93.25 356 LEU A N 1
ATOM 2802 C CA . LEU A 1 356 ? 16.006 -29.708 -5.537 1.00 93.25 356 LEU A CA 1
ATOM 2803 C C . LEU A 1 356 ? 14.972 -29.154 -4.545 1.00 93.25 356 LEU A C 1
ATOM 2805 O O . LEU A 1 356 ? 15.330 -28.684 -3.467 1.00 93.25 356 LEU A O 1
ATOM 2809 N N . GLN A 1 357 ? 13.681 -29.235 -4.866 1.00 89.25 357 GLN A N 1
ATOM 2810 C CA . GLN A 1 357 ? 12.621 -28.858 -3.928 1.00 89.25 357 GLN A CA 1
ATOM 2811 C C . GLN A 1 357 ? 12.638 -29.737 -2.674 1.00 89.25 357 GLN A C 1
ATOM 2813 O O . GLN A 1 357 ? 12.581 -29.209 -1.564 1.00 89.25 357 GLN A O 1
ATOM 2818 N N . GLU A 1 358 ? 12.774 -31.054 -2.834 1.00 92.25 358 GLU A N 1
ATOM 2819 C CA . GLU A 1 358 ? 12.845 -31.976 -1.699 1.00 92.25 358 GLU A CA 1
ATOM 2820 C C . GLU A 1 358 ? 14.128 -31.783 -0.874 1.00 92.25 358 GLU A C 1
ATOM 2822 O O . GLU A 1 358 ? 14.067 -31.768 0.355 1.00 92.25 358 GLU A O 1
ATOM 2827 N N . THR A 1 359 ? 15.279 -31.519 -1.503 1.00 93.00 359 THR A N 1
ATOM 2828 C CA . THR A 1 359 ? 16.514 -31.211 -0.762 1.00 93.00 359 THR A CA 1
ATOM 2829 C C . THR A 1 359 ? 16.440 -29.866 -0.047 1.00 93.00 359 THR A C 1
ATOM 2831 O O . THR A 1 359 ? 16.955 -29.752 1.063 1.00 93.00 359 THR A O 1
ATOM 2834 N N . ARG A 1 360 ? 15.770 -28.853 -0.611 1.00 91.00 360 ARG A N 1
ATOM 2835 C CA . ARG A 1 360 ? 15.526 -27.575 0.081 1.00 91.00 360 ARG A CA 1
ATOM 2836 C C . ARG A 1 360 ? 14.627 -27.750 1.302 1.00 91.00 360 ARG A C 1
ATOM 2838 O O . ARG A 1 360 ? 14.973 -27.230 2.361 1.00 91.00 360 ARG A O 1
ATOM 2845 N N . LYS A 1 361 ? 13.531 -28.510 1.183 1.00 92.56 361 LYS A N 1
ATOM 2846 C CA . LYS A 1 361 ? 12.653 -28.842 2.321 1.00 92.56 361 LYS A CA 1
ATOM 2847 C C . LYS A 1 361 ? 13.425 -29.574 3.418 1.00 92.56 361 LYS A C 1
ATOM 2849 O O . LYS A 1 361 ? 13.357 -29.184 4.582 1.00 92.56 361 LYS A O 1
ATOM 2854 N N . LEU A 1 362 ? 14.211 -30.584 3.037 1.00 95.19 362 LEU A N 1
ATOM 2855 C CA . LEU A 1 362 ? 15.066 -31.327 3.962 1.00 95.19 362 LEU A CA 1
ATOM 2856 C C . LEU A 1 362 ? 16.078 -30.402 4.653 1.00 95.19 362 LEU A C 1
ATOM 2858 O O . LEU A 1 362 ? 16.217 -30.445 5.869 1.00 95.19 362 LEU A O 1
ATOM 2862 N N . ASN A 1 363 ? 16.758 -29.532 3.904 1.00 93.44 363 ASN A N 1
ATOM 2863 C CA . ASN A 1 363 ? 17.758 -28.615 4.454 1.00 93.44 363 ASN A CA 1
ATOM 2864 C C . ASN A 1 363 ? 17.124 -27.589 5.410 1.00 93.44 363 ASN A C 1
ATOM 2866 O O . ASN A 1 363 ? 17.687 -27.288 6.457 1.00 93.44 363 ASN A O 1
ATOM 2870 N N . GLN A 1 364 ? 15.915 -27.104 5.119 1.00 92.81 364 GLN A N 1
ATOM 2871 C CA . GLN A 1 364 ? 15.174 -26.236 6.035 1.00 92.81 364 GLN A CA 1
ATOM 2872 C C . GLN A 1 364 ? 14.821 -26.953 7.347 1.00 92.81 364 GLN A C 1
ATOM 2874 O O . GLN A 1 364 ? 15.025 -26.387 8.424 1.00 92.81 364 GLN A O 1
ATOM 2879 N N . ALA A 1 365 ? 14.342 -28.199 7.269 1.00 94.25 365 ALA A N 1
ATOM 2880 C CA . ALA A 1 365 ? 14.060 -29.013 8.449 1.00 94.25 365 ALA A CA 1
ATOM 2881 C C . ALA A 1 365 ? 15.340 -29.274 9.259 1.00 94.25 365 ALA A C 1
ATOM 2883 O O . ALA A 1 365 ? 15.365 -29.018 10.462 1.00 94.25 365 ALA A O 1
ATOM 2884 N N . LEU A 1 366 ? 16.429 -29.667 8.590 1.00 94.75 366 LEU A N 1
ATOM 2885 C CA . LEU A 1 366 ? 17.730 -29.894 9.218 1.00 94.75 366 LEU A CA 1
ATOM 2886 C C . LEU A 1 366 ? 18.270 -28.633 9.896 1.00 94.75 366 LEU A C 1
ATOM 2888 O O . LEU A 1 366 ? 18.734 -28.713 11.028 1.00 94.75 366 LEU A O 1
ATOM 2892 N N . ARG A 1 367 ? 18.153 -27.458 9.269 1.00 94.12 367 ARG A N 1
ATOM 2893 C CA . ARG A 1 367 ? 18.547 -26.175 9.873 1.00 94.12 367 ARG A CA 1
ATOM 2894 C C . ARG A 1 367 ? 17.705 -25.828 11.092 1.00 94.12 367 ARG A C 1
ATOM 2896 O O . ARG A 1 367 ? 18.255 -25.386 12.093 1.00 94.12 367 ARG A O 1
ATOM 2903 N N . SER A 1 368 ? 16.393 -26.062 11.045 1.00 91.44 368 SER A N 1
ATOM 2904 C CA . SER A 1 368 ? 15.527 -25.870 12.213 1.00 91.44 368 SER A CA 1
ATOM 2905 C C . SER A 1 368 ? 15.944 -26.788 13.364 1.00 91.44 368 SER A C 1
ATOM 2907 O O . SER A 1 368 ? 16.149 -26.308 14.479 1.00 91.44 368 SER A O 1
ATOM 2909 N N . THR A 1 369 ? 16.181 -28.076 13.086 1.00 92.31 369 THR A N 1
ATOM 2910 C CA . THR A 1 369 ? 16.655 -29.030 14.100 1.00 92.31 369 THR A CA 1
ATOM 2911 C C . THR A 1 369 ? 18.057 -28.703 14.596 1.00 92.31 369 THR A C 1
ATOM 2913 O O . THR A 1 369 ? 18.325 -28.823 15.783 1.00 92.31 369 THR A O 1
ATOM 2916 N N . HIS A 1 370 ? 18.948 -28.231 13.722 1.00 95.81 370 HIS A N 1
ATOM 2917 C CA . HIS A 1 370 ? 20.294 -27.818 14.094 1.00 95.81 370 HIS A CA 1
ATOM 2918 C C . HIS A 1 370 ? 20.246 -26.596 15.008 1.00 95.81 370 HIS A C 1
ATOM 2920 O O . HIS A 1 370 ? 20.915 -26.590 16.031 1.00 95.81 370 HIS A O 1
ATOM 2926 N N . ASN A 1 371 ? 19.398 -25.612 14.709 1.00 91.62 371 ASN A N 1
ATOM 2927 C CA . ASN A 1 371 ? 19.205 -24.440 15.560 1.00 91.62 371 ASN A CA 1
ATOM 2928 C C . ASN A 1 371 ? 18.589 -24.814 16.917 1.00 91.62 371 ASN A C 1
ATOM 2930 O O . ASN A 1 371 ? 19.001 -24.280 17.943 1.00 91.62 371 ASN A O 1
ATOM 2934 N N . GLN A 1 372 ? 17.635 -25.751 16.946 1.00 92.12 372 GLN A N 1
ATOM 2935 C CA . GLN A 1 372 ? 17.073 -26.276 18.195 1.00 92.12 372 GLN A CA 1
ATOM 2936 C C . GLN A 1 372 ? 18.124 -27.036 19.010 1.00 92.12 372 GLN A C 1
ATOM 2938 O O . GLN A 1 372 ? 18.271 -26.776 20.200 1.00 92.12 372 GLN A O 1
ATOM 2943 N N . ASN A 1 373 ? 18.893 -27.919 18.373 1.00 92.19 373 ASN A N 1
ATOM 2944 C CA . ASN A 1 373 ? 19.973 -28.660 19.015 1.00 92.19 373 ASN A CA 1
ATOM 2945 C C . ASN A 1 373 ? 21.077 -27.718 19.497 1.00 92.19 373 ASN A C 1
ATOM 2947 O O . ASN A 1 373 ? 21.548 -27.882 20.611 1.00 92.19 373 ASN A O 1
ATOM 2951 N N . ALA A 1 374 ? 21.432 -26.689 18.728 1.00 91.88 374 ALA A N 1
ATOM 2952 C CA . ALA A 1 374 ? 22.370 -25.654 19.146 1.00 91.88 374 ALA A CA 1
ATOM 2953 C C . ALA A 1 374 ? 21.840 -24.893 20.369 1.00 91.88 374 ALA A C 1
ATOM 2955 O O . ALA A 1 374 ? 22.573 -24.716 21.333 1.00 91.88 374 ALA A O 1
ATOM 2956 N N . ALA A 1 375 ? 20.557 -24.519 20.388 1.00 88.19 375 ALA A N 1
ATOM 2957 C CA . ALA A 1 375 ? 19.931 -23.867 21.539 1.00 88.19 375 ALA A CA 1
ATOM 2958 C C . ALA A 1 375 ? 19.822 -24.782 22.774 1.00 88.19 375 ALA A C 1
ATOM 2960 O O . ALA A 1 375 ? 19.880 -24.312 23.909 1.00 88.19 375 ALA A O 1
ATOM 2961 N N . LEU A 1 376 ? 19.639 -26.089 22.584 1.00 87.69 376 LEU A N 1
ATOM 2962 C CA . LEU A 1 376 ? 19.664 -27.065 23.673 1.00 87.69 376 LEU A CA 1
ATOM 2963 C C . LEU A 1 376 ? 21.085 -27.285 24.178 1.00 87.69 376 LEU A C 1
ATOM 2965 O O . LEU A 1 376 ? 21.288 -27.313 25.384 1.00 87.69 376 LEU A O 1
ATOM 2969 N N . VAL A 1 377 ? 22.068 -27.377 23.284 1.00 86.81 377 VAL A N 1
ATOM 2970 C CA . VAL A 1 377 ? 23.482 -27.506 23.640 1.00 86.81 377 VAL A CA 1
ATOM 2971 C C . VAL A 1 377 ? 23.961 -26.263 24.373 1.00 86.81 377 VAL A C 1
ATOM 2973 O O . VAL A 1 377 ? 24.630 -26.428 25.377 1.00 86.81 377 VAL A O 1
ATOM 2976 N N . THR A 1 378 ? 23.568 -25.048 23.977 1.00 83.06 378 THR A N 1
ATOM 2977 C CA . THR A 1 378 ? 23.927 -23.826 24.720 1.00 83.06 378 THR A CA 1
ATOM 2978 C C . THR A 1 378 ? 23.279 -23.774 26.100 1.00 83.06 378 THR A C 1
ATOM 2980 O O . THR A 1 378 ? 23.921 -23.369 27.067 1.00 83.06 378 THR A O 1
ATOM 2983 N N . LYS A 1 379 ? 22.030 -24.240 26.236 1.00 80.12 379 LYS A N 1
ATOM 2984 C CA . LYS A 1 379 ? 21.376 -24.395 27.545 1.00 80.12 379 LYS A CA 1
ATOM 2985 C C . LYS A 1 379 ? 22.087 -25.443 28.396 1.00 80.12 379 LYS A C 1
ATOM 2987 O O . LYS A 1 379 ? 22.429 -25.160 29.537 1.00 80.12 379 LYS A O 1
ATOM 2992 N N . LEU A 1 380 ? 22.367 -26.622 27.851 1.00 79.94 380 LEU A N 1
ATOM 2993 C CA . LEU A 1 380 ? 23.050 -27.696 28.569 1.00 79.94 380 LEU A CA 1
ATOM 2994 C C . LEU A 1 380 ? 24.488 -27.313 28.920 1.00 79.94 380 LEU A C 1
ATOM 2996 O O . LEU A 1 380 ? 24.907 -27.554 30.042 1.00 79.94 380 LEU A O 1
ATOM 3000 N N . SER A 1 381 ? 25.219 -26.641 28.031 1.00 75.56 381 SER A N 1
ATOM 3001 C CA . SER A 1 381 ? 26.565 -26.141 28.306 1.00 75.56 381 SER A CA 1
ATOM 3002 C C . SER A 1 381 ? 26.547 -25.016 29.337 1.00 75.56 381 SER A C 1
ATOM 3004 O O . SER A 1 381 ? 27.437 -24.967 30.173 1.00 75.56 381 SER A O 1
ATOM 3006 N N . SER A 1 382 ? 25.520 -24.158 29.352 1.00 69.12 382 SER A N 1
ATOM 3007 C CA . SER A 1 382 ? 25.345 -23.163 30.424 1.00 69.12 382 SER A CA 1
ATOM 3008 C C . SER A 1 382 ? 25.030 -23.795 31.786 1.00 69.12 382 SER A C 1
ATOM 3010 O O . SER A 1 382 ? 25.345 -23.219 32.825 1.00 69.12 382 SER A O 1
ATOM 3012 N N . LEU A 1 383 ? 24.437 -24.993 31.790 1.00 65.38 383 LEU A N 1
ATOM 3013 C CA . LEU A 1 383 ? 24.184 -25.775 33.001 1.00 65.38 383 LEU A CA 1
ATOM 3014 C C . LEU A 1 383 ? 25.417 -26.585 33.433 1.00 65.38 383 LEU A C 1
ATOM 3016 O O . LEU A 1 383 ? 25.604 -26.800 34.629 1.00 65.38 383 LEU A O 1
ATOM 3020 N N . LEU A 1 384 ? 26.252 -27.021 32.482 1.00 68.06 384 LEU A N 1
ATOM 3021 C CA . LEU A 1 384 ? 27.429 -27.860 32.732 1.00 68.06 384 LEU A CA 1
ATOM 3022 C C . LEU A 1 384 ? 28.717 -27.065 33.003 1.00 68.06 384 LEU A C 1
ATOM 3024 O O . LEU A 1 384 ? 29.594 -27.569 33.700 1.00 68.06 384 LEU A O 1
ATOM 3028 N N . SER A 1 385 ? 28.850 -25.847 32.468 1.00 56.03 385 SER A N 1
ATOM 3029 C CA . SER A 1 385 ? 30.078 -25.046 32.550 1.00 56.03 385 SER A CA 1
ATOM 3030 C C . SER A 1 385 ? 29.862 -23.747 33.343 1.00 56.03 385 SER A C 1
ATOM 3032 O O . SER A 1 385 ? 29.217 -22.827 32.838 1.00 56.03 385 SER A O 1
ATOM 3034 N N . PRO A 1 386 ? 30.425 -23.611 34.559 1.00 55.28 386 PRO A N 1
ATOM 3035 C CA . PRO A 1 386 ? 30.598 -22.308 35.200 1.00 55.28 386 PRO A CA 1
ATOM 3036 C C . PRO A 1 386 ? 31.736 -21.513 34.521 1.00 55.28 386 PRO A C 1
ATOM 3038 O O . PRO A 1 386 ? 32.631 -22.122 33.925 1.00 55.28 386 PRO A O 1
ATOM 3041 N N . PRO A 1 387 ? 31.754 -20.166 34.607 1.00 46.41 387 PRO A N 1
ATOM 3042 C CA . PRO A 1 387 ? 32.870 -19.378 34.102 1.00 46.41 387 PRO A CA 1
ATOM 3043 C C . PRO A 1 387 ? 34.117 -19.687 34.934 1.00 46.41 387 PRO A C 1
ATOM 3045 O O . PRO A 1 387 ? 34.113 -19.625 36.163 1.00 46.41 387 PRO A O 1
ATOM 3048 N N . THR A 1 388 ? 35.186 -20.060 34.242 1.00 38.66 388 THR A N 1
ATOM 3049 C CA . THR A 1 388 ? 36.484 -20.388 34.820 1.00 38.66 388 THR A CA 1
ATOM 3050 C C . THR A 1 388 ? 37.096 -19.177 35.514 1.00 38.66 388 THR A C 1
ATOM 3052 O O . THR A 1 388 ? 37.580 -18.262 34.853 1.00 38.66 388 THR A O 1
ATOM 3055 N N . THR A 1 389 ? 37.196 -19.243 36.837 1.00 37.47 389 THR A N 1
ATOM 3056 C CA . THR A 1 389 ? 38.368 -18.735 37.554 1.00 37.47 389 THR A CA 1
ATOM 3057 C C . THR A 1 389 ? 38.785 -19.775 38.592 1.00 37.47 389 THR A C 1
ATOM 3059 O O . THR A 1 389 ? 37.972 -20.213 39.400 1.00 37.47 389 THR A O 1
ATOM 3062 N N . SER A 1 390 ? 40.064 -20.154 38.518 1.00 34.50 390 SER A N 1
ATOM 3063 C CA . SER A 1 390 ? 40.846 -21.074 39.366 1.00 34.50 390 SER A CA 1
ATOM 3064 C C . SER A 1 390 ? 40.559 -22.589 39.308 1.00 34.50 390 SER A C 1
ATOM 3066 O O . SER A 1 390 ? 39.627 -23.112 39.904 1.00 34.50 390 SER A O 1
ATOM 3068 N N . THR A 1 391 ? 41.448 -23.263 38.569 1.00 41.00 391 THR A N 1
ATOM 3069 C CA . THR A 1 391 ? 42.198 -24.504 38.874 1.00 41.00 391 THR A CA 1
ATOM 3070 C C . THR A 1 391 ? 41.707 -25.482 39.956 1.00 41.00 391 THR A C 1
ATOM 3072 O O . THR A 1 391 ? 41.697 -25.160 41.138 1.00 41.00 391 THR A O 1
ATOM 3075 N N . GLN A 1 392 ? 41.559 -26.736 39.500 1.00 44.78 392 GLN A N 1
ATOM 3076 C CA . GLN A 1 392 ? 41.666 -28.024 40.211 1.00 44.78 392 GLN A CA 1
ATOM 3077 C C . GLN A 1 392 ? 40.632 -28.346 41.306 1.00 44.78 392 GLN A C 1
ATOM 3079 O O . GLN A 1 392 ? 40.788 -27.967 42.460 1.00 44.78 392 GLN A O 1
ATOM 3084 N N . SER A 1 393 ? 39.637 -29.171 40.956 1.00 38.62 393 SER A N 1
ATOM 3085 C CA . SER A 1 393 ? 39.329 -30.487 41.569 1.00 38.62 393 SER A CA 1
ATOM 3086 C C . SER A 1 393 ? 37.908 -30.946 41.191 1.00 38.62 393 SER A C 1
ATOM 3088 O O . SER A 1 393 ? 36.976 -30.150 41.171 1.00 38.62 393 SER A O 1
ATOM 3090 N N . ASP A 1 394 ? 37.807 -32.220 40.807 1.00 42.44 394 ASP A N 1
ATOM 3091 C CA . ASP A 1 394 ? 36.650 -33.099 40.556 1.00 42.44 394 ASP A CA 1
ATOM 3092 C C . ASP A 1 394 ? 35.228 -32.492 40.431 1.00 42.44 394 ASP A C 1
ATOM 3094 O O . ASP A 1 394 ? 34.672 -31.963 41.400 1.00 42.44 394 ASP A O 1
ATOM 3098 N N . PRO A 1 395 ? 34.543 -32.651 39.275 1.00 42.94 395 PRO A N 1
ATOM 3099 C CA . PRO A 1 395 ? 33.227 -32.068 39.062 1.00 42.94 395 PRO A CA 1
ATOM 3100 C C . PRO A 1 395 ? 32.153 -32.965 39.687 1.00 42.94 395 PRO A C 1
ATOM 3102 O O . PRO A 1 395 ? 31.696 -33.943 39.097 1.00 42.94 395 PRO A O 1
ATOM 3105 N N . SER A 1 396 ? 31.700 -32.624 40.890 1.00 52.00 396 SER A N 1
ATOM 3106 C CA . SER A 1 396 ? 30.427 -33.144 41.391 1.00 52.00 396 SER A CA 1
ATOM 3107 C C . SER A 1 396 ? 29.280 -32.535 40.570 1.00 52.00 396 SER A C 1
ATOM 3109 O O . SER A 1 396 ? 29.160 -31.316 40.440 1.00 52.00 396 SER A O 1
ATOM 3111 N N . SER A 1 397 ? 28.424 -33.393 40.003 1.00 47.81 397 SER A N 1
ATOM 3112 C CA . SER A 1 397 ? 27.386 -33.072 39.001 1.00 47.81 397 SER A CA 1
ATOM 3113 C C . SER A 1 397 ? 26.273 -32.115 39.462 1.00 47.81 397 SER A C 1
ATOM 3115 O O . SER A 1 397 ? 25.330 -31.863 38.717 1.00 47.81 397 SER A O 1
ATOM 3117 N N . LEU A 1 398 ? 26.372 -31.566 40.676 1.00 49.22 398 LEU A N 1
ATOM 3118 C CA . LEU A 1 398 ? 25.370 -30.705 41.308 1.00 49.22 398 LEU A CA 1
ATOM 3119 C C . LEU A 1 398 ? 25.951 -29.383 41.845 1.00 49.22 398 LEU A C 1
ATOM 3121 O O . LEU A 1 398 ? 25.246 -28.644 42.531 1.00 49.22 398 LEU A O 1
ATOM 3125 N N . ALA A 1 399 ? 27.202 -29.037 41.509 1.00 53.84 399 ALA A N 1
ATOM 3126 C CA . ALA A 1 399 ? 27.841 -27.781 41.930 1.00 53.84 399 ALA A CA 1
ATOM 3127 C C . ALA A 1 399 ? 27.095 -26.513 41.453 1.00 53.84 399 ALA A C 1
ATOM 3129 O O . ALA A 1 399 ? 27.171 -25.460 42.084 1.00 53.84 399 ALA A O 1
ATOM 3130 N N . PHE A 1 400 ? 26.299 -26.630 40.387 1.00 55.91 400 PHE A N 1
ATOM 3131 C CA . PHE A 1 400 ? 25.393 -25.592 39.889 1.00 55.91 400 PHE A CA 1
ATOM 3132 C C . PHE A 1 400 ? 24.370 -25.115 40.942 1.00 55.91 400 PHE A C 1
ATOM 3134 O O . PHE A 1 400 ? 24.035 -23.933 40.974 1.00 55.91 400 PHE A O 1
ATOM 3141 N N . LEU A 1 401 ? 23.910 -26.001 41.834 1.00 50.34 401 LEU A N 1
ATOM 3142 C CA . LEU A 1 401 ? 22.938 -25.655 42.882 1.00 50.34 401 LEU A CA 1
ATOM 3143 C C . LEU A 1 401 ? 23.565 -24.898 44.062 1.00 50.34 401 LEU A C 1
ATOM 3145 O O . LEU A 1 401 ? 22.842 -24.316 44.864 1.00 50.34 401 LEU A O 1
ATOM 3149 N N . ALA A 1 402 ? 24.894 -24.913 44.180 1.00 51.72 402 ALA A N 1
ATOM 3150 C CA . ALA A 1 402 ? 25.621 -24.327 45.304 1.00 51.72 402 ALA A CA 1
ATOM 3151 C C . ALA A 1 402 ? 26.332 -23.009 44.954 1.00 51.72 402 ALA A C 1
ATOM 3153 O O . ALA A 1 402 ? 26.839 -22.341 45.855 1.00 51.72 402 ALA A O 1
ATOM 3154 N N . SER A 1 403 ? 26.382 -22.621 43.674 1.00 50.22 403 SER A N 1
ATOM 3155 C CA . SER A 1 403 ? 27.073 -21.402 43.250 1.00 50.22 403 SER A CA 1
ATOM 3156 C C . SER A 1 403 ? 26.131 -20.185 43.257 1.00 50.22 403 SER A C 1
ATOM 3158 O O . SER A 1 403 ? 25.140 -20.176 42.522 1.00 50.22 403 SER A O 1
ATOM 3160 N N . PRO A 1 404 ? 26.422 -19.129 44.042 1.00 53.09 404 PRO A N 1
ATOM 3161 C CA . PRO A 1 404 ? 25.541 -17.968 44.211 1.00 53.09 404 PRO A CA 1
ATOM 3162 C C . PRO A 1 404 ? 25.436 -17.057 42.978 1.00 53.09 404 PRO A C 1
ATOM 3164 O O . PRO A 1 404 ? 24.634 -16.127 42.975 1.00 53.09 404 PRO A O 1
ATOM 3167 N N . THR A 1 405 ? 26.229 -17.298 41.932 1.00 51.72 405 THR A N 1
ATOM 3168 C CA . THR A 1 405 ? 26.311 -16.433 40.744 1.00 51.72 405 THR A CA 1
ATOM 3169 C C . THR A 1 405 ? 25.511 -16.939 39.544 1.00 51.72 405 THR A C 1
ATOM 3171 O O . THR A 1 405 ? 25.547 -16.309 38.488 1.00 51.72 405 THR A O 1
ATOM 3174 N N . ASN A 1 406 ? 24.776 -18.051 39.668 1.00 57.69 406 ASN A N 1
ATOM 3175 C CA . ASN A 1 406 ? 24.061 -18.631 38.531 1.00 57.69 406 ASN A CA 1
ATOM 3176 C C . ASN A 1 406 ? 22.592 -18.142 38.432 1.00 57.69 406 ASN A C 1
ATOM 3178 O O . ASN A 1 406 ? 21.806 -18.386 39.355 1.00 57.69 406 ASN A O 1
ATOM 3182 N N . PRO A 1 407 ? 22.167 -17.509 37.316 1.00 57.62 407 PRO A N 1
ATOM 3183 C CA . PRO A 1 407 ? 20.802 -16.988 37.146 1.00 57.62 407 PRO A CA 1
ATOM 3184 C C . PRO A 1 407 ? 19.713 -18.075 37.184 1.00 57.62 407 PRO A C 1
ATOM 3186 O O . PRO A 1 407 ? 18.559 -17.804 37.526 1.00 57.62 407 PRO A O 1
ATOM 3189 N N . ALA A 1 408 ? 20.059 -19.331 36.895 1.00 52.31 408 ALA A N 1
ATOM 3190 C CA . ALA A 1 408 ? 19.103 -20.432 36.966 1.00 52.31 408 ALA A CA 1
ATOM 3191 C C . ALA A 1 408 ? 18.846 -20.941 38.412 1.00 52.31 408 ALA A C 1
ATOM 3193 O O . ALA A 1 408 ? 17.811 -21.548 38.674 1.00 52.31 408 ALA A O 1
ATOM 3194 N N . ALA A 1 409 ? 19.704 -20.611 39.388 1.00 53.78 409 ALA A N 1
ATOM 3195 C CA . ALA A 1 409 ? 19.444 -20.847 40.817 1.00 53.78 409 ALA A CA 1
ATOM 3196 C C . ALA A 1 409 ? 18.619 -19.715 41.467 1.00 53.78 409 ALA A C 1
ATOM 3198 O O . ALA A 1 409 ? 17.886 -19.956 42.427 1.00 53.78 409 ALA A O 1
ATOM 3199 N N . GLN A 1 410 ? 18.687 -18.496 40.916 1.00 56.03 410 GLN A N 1
ATOM 3200 C CA . GLN A 1 410 ? 17.828 -17.368 41.305 1.00 56.03 410 GLN A CA 1
ATOM 3201 C C . GLN A 1 410 ? 16.388 -17.547 40.819 1.00 56.03 410 GLN A C 1
ATOM 3203 O O . GLN A 1 410 ? 15.452 -17.280 41.565 1.00 56.03 410 GLN A O 1
ATOM 3208 N N . THR A 1 411 ? 16.194 -18.068 39.603 1.00 53.28 411 THR A N 1
ATOM 3209 C CA . THR A 1 411 ? 14.846 -18.377 39.083 1.00 53.28 411 THR A CA 1
ATOM 3210 C C . THR A 1 411 ? 14.134 -19.472 39.881 1.00 53.28 411 THR A C 1
ATOM 3212 O O . THR A 1 411 ? 12.908 -19.476 39.943 1.00 53.28 411 THR A O 1
ATOM 3215 N N . LEU A 1 412 ? 14.890 -20.354 40.544 1.00 54.12 412 LEU A N 1
ATOM 3216 C CA . LEU A 1 412 ? 14.376 -21.375 41.465 1.00 54.12 412 LEU A CA 1
ATOM 3217 C C . LEU A 1 412 ? 14.476 -20.976 42.951 1.00 54.12 412 LEU A C 1
ATOM 3219 O O . LEU A 1 412 ? 14.073 -21.752 43.813 1.00 54.12 412 LEU A O 1
ATOM 3223 N N . ASN A 1 413 ? 14.964 -19.767 43.250 1.00 47.50 413 ASN A N 1
ATOM 3224 C CA . ASN A 1 413 ? 15.047 -19.169 44.586 1.00 47.50 413 ASN A CA 1
ATOM 3225 C C . ASN A 1 413 ? 15.833 -20.003 45.631 1.00 47.50 413 ASN A C 1
ATOM 3227 O O . ASN A 1 413 ? 15.414 -20.142 46.779 1.00 47.50 413 ASN A O 1
ATOM 3231 N N . LEU A 1 414 ? 16.978 -20.574 45.230 1.00 47.59 414 LEU A N 1
ATOM 3232 C CA . LEU A 1 414 ? 17.804 -21.484 46.048 1.00 47.59 414 LEU A CA 1
ATOM 3233 C C . LEU A 1 414 ? 19.206 -20.937 46.410 1.00 47.59 414 LEU A C 1
ATOM 3235 O O . LEU A 1 414 ? 20.030 -21.679 46.936 1.00 47.59 414 LEU A O 1
ATOM 3239 N N . SER A 1 415 ? 19.524 -19.669 46.136 1.00 43.16 415 SER A N 1
ATOM 3240 C CA . SER A 1 415 ? 20.885 -19.126 46.322 1.00 43.16 415 SER A CA 1
ATOM 3241 C C . SER A 1 415 ? 21.257 -18.849 47.794 1.00 43.16 415 SER A C 1
ATOM 3243 O O . SER A 1 415 ? 20.531 -18.142 48.491 1.00 43.16 415 SER A O 1
ATOM 3245 N N . PHE A 1 416 ? 22.430 -19.334 48.236 1.00 49.47 416 PHE A N 1
ATOM 3246 C CA . PHE A 1 416 ? 23.006 -19.161 49.585 1.00 49.47 416 PHE A CA 1
ATOM 3247 C C . PHE A 1 416 ? 24.248 -18.242 49.574 1.00 49.47 416 PHE A C 1
ATOM 3249 O O . PHE A 1 416 ? 25.052 -18.306 48.649 1.00 49.47 416 PHE A O 1
ATOM 3256 N N . ALA A 1 417 ? 24.446 -17.424 50.618 1.00 42.09 417 ALA A N 1
ATOM 3257 C CA . ALA A 1 417 ? 25.656 -16.610 50.820 1.00 42.09 417 ALA A CA 1
ATOM 3258 C C . ALA A 1 417 ? 26.754 -17.388 51.587 1.00 42.09 417 ALA A C 1
ATOM 3260 O O . ALA A 1 417 ? 26.423 -18.246 52.410 1.00 42.09 417 ALA A O 1
ATOM 3261 N N . PRO A 1 418 ? 28.056 -17.106 51.372 1.00 44.97 418 PRO A N 1
ATOM 3262 C CA . PRO A 1 418 ? 29.126 -17.941 51.895 1.00 44.97 418 PRO A CA 1
ATOM 3263 C C . PRO A 1 418 ? 29.572 -17.453 53.277 1.00 44.97 418 PRO A C 1
ATOM 3265 O O . PRO A 1 418 ? 30.266 -16.448 53.379 1.00 44.97 418 PRO A O 1
ATOM 3268 N N . SER A 1 419 ? 29.233 -18.168 54.352 1.00 42.31 419 SER A N 1
ATOM 3269 C CA . SER A 1 419 ? 30.134 -18.260 55.514 1.00 42.31 419 SER A CA 1
ATOM 3270 C C . SER A 1 419 ? 29.734 -19.348 56.517 1.00 42.31 419 SER A C 1
ATOM 3272 O O . SER A 1 419 ? 28.573 -19.518 56.876 1.00 42.31 419 SER A O 1
ATOM 3274 N N . SER A 1 420 ? 30.778 -19.999 57.034 1.00 38.75 420 SER A N 1
ATOM 3275 C CA . SER A 1 420 ? 30.851 -20.868 58.217 1.00 38.75 420 SER A CA 1
ATOM 3276 C C . SER A 1 420 ? 30.461 -22.350 58.056 1.00 38.75 420 SER A C 1
ATOM 3278 O O . SER A 1 420 ? 29.364 -22.726 57.657 1.00 38.75 420 SER A O 1
ATOM 3280 N N . LYS A 1 421 ? 31.440 -23.198 58.397 1.00 48.22 421 LYS A N 1
ATOM 3281 C CA . LYS A 1 421 ? 31.486 -24.667 58.333 1.00 48.22 421 LYS A CA 1
ATOM 3282 C C . LYS A 1 421 ? 30.648 -25.370 59.417 1.00 48.22 421 LYS A C 1
ATOM 3284 O O . LYS A 1 421 ? 31.069 -26.400 59.924 1.00 48.22 421 LYS A O 1
ATOM 3289 N N . ASP A 1 422 ? 29.469 -24.863 59.754 1.00 44.56 422 ASP A N 1
ATOM 3290 C CA . ASP A 1 422 ? 28.587 -25.525 60.719 1.00 44.56 422 ASP A CA 1
ATOM 3291 C C . ASP A 1 422 ? 27.227 -25.822 60.087 1.00 44.56 422 ASP A C 1
ATOM 3293 O O . ASP A 1 422 ? 26.613 -24.971 59.448 1.00 44.56 422 ASP A O 1
ATOM 3297 N N . SER A 1 423 ? 26.722 -27.033 60.319 1.00 48.97 423 SER A N 1
ATOM 3298 C CA . SER A 1 423 ? 25.447 -27.605 59.854 1.00 48.97 423 SER A CA 1
ATOM 3299 C C . SER A 1 423 ? 24.174 -26.896 60.359 1.00 48.97 423 SER A C 1
ATOM 3301 O O . SER A 1 423 ? 23.098 -27.491 60.432 1.00 48.97 423 SER A O 1
ATOM 3303 N N . LYS A 1 424 ? 24.247 -25.601 60.668 1.00 52.84 424 LYS A N 1
ATOM 3304 C CA . LYS A 1 424 ? 23.186 -24.825 61.309 1.00 52.84 424 LYS A CA 1
ATOM 3305 C C . LYS A 1 424 ? 22.038 -24.308 60.413 1.00 52.84 424 LYS A C 1
ATOM 3307 O O . LYS A 1 424 ? 21.023 -23.964 61.010 1.00 52.84 424 LYS A O 1
ATOM 3312 N N . PRO A 1 425 ? 22.038 -24.282 59.057 1.00 51.06 425 PRO A N 1
ATOM 3313 C CA . PRO A 1 425 ? 20.976 -23.563 58.333 1.00 51.06 425 PRO A CA 1
ATOM 3314 C C . PRO A 1 425 ? 19.635 -24.316 58.251 1.00 51.06 425 PRO A C 1
ATOM 3316 O O . PRO A 1 425 ? 18.581 -23.690 58.137 1.00 51.06 425 PRO A O 1
ATOM 3319 N N . ARG A 1 426 ? 19.630 -25.655 58.363 1.00 45.44 426 ARG A N 1
ATOM 3320 C CA . ARG A 1 426 ? 18.378 -26.436 58.441 1.00 45.44 426 ARG A CA 1
ATOM 3321 C C . ARG A 1 426 ? 17.648 -26.203 59.764 1.00 45.44 426 ARG A C 1
ATOM 3323 O O . ARG A 1 426 ? 16.425 -26.090 59.774 1.00 45.44 426 ARG A O 1
ATOM 3330 N N . THR A 1 427 ? 18.398 -26.073 60.857 1.00 51.50 427 THR A N 1
ATOM 3331 C CA . THR A 1 427 ? 17.854 -25.736 62.173 1.00 51.50 427 THR A CA 1
ATOM 3332 C C . THR A 1 427 ? 17.385 -24.292 62.246 1.00 51.50 427 THR A C 1
ATOM 3334 O O . THR A 1 427 ? 16.362 -24.075 62.871 1.00 51.50 427 THR A O 1
ATOM 3337 N N . THR A 1 428 ? 18.017 -23.327 61.563 1.00 52.69 428 THR A N 1
ATOM 3338 C CA . THR A 1 428 ? 17.559 -21.925 61.593 1.00 52.69 428 THR A CA 1
ATOM 3339 C C . THR A 1 428 ? 16.276 -21.704 60.802 1.00 52.69 428 THR A C 1
ATOM 3341 O O . THR A 1 428 ? 15.407 -20.993 61.283 1.00 52.69 428 THR A O 1
ATOM 3344 N N . ASN A 1 429 ? 16.098 -22.340 59.637 1.00 52.84 429 ASN A N 1
ATOM 3345 C CA . ASN A 1 429 ? 14.836 -22.233 58.892 1.00 52.84 429 ASN A CA 1
ATOM 3346 C C . ASN A 1 429 ? 13.697 -22.985 59.589 1.00 52.84 429 ASN A C 1
ATOM 3348 O O . ASN A 1 429 ? 12.573 -22.490 59.612 1.00 52.84 429 ASN A O 1
ATOM 3352 N N . ALA A 1 430 ? 13.980 -24.136 60.212 1.00 58.75 430 ALA A N 1
ATOM 3353 C CA . ALA A 1 430 ? 13.005 -24.818 61.058 1.00 58.75 430 ALA A CA 1
ATOM 3354 C C . ALA A 1 430 ? 12.690 -23.997 62.319 1.00 58.75 430 ALA A C 1
ATOM 3356 O O . ALA A 1 430 ? 11.520 -23.816 62.623 1.00 58.75 430 ALA A O 1
ATOM 3357 N N . GLN A 1 431 ? 13.697 -23.428 62.995 1.00 61.59 431 GLN A N 1
ATOM 3358 C CA . GLN A 1 431 ? 13.524 -22.576 64.177 1.00 61.59 431 GLN A CA 1
ATOM 3359 C C . GLN A 1 431 ? 12.794 -21.278 63.848 1.00 61.59 431 GLN A C 1
ATOM 3361 O O . GLN A 1 431 ? 11.928 -20.881 64.619 1.00 61.59 431 GLN A O 1
ATOM 3366 N N . PHE A 1 432 ? 13.078 -20.661 62.700 1.00 63.06 432 PHE A N 1
ATOM 3367 C CA . PHE A 1 432 ? 12.370 -19.489 62.198 1.00 63.06 432 PHE A CA 1
ATOM 3368 C C . PHE A 1 432 ? 10.929 -19.844 61.829 1.00 63.06 432 PHE A C 1
ATOM 3370 O O . PHE A 1 432 ? 10.007 -19.200 62.303 1.00 63.06 432 PHE A O 1
ATOM 3377 N N . ALA A 1 433 ? 10.681 -20.923 61.082 1.00 65.19 433 ALA A N 1
ATOM 3378 C CA . ALA A 1 433 ? 9.313 -21.361 60.797 1.00 65.19 433 ALA A CA 1
ATOM 3379 C C . ALA A 1 433 ? 8.536 -21.697 62.086 1.00 65.19 433 ALA A C 1
ATOM 3381 O O . ALA A 1 433 ? 7.369 -21.327 62.220 1.00 65.19 433 ALA A O 1
ATOM 3382 N N . THR A 1 434 ? 9.183 -22.325 63.076 1.00 71.25 434 THR A N 1
ATOM 3383 C CA . THR A 1 434 ? 8.566 -22.598 64.381 1.00 71.25 434 THR A CA 1
ATOM 3384 C C . THR A 1 434 ? 8.402 -21.353 65.246 1.00 71.25 434 THR A C 1
ATOM 3386 O O . THR A 1 434 ? 7.442 -21.293 66.008 1.00 71.25 434 THR A O 1
ATOM 3389 N N . SER A 1 435 ? 9.269 -20.344 65.119 1.00 73.94 435 SER A N 1
ATOM 3390 C CA . SER A 1 435 ? 9.140 -19.076 65.848 1.00 73.94 435 SER A CA 1
ATOM 3391 C C . SER A 1 435 ? 8.125 -18.132 65.202 1.00 73.94 435 SER A C 1
ATOM 3393 O O . SER A 1 435 ? 7.521 -17.321 65.897 1.00 73.94 435 SER A O 1
ATOM 3395 N N . GLN A 1 436 ? 7.859 -18.290 63.903 1.00 75.12 436 GLN A N 1
ATOM 3396 C CA . GLN A 1 436 ? 6.815 -17.560 63.182 1.00 75.12 436 GLN A CA 1
ATOM 3397 C C . GLN A 1 436 ? 5.421 -18.188 63.345 1.00 75.12 436 GLN A C 1
ATOM 3399 O O . GLN A 1 436 ? 4.415 -17.520 63.114 1.00 75.12 436 GLN A O 1
ATOM 3404 N N . LEU A 1 437 ? 5.317 -19.449 63.783 1.00 77.19 437 LEU A N 1
ATOM 3405 C CA . LEU A 1 437 ? 4.028 -20.121 63.999 1.00 77.19 437 LEU A CA 1
ATOM 3406 C C . LEU A 1 437 ? 3.152 -19.468 65.089 1.00 77.19 437 LEU A C 1
ATOM 3408 O O . LEU A 1 437 ? 1.947 -19.342 64.862 1.00 77.19 437 LEU A O 1
ATOM 3412 N N . PRO A 1 438 ? 3.683 -19.032 66.248 1.00 80.75 438 PRO A N 1
ATOM 3413 C CA . PRO A 1 438 ? 2.919 -18.266 67.232 1.00 80.75 438 PRO A CA 1
ATOM 3414 C C . PRO A 1 438 ? 2.426 -16.921 66.686 1.00 80.75 438 PRO A C 1
ATOM 3416 O O . PRO A 1 438 ? 1.253 -16.601 66.863 1.00 80.75 438 PRO A O 1
ATOM 3419 N N . ALA A 1 439 ? 3.274 -16.188 65.953 1.00 76.38 439 ALA A N 1
ATOM 3420 C CA . ALA A 1 439 ? 2.907 -14.914 65.332 1.00 76.38 439 ALA A CA 1
ATOM 3421 C C . ALA A 1 439 ? 1.812 -15.102 64.272 1.00 76.38 439 ALA A C 1
ATOM 3423 O O . ALA A 1 439 ? 0.820 -14.382 64.280 1.00 76.38 439 ALA A O 1
ATOM 3424 N N . LEU A 1 440 ? 1.915 -16.136 63.431 1.00 72.81 440 LEU A N 1
ATOM 3425 C CA . LEU A 1 440 ? 0.876 -16.505 62.466 1.00 72.81 440 LEU A CA 1
ATOM 3426 C C . LEU A 1 440 ? -0.412 -16.981 63.142 1.00 72.81 440 LEU A C 1
ATOM 3428 O O . LEU A 1 440 ? -1.496 -16.677 62.659 1.00 72.81 440 LEU A O 1
ATOM 3432 N N . ARG A 1 441 ? -0.337 -17.691 64.273 1.00 81.75 441 ARG A N 1
ATOM 3433 C CA . ARG A 1 441 ? -1.529 -18.061 65.056 1.00 81.75 441 ARG A CA 1
ATOM 3434 C C . ARG A 1 441 ? -2.205 -16.841 65.671 1.00 81.75 441 ARG A C 1
ATOM 3436 O O . ARG A 1 441 ? -3.432 -16.806 65.703 1.00 81.75 441 ARG A O 1
ATOM 3443 N N . GLN A 1 442 ? -1.434 -15.849 66.104 1.00 81.38 442 GLN A N 1
ATOM 3444 C CA . GLN A 1 442 ? -1.946 -14.581 66.616 1.00 81.38 442 GLN A CA 1
ATOM 3445 C C . GLN A 1 442 ? -2.569 -13.742 65.490 1.00 81.38 442 GLN A C 1
ATOM 3447 O O . GLN A 1 442 ? -3.690 -13.271 65.638 1.00 81.38 442 GLN A O 1
ATOM 3452 N N . LEU A 1 443 ? -1.930 -13.690 64.318 1.00 79.88 443 LEU A N 1
ATOM 3453 C CA . LEU A 1 443 ? -2.455 -13.037 63.115 1.00 79.88 443 LEU A CA 1
ATOM 3454 C C . LEU A 1 443 ? -3.712 -13.730 62.585 1.00 79.88 443 LEU A C 1
ATOM 3456 O O . LEU A 1 443 ? -4.656 -13.067 62.185 1.00 79.88 443 LEU A O 1
ATOM 3460 N N . VAL A 1 444 ? -3.785 -15.062 62.627 1.00 81.50 444 VAL A N 1
ATOM 3461 C CA . VAL A 1 444 ? -5.004 -15.809 62.280 1.00 81.50 444 VAL A CA 1
ATOM 3462 C C . VAL A 1 444 ? -6.095 -15.605 63.334 1.00 81.50 444 VAL A C 1
ATOM 3464 O O . VAL A 1 444 ? -7.269 -15.547 62.975 1.00 81.50 444 VAL A O 1
ATOM 3467 N N . ALA A 1 445 ? -5.748 -15.459 64.615 1.00 81.75 445 ALA A N 1
ATOM 3468 C CA . ALA A 1 445 ? -6.707 -15.102 65.660 1.00 81.75 445 ALA A CA 1
ATOM 3469 C C . ALA A 1 445 ? -7.234 -13.663 65.502 1.00 81.75 445 ALA A C 1
ATOM 3471 O O . ALA A 1 445 ? -8.395 -13.421 65.815 1.00 81.75 445 ALA A O 1
ATOM 3472 N N . GLU A 1 446 ? -6.430 -12.750 64.952 1.00 78.44 446 GLU A N 1
ATOM 3473 C CA . GLU A 1 446 ? -6.792 -11.355 64.666 1.00 78.44 446 GLU A CA 1
ATOM 3474 C C . GLU A 1 446 ? -7.517 -11.186 63.315 1.00 78.44 446 GLU A C 1
ATOM 3476 O O . GLU A 1 446 ? -8.417 -10.360 63.165 1.00 78.44 446 GLU A O 1
ATOM 3481 N N . LEU A 1 447 ? -7.190 -12.018 62.324 1.00 71.94 447 LEU A N 1
ATOM 3482 C CA . LEU A 1 447 ? -7.828 -12.032 61.006 1.00 71.94 447 LEU A CA 1
ATOM 3483 C C . LEU A 1 447 ? -9.144 -12.804 60.996 1.00 71.94 447 LEU A C 1
ATOM 3485 O O . LEU A 1 447 ? -9.991 -12.532 60.153 1.00 71.94 447 LEU A O 1
ATOM 3489 N N . ARG A 1 448 ? -9.362 -13.745 61.918 1.00 79.88 448 ARG A N 1
ATOM 3490 C CA . ARG A 1 448 ? -10.635 -14.471 62.035 1.00 79.88 448 ARG A CA 1
ATOM 3491 C C . ARG A 1 448 ? -11.837 -13.547 62.305 1.00 79.88 448 ARG A C 1
ATOM 3493 O O . ARG A 1 448 ? -12.818 -13.691 61.575 1.00 79.88 448 ARG A O 1
ATOM 3500 N N . PRO A 1 449 ? -11.786 -12.578 63.242 1.00 74.38 449 PRO A N 1
ATOM 3501 C CA . PRO A 1 449 ? -12.858 -11.600 63.398 1.00 74.38 449 PRO A CA 1
ATOM 3502 C C . PRO A 1 449 ? -12.940 -10.616 62.219 1.00 74.38 449 PRO A C 1
ATOM 3504 O O . PRO A 1 449 ? -14.044 -10.223 61.875 1.00 74.38 449 PRO A O 1
ATOM 3507 N N . LYS A 1 450 ? -11.836 -10.281 61.523 1.00 70.00 450 LYS A N 1
ATOM 3508 C CA . LYS A 1 450 ? -11.871 -9.457 60.286 1.00 70.00 450 LYS A CA 1
ATOM 3509 C C . LYS A 1 450 ? -12.457 -10.194 59.078 1.00 70.00 450 LYS A C 1
ATOM 3511 O O . LYS A 1 450 ? -13.088 -9.597 58.221 1.00 70.00 450 LYS A O 1
ATOM 3516 N N . MET A 1 451 ? -12.280 -11.507 59.008 1.00 67.19 451 MET A N 1
ATOM 3517 C CA . MET A 1 451 ? -12.933 -12.376 58.028 1.00 67.19 451 MET A CA 1
ATOM 3518 C C . MET A 1 451 ? -14.419 -12.542 58.346 1.00 67.19 451 MET A C 1
ATOM 3520 O O . MET A 1 451 ? -15.234 -12.584 57.429 1.00 67.19 451 MET A O 1
ATOM 3524 N N . GLN A 1 452 ? -14.786 -12.597 59.631 1.00 65.69 452 GLN A N 1
ATOM 3525 C CA . GLN A 1 452 ? -16.183 -12.479 60.053 1.00 65.69 452 GLN A CA 1
ATOM 3526 C C . GLN A 1 452 ? -16.737 -11.091 59.709 1.00 65.69 452 GLN A C 1
ATOM 3528 O O . GLN A 1 452 ? -17.794 -11.039 59.102 1.00 65.69 452 GLN A O 1
ATOM 3533 N N . SER A 1 453 ? -15.979 -10.005 59.907 1.00 58.28 453 SER A N 1
ATOM 3534 C CA . SER A 1 453 ? -16.381 -8.648 59.508 1.00 58.28 453 SER A CA 1
ATOM 3535 C C . SER A 1 453 ? -16.387 -8.418 57.996 1.00 58.28 453 SER A C 1
ATOM 3537 O O . SER A 1 453 ? -17.019 -7.483 57.544 1.00 58.28 453 SER A O 1
ATOM 3539 N N . LEU A 1 454 ? -15.689 -9.227 57.195 1.00 57.28 454 LEU A N 1
ATOM 3540 C CA . LEU A 1 454 ? -15.779 -9.244 55.727 1.00 57.28 454 LEU A CA 1
ATOM 3541 C C . LEU A 1 454 ? -16.963 -10.087 55.251 1.00 57.28 454 LEU A C 1
ATOM 3543 O O . LEU A 1 454 ? -17.568 -9.784 54.227 1.00 57.28 454 LEU A O 1
ATOM 3547 N N . LYS A 1 455 ? -17.329 -11.123 56.010 1.00 57.12 455 LYS A N 1
ATOM 3548 C CA . LYS A 1 455 ? -18.570 -11.874 55.804 1.00 57.12 455 LYS A CA 1
ATOM 3549 C C . LYS A 1 455 ? -19.795 -11.041 56.205 1.00 57.12 455 LYS A C 1
ATOM 3551 O O . LYS A 1 455 ? -20.813 -11.115 55.527 1.00 57.12 455 LYS A O 1
ATOM 3556 N N . ASP A 1 456 ? -19.651 -10.201 57.228 1.00 50.66 456 ASP A N 1
ATOM 3557 C CA . ASP A 1 456 ? -20.598 -9.151 57.612 1.00 50.66 456 ASP A CA 1
ATOM 3558 C C . ASP A 1 456 ? -20.427 -7.882 56.749 1.00 50.66 456 ASP A C 1
ATOM 3560 O O . ASP A 1 456 ? -21.368 -7.128 56.571 1.00 50.66 456 ASP A O 1
ATOM 3564 N N . GLY A 1 457 ? -19.270 -7.676 56.119 1.00 48.78 457 GLY A N 1
ATOM 3565 C CA . GLY A 1 457 ? -18.972 -6.581 55.184 1.00 48.78 457 GLY A CA 1
ATOM 3566 C C . GLY A 1 457 ? -19.451 -6.850 53.758 1.00 48.78 457 GLY A C 1
ATOM 3567 O O . GLY A 1 457 ? -19.559 -5.932 52.960 1.00 48.78 457 GLY A O 1
ATOM 3568 N N . ALA A 1 458 ? -19.850 -8.086 53.446 1.00 47.38 458 ALA A N 1
ATOM 3569 C CA . ALA A 1 458 ? -20.752 -8.365 52.327 1.00 47.38 458 ALA A CA 1
ATOM 3570 C C . ALA A 1 458 ? -22.162 -7.775 52.558 1.00 47.38 458 ALA A C 1
ATOM 3572 O O . ALA A 1 458 ? -22.991 -7.783 51.649 1.00 47.38 458 ALA A O 1
ATOM 3573 N N . ARG A 1 459 ? -22.433 -7.282 53.775 1.00 49.03 459 ARG A N 1
ATOM 3574 C CA . ARG A 1 459 ? -23.641 -6.553 54.169 1.00 49.03 459 ARG A CA 1
ATOM 3575 C C . ARG A 1 459 ? -23.439 -5.028 54.159 1.00 49.03 459 ARG A C 1
ATOM 3577 O O . ARG A 1 459 ? -24.438 -4.327 54.050 1.00 49.03 459 ARG A O 1
ATOM 3584 N N . ASP A 1 460 ? -22.196 -4.534 54.170 1.00 51.44 460 ASP A N 1
ATOM 3585 C CA . ASP A 1 460 ? -21.877 -3.111 53.998 1.00 51.44 460 ASP A CA 1
ATOM 3586 C C . ASP A 1 460 ? -21.565 -2.799 52.529 1.00 51.44 460 ASP A C 1
ATOM 3588 O O . ASP A 1 460 ? -20.573 -3.253 51.951 1.00 51.44 460 ASP A O 1
ATOM 3592 N N . LYS A 1 461 ? -22.436 -1.996 51.909 1.00 55.66 461 LYS A N 1
ATOM 3593 C CA . LYS A 1 461 ? -22.238 -1.418 50.575 1.00 55.66 461 LYS A CA 1
ATOM 3594 C C . LYS A 1 461 ? -20.994 -0.519 50.585 1.00 55.66 461 LYS A C 1
ATOM 3596 O O . LYS A 1 461 ? -21.080 0.677 50.838 1.00 55.66 461 LYS A O 1
ATOM 3601 N N . VAL A 1 462 ? -19.829 -1.076 50.268 1.00 55.78 462 VAL A N 1
ATOM 3602 C CA . VAL A 1 462 ? -18.707 -0.270 49.771 1.00 55.78 462 VAL A CA 1
ATOM 3603 C C . VAL A 1 462 ? -19.139 0.311 48.425 1.00 55.78 462 VAL A C 1
ATOM 3605 O O . VAL A 1 462 ? -19.635 -0.430 47.578 1.00 55.78 462 VAL A O 1
ATOM 3608 N N . ASP A 1 463 ? -18.981 1.621 48.246 1.00 57.50 463 ASP A N 1
ATOM 3609 C CA . ASP A 1 463 ? -19.344 2.354 47.031 1.00 57.50 463 ASP A CA 1
ATOM 3610 C C . ASP A 1 463 ? -18.462 1.929 45.841 1.00 57.50 463 ASP A C 1
ATOM 3612 O O . ASP A 1 463 ? -17.431 2.515 45.498 1.00 57.50 463 ASP A O 1
ATOM 3616 N N . TRP A 1 464 ? -18.847 0.805 45.244 1.00 53.75 464 TRP A N 1
ATOM 3617 C CA . TRP A 1 464 ? -18.285 0.281 44.009 1.00 53.75 464 TRP A CA 1
ATOM 3618 C C . TRP A 1 464 ? -18.705 1.115 42.796 1.00 53.75 464 TRP A C 1
ATOM 3620 O O . TRP A 1 464 ? -18.094 0.956 41.741 1.00 53.75 464 TRP A O 1
ATOM 3630 N N . GLU A 1 465 ? -19.718 1.974 42.942 1.00 58.66 465 GLU A N 1
ATOM 3631 C CA . GLU A 1 465 ? -20.261 2.843 41.900 1.00 58.66 465 GLU A CA 1
ATOM 3632 C C . GLU A 1 465 ? -19.257 3.958 41.600 1.00 58.66 465 GLU A C 1
ATOM 3634 O O . GLU A 1 465 ? -18.721 3.995 40.498 1.00 58.66 465 GLU A O 1
ATOM 3639 N N . SER A 1 466 ? -18.845 4.730 42.610 1.00 65.81 466 SER A N 1
ATOM 3640 C CA . SER A 1 466 ? -17.855 5.811 42.463 1.00 65.81 466 SER A CA 1
ATOM 3641 C C . SER A 1 466 ? -16.517 5.317 41.896 1.00 65.81 466 SER A C 1
ATOM 3643 O O . SER A 1 466 ? -15.965 5.865 40.939 1.00 65.81 466 SER A O 1
ATOM 3645 N N . ARG A 1 467 ? -16.038 4.165 42.376 1.00 65.06 467 ARG A N 1
ATOM 3646 C CA . ARG A 1 467 ? -14.800 3.541 41.875 1.00 65.06 467 ARG A CA 1
ATOM 3647 C C . ARG A 1 467 ? -14.922 2.977 40.458 1.00 65.06 467 ARG A C 1
ATOM 3649 O O . ARG A 1 467 ? -13.909 2.740 39.790 1.00 65.06 467 ARG A O 1
ATOM 3656 N N . ARG A 1 468 ? -16.144 2.686 40.012 1.00 65.81 468 ARG A N 1
ATOM 3657 C CA . ARG A 1 468 ? -16.455 2.242 38.651 1.00 65.81 468 ARG A CA 1
ATOM 3658 C C . ARG A 1 468 ? -16.629 3.444 37.728 1.00 65.81 468 ARG A C 1
ATOM 3660 O O . ARG A 1 468 ? -16.153 3.358 36.600 1.00 65.81 468 ARG A O 1
ATOM 3667 N N . GLU A 1 469 ? -17.217 4.532 38.214 1.00 72.06 469 GLU A N 1
ATOM 3668 C CA . GLU A 1 469 ? -17.305 5.843 37.563 1.00 72.06 469 GLU A CA 1
ATOM 3669 C C . GLU A 1 469 ? -15.904 6.371 37.231 1.00 72.06 469 GLU A C 1
ATOM 3671 O O . GLU A 1 469 ? -15.607 6.649 36.072 1.00 72.06 469 GLU A O 1
ATOM 3676 N N . GLU A 1 470 ? -14.984 6.372 38.204 1.00 70.25 470 GLU A N 1
ATOM 3677 C CA . GLU A 1 470 ? -13.592 6.802 37.998 1.00 70.25 470 GLU A CA 1
ATOM 3678 C C . GLU A 1 470 ? -12.880 5.972 36.919 1.00 70.25 470 GLU A C 1
ATOM 3680 O O . GLU A 1 470 ? -12.150 6.500 36.076 1.00 70.25 470 GLU A O 1
ATOM 3685 N N . ARG A 1 471 ? -13.117 4.653 36.898 1.00 75.00 471 ARG A N 1
ATOM 3686 C CA . ARG A 1 471 ? -12.548 3.774 35.866 1.00 75.00 471 ARG A CA 1
ATOM 3687 C C . ARG A 1 471 ? -13.187 3.993 34.499 1.00 75.00 471 ARG A C 1
ATOM 3689 O O . ARG A 1 471 ? -12.475 3.892 33.502 1.00 75.00 471 ARG A O 1
ATOM 3696 N N . ARG A 1 472 ? -14.492 4.270 34.426 1.00 76.06 472 ARG A N 1
ATOM 3697 C CA . ARG A 1 472 ? -15.173 4.592 33.161 1.00 76.06 472 ARG A CA 1
ATOM 3698 C C . ARG A 1 472 ? -14.672 5.912 32.599 1.00 76.06 472 ARG A C 1
ATOM 3700 O O . ARG A 1 472 ? -14.233 5.922 31.455 1.00 76.06 472 ARG A O 1
ATOM 3707 N N . ALA A 1 473 ? -14.611 6.959 33.419 1.00 76.75 473 ALA A N 1
ATOM 3708 C CA . ALA A 1 473 ? -14.093 8.265 33.028 1.00 76.75 473 ALA A CA 1
ATOM 3709 C C . ALA A 1 473 ? -12.648 8.174 32.506 1.00 76.75 473 ALA A C 1
ATOM 3711 O O . ALA A 1 473 ? -12.296 8.793 31.501 1.00 76.75 473 ALA A O 1
ATOM 3712 N N . TYR A 1 474 ? -11.815 7.335 33.132 1.00 72.75 474 TYR A N 1
ATOM 3713 C CA . TYR A 1 474 ? -10.451 7.084 32.666 1.00 72.75 474 TYR A CA 1
ATOM 3714 C C . TYR A 1 474 ? -10.403 6.381 31.298 1.00 72.75 474 TYR A C 1
ATOM 3716 O O . TYR A 1 474 ? -9.612 6.753 30.427 1.00 72.75 474 TYR A O 1
ATOM 3724 N N . ILE A 1 475 ? -11.264 5.381 31.081 1.00 75.88 475 ILE A N 1
ATOM 3725 C CA . ILE A 1 475 ? -11.355 4.662 29.802 1.00 75.88 475 ILE A CA 1
ATOM 3726 C C . ILE A 1 475 ? -11.893 5.584 28.703 1.00 75.88 475 ILE A C 1
ATOM 3728 O O . ILE A 1 475 ? -11.325 5.612 27.614 1.00 75.88 475 ILE A O 1
ATOM 3732 N N . GLU A 1 476 ? -12.921 6.380 28.995 1.00 74.56 476 GLU A N 1
ATOM 3733 C CA . GLU A 1 476 ? -13.547 7.309 28.051 1.00 74.56 476 GLU A CA 1
ATOM 3734 C C . GLU A 1 476 ? -12.600 8.429 27.622 1.00 74.56 476 GLU A C 1
ATOM 3736 O O . GLU A 1 476 ? -12.475 8.702 26.425 1.00 74.56 476 GLU A O 1
ATOM 3741 N N . ALA A 1 477 ? -11.852 9.014 28.561 1.00 75.31 477 ALA A N 1
ATOM 3742 C CA . ALA A 1 477 ? -10.804 9.985 28.253 1.00 75.31 477 ALA A CA 1
ATOM 3743 C C . ALA A 1 477 ? -9.700 9.368 27.375 1.00 75.31 477 ALA A C 1
ATOM 3745 O O . ALA A 1 477 ? -9.230 9.994 26.421 1.00 75.31 477 ALA A O 1
ATOM 3746 N N . GLY A 1 478 ? -9.326 8.113 27.643 1.00 67.31 478 GLY A N 1
ATOM 3747 C CA . GLY A 1 478 ? -8.394 7.351 26.815 1.00 67.31 478 GLY A CA 1
ATOM 3748 C C . GLY A 1 478 ? -8.918 7.125 25.395 1.00 67.31 478 GLY A C 1
ATOM 3749 O O . GLY A 1 478 ? -8.213 7.402 24.423 1.00 67.31 478 GLY A O 1
ATOM 3750 N N . THR A 1 479 ? -10.171 6.688 25.253 1.00 66.69 479 THR A N 1
ATOM 3751 C CA . THR A 1 479 ? -10.794 6.447 23.944 1.00 66.69 479 THR A CA 1
ATOM 3752 C C . THR A 1 479 ? -11.021 7.735 23.162 1.00 66.69 479 THR A C 1
ATOM 3754 O O . THR A 1 479 ? -10.731 7.774 21.969 1.00 66.69 479 THR A O 1
ATOM 3757 N N . LYS A 1 480 ? -11.435 8.821 23.824 1.00 68.44 480 LYS A N 1
ATOM 3758 C CA . LYS A 1 480 ? -11.640 10.140 23.211 1.00 68.44 480 LYS A CA 1
ATOM 3759 C C . LYS A 1 480 ? -10.329 10.705 22.671 1.00 68.44 480 LYS A C 1
ATOM 3761 O O . LYS A 1 480 ? -10.280 11.163 21.535 1.00 68.44 480 LYS A O 1
ATOM 3766 N N . ASN A 1 481 ? -9.238 10.574 23.422 1.00 66.50 481 ASN A N 1
ATOM 3767 C CA . ASN A 1 481 ? -7.913 10.995 22.963 1.00 66.50 481 ASN A CA 1
ATOM 3768 C C . ASN A 1 481 ? -7.395 10.155 21.782 1.00 66.50 481 ASN A C 1
ATOM 3770 O O . ASN A 1 481 ? -6.699 10.681 20.914 1.00 66.50 481 ASN A O 1
ATOM 3774 N N . VAL A 1 482 ? -7.749 8.868 21.706 1.00 66.06 482 VAL A N 1
ATOM 3775 C CA . VAL A 1 482 ? -7.422 8.004 20.558 1.00 66.06 482 VAL A CA 1
ATOM 3776 C C . VAL A 1 482 ? -8.258 8.356 19.324 1.00 66.06 482 VAL A C 1
ATOM 3778 O O . VAL A 1 482 ? -7.721 8.342 18.219 1.00 66.06 482 VAL A O 1
ATOM 3781 N N . VAL A 1 483 ? -9.533 8.719 19.495 1.00 67.44 483 VAL A N 1
ATOM 3782 C CA . VAL A 1 483 ? -10.423 9.175 18.410 1.00 67.44 483 VAL A CA 1
ATOM 3783 C C . VAL A 1 483 ? -9.980 10.535 17.866 1.00 67.44 483 VAL A C 1
ATOM 3785 O O . VAL A 1 483 ? -9.888 10.703 16.654 1.00 67.44 483 VAL A O 1
ATOM 3788 N N . ILE A 1 484 ? -9.582 11.463 18.742 1.00 63.03 484 ILE A N 1
ATOM 3789 C CA . ILE A 1 484 ? -9.015 12.762 18.349 1.00 63.03 484 ILE A CA 1
ATOM 3790 C C . ILE A 1 484 ? -7.678 12.573 17.613 1.00 63.03 484 ILE A C 1
ATOM 3792 O O . ILE A 1 484 ? -7.454 13.197 16.580 1.00 63.03 484 ILE A O 1
ATOM 3796 N N . ARG A 1 485 ? -6.814 11.649 18.064 1.00 56.34 485 ARG A N 1
ATOM 3797 C CA . ARG A 1 485 ? -5.583 11.283 17.330 1.00 56.34 485 ARG A CA 1
ATOM 3798 C C . ARG A 1 485 ? -5.844 10.574 16.002 1.00 56.34 485 ARG A C 1
ATOM 3800 O O . ARG A 1 485 ? -4.984 10.620 15.130 1.00 56.34 485 ARG A O 1
ATOM 3807 N N . ARG A 1 486 ? -6.988 9.903 15.848 1.00 55.50 486 ARG A N 1
ATOM 3808 C CA . ARG A 1 486 ? -7.387 9.217 14.608 1.00 55.50 486 ARG A CA 1
ATOM 3809 C C . ARG A 1 486 ? -8.134 10.109 13.616 1.00 55.50 486 ARG A C 1
ATOM 3811 O O . ARG A 1 486 ? -8.515 9.600 12.569 1.00 55.50 486 ARG A O 1
ATOM 3818 N N . GLY A 1 487 ? -8.286 11.406 13.903 1.00 49.16 487 GLY A N 1
ATOM 3819 C CA . GLY A 1 487 ? -8.697 12.416 12.928 1.00 49.16 487 GLY A CA 1
ATOM 3820 C C . GLY A 1 487 ? -10.015 12.086 12.233 1.00 49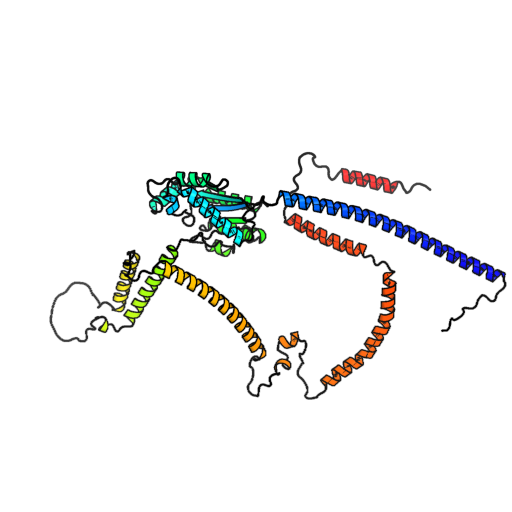.16 487 GLY A C 1
ATOM 3821 O O . GLY A 1 487 ? -10.030 11.776 11.046 1.00 49.16 487 GLY A O 1
ATOM 3822 N N . THR A 1 488 ? -11.132 12.146 12.957 1.00 40.94 488 THR A N 1
ATOM 3823 C CA . THR A 1 488 ? -12.459 12.174 12.326 1.00 40.94 488 THR A CA 1
ATOM 3824 C C . THR A 1 488 ? -13.031 13.575 12.473 1.00 40.94 488 THR A C 1
ATOM 3826 O O . THR A 1 488 ? -13.357 14.016 13.570 1.00 40.94 488 THR A O 1
ATOM 3829 N N . VAL A 1 489 ? -13.069 14.280 11.344 1.00 43.53 489 VAL A N 1
ATOM 3830 C CA . VAL A 1 489 ? -13.753 15.557 11.154 1.00 43.53 489 VAL A CA 1
ATOM 3831 C C . VAL A 1 489 ? -15.251 15.263 11.119 1.00 43.53 489 VAL A C 1
ATOM 3833 O O . VAL A 1 489 ? -15.719 14.576 10.211 1.00 43.53 489 VAL A O 1
ATOM 3836 N N . GLU A 1 490 ? -15.995 15.753 12.107 1.00 41.19 490 GLU A N 1
ATOM 3837 C CA . GLU A 1 490 ? -17.441 15.929 11.974 1.00 41.19 490 GLU A CA 1
ATOM 3838 C C . GLU A 1 490 ? -17.680 17.057 10.964 1.00 41.19 490 GLU A C 1
ATOM 3840 O O . GLU A 1 490 ? -17.226 18.185 11.151 1.00 41.19 490 GLU A O 1
ATOM 3845 N N . GLY A 1 491 ? -18.322 16.724 9.844 1.00 35.03 491 GLY A N 1
ATOM 3846 C CA . GLY A 1 491 ? -18.828 17.698 8.887 1.00 35.03 491 GLY A CA 1
ATOM 3847 C C . GLY A 1 491 ? -20.249 18.098 9.266 1.00 35.03 491 GLY A C 1
ATOM 3848 O O . GLY A 1 491 ? -21.145 17.256 9.236 1.00 35.03 491 GLY A O 1
ATOM 3849 N N . GLU A 1 492 ? -20.438 19.374 9.595 1.00 32.69 492 GLU A N 1
ATOM 3850 C CA . GLU A 1 492 ? -21.739 20.040 9.668 1.00 32.69 492 GLU A CA 1
ATOM 3851 C C . GLU A 1 492 ? -22.112 20.646 8.304 1.00 32.69 492 GLU A C 1
ATOM 3853 O O . GLU A 1 492 ? -21.314 21.345 7.672 1.00 32.69 492 GLU A O 1
ATOM 3858 N N . GLU A 1 493 ? -23.359 20.425 7.882 1.00 29.61 493 GLU A N 1
ATOM 3859 C CA . GLU A 1 493 ? -24.067 21.309 6.957 1.00 29.61 493 GLU A CA 1
ATOM 3860 C C . GLU A 1 493 ? -24.519 22.578 7.699 1.00 29.61 493 GLU A C 1
ATOM 3862 O O . GLU A 1 493 ? -25.232 22.523 8.693 1.00 29.61 493 GLU A O 1
ATOM 3867 N N . PHE A 1 494 ? -24.075 23.715 7.167 1.00 29.67 494 PHE A N 1
ATOM 3868 C CA . PHE A 1 494 ? -24.713 25.034 7.112 1.00 29.67 494 PHE A CA 1
ATOM 3869 C C . PHE A 1 494 ? -25.793 25.428 8.147 1.00 29.67 494 PHE A C 1
ATOM 3871 O O . PHE A 1 494 ? -26.948 25.020 8.064 1.00 29.67 494 PHE A O 1
ATOM 3878 N N . GLY A 1 495 ? -25.464 26.469 8.925 1.00 29.45 495 GLY A N 1
ATOM 3879 C CA . GLY A 1 495 ? -26.410 27.535 9.274 1.00 29.45 495 GLY A CA 1
ATOM 3880 C C . GLY A 1 495 ? -26.468 27.908 10.753 1.00 29.45 495 GLY A C 1
ATOM 3881 O O . GLY A 1 495 ? -27.333 27.432 11.473 1.00 29.45 495 GLY A O 1
ATOM 3882 N N . GLY A 1 496 ? -25.627 28.849 11.195 1.00 28.70 496 GLY A N 1
ATOM 3883 C CA . GLY A 1 496 ? -25.813 29.484 12.505 1.00 28.70 496 GLY A CA 1
ATOM 3884 C C . GLY A 1 496 ? -24.546 30.102 13.071 1.00 28.70 496 GLY A C 1
ATOM 3885 O O . GLY A 1 496 ? -23.763 29.450 13.749 1.00 28.70 496 GLY A O 1
ATOM 3886 N N . GLY A 1 497 ? -24.325 31.383 12.788 1.00 32.16 497 GLY A N 1
ATOM 3887 C CA . GLY A 1 497 ? -23.200 32.126 13.339 1.00 32.16 497 GLY A CA 1
ATOM 3888 C C . GLY A 1 497 ? -23.249 32.248 14.866 1.00 32.16 497 GLY A C 1
ATOM 3889 O O . GLY A 1 497 ? -24.279 32.578 15.441 1.00 32.16 497 GLY A O 1
ATOM 3890 N N . ARG A 1 498 ? -22.079 32.055 15.486 1.00 47.56 498 ARG A N 1
ATOM 3891 C CA . ARG A 1 498 ? -21.599 32.686 16.731 1.00 47.56 498 ARG A CA 1
ATOM 3892 C C . ARG A 1 498 ? -22.685 33.142 17.720 1.00 47.56 498 ARG A C 1
ATOM 3894 O O . ARG A 1 498 ? -22.925 34.340 17.853 1.00 47.56 498 ARG A O 1
ATOM 3901 N N . ARG A 1 499 ? -23.215 32.226 18.528 1.00 43.03 499 ARG A N 1
ATOM 3902 C CA . ARG A 1 499 ? -23.781 32.553 19.847 1.00 43.03 499 ARG A CA 1
ATOM 3903 C C . ARG A 1 499 ? -23.442 31.434 20.826 1.00 43.03 499 ARG A C 1
ATOM 3905 O O . ARG A 1 499 ? -24.121 30.431 20.886 1.00 43.03 499 ARG A O 1
ATOM 3912 N N . GLY A 1 500 ? -22.340 31.601 21.553 1.00 44.81 500 GLY A N 1
ATOM 3913 C CA . GLY A 1 500 ? -21.873 30.635 22.559 1.00 44.81 500 GLY A CA 1
ATOM 3914 C C . GLY A 1 500 ? -21.351 31.305 23.827 1.00 44.81 500 GLY A C 1
ATOM 3915 O O . GLY A 1 500 ? -20.469 30.776 24.490 1.00 44.81 500 GLY A O 1
ATOM 3916 N N . ARG A 1 501 ? -21.832 32.515 24.130 1.00 46.38 501 ARG A N 1
ATOM 3917 C CA . ARG A 1 501 ? -21.464 33.230 25.363 1.00 46.38 501 ARG A CA 1
ATOM 3918 C C . ARG A 1 501 ? -22.648 33.944 26.009 1.00 46.38 501 ARG A C 1
ATOM 3920 O O . ARG A 1 501 ? -22.743 33.952 27.224 1.00 46.38 501 ARG A O 1
ATOM 3927 N N . VAL A 1 502 ? -23.579 34.450 25.199 1.00 49.47 502 VAL A N 1
ATOM 3928 C CA . VAL A 1 502 ? -24.761 35.173 25.693 1.00 49.47 502 VAL A CA 1
ATOM 3929 C C . VAL A 1 502 ? -25.821 34.222 26.264 1.00 49.47 502 VAL A C 1
ATOM 3931 O O . VAL A 1 502 ? -26.331 34.485 27.339 1.00 49.47 502 VAL A O 1
ATOM 3934 N N . GLU A 1 503 ? -26.077 33.066 25.640 1.00 50.66 503 GLU A N 1
ATOM 3935 C CA . GLU A 1 503 ? -27.059 32.097 26.173 1.00 50.66 503 GLU A CA 1
ATOM 3936 C C . GLU A 1 503 ? -26.586 31.412 27.466 1.00 50.66 503 GLU A C 1
ATOM 3938 O O . GLU A 1 503 ? -27.403 31.056 28.309 1.00 50.66 503 GLU A O 1
ATOM 3943 N N . VAL A 1 504 ? -25.268 31.280 27.666 1.00 55.59 504 VAL A N 1
ATOM 3944 C CA . VAL A 1 504 ? -24.707 30.752 28.921 1.00 55.59 504 VAL A CA 1
ATOM 3945 C C . VAL A 1 504 ? -24.823 31.793 30.038 1.00 55.59 504 VAL A C 1
ATOM 3947 O O . VAL A 1 504 ? -25.205 31.439 31.145 1.00 55.59 504 VAL A O 1
ATOM 3950 N N . GLU A 1 505 ? -24.604 33.081 29.750 1.00 54.47 505 GLU A N 1
ATOM 3951 C CA . GLU A 1 505 ? -24.843 34.163 30.721 1.00 54.47 505 GLU A CA 1
ATOM 3952 C C . GLU A 1 505 ? -26.339 34.359 31.031 1.00 54.47 505 GLU A C 1
ATOM 3954 O O . GLU A 1 505 ? -26.692 34.646 32.175 1.00 54.47 505 GLU A O 1
ATOM 3959 N N . GLU A 1 506 ? -27.231 34.153 30.058 1.00 53.84 506 GLU A N 1
ATOM 3960 C CA . GLU A 1 506 ? -28.684 34.212 30.266 1.00 53.84 506 GLU A CA 1
ATOM 3961 C C . GLU A 1 506 ? -29.194 33.013 31.082 1.00 53.84 506 GLU A C 1
ATOM 3963 O O . GLU A 1 506 ? -29.989 33.200 32.004 1.00 53.84 506 GLU A O 1
ATOM 3968 N N . LEU A 1 507 ? -28.681 31.801 30.839 1.00 55.94 507 LEU A N 1
ATOM 3969 C CA . LEU A 1 507 ? -29.002 30.618 31.647 1.00 55.94 507 LEU A CA 1
ATOM 3970 C C . LEU A 1 507 ? -28.392 30.696 33.056 1.00 55.94 507 LEU A C 1
ATOM 3972 O O . LEU A 1 507 ? -29.067 30.358 34.026 1.00 55.94 507 LEU A O 1
ATOM 3976 N N . GLU A 1 508 ? -27.176 31.227 33.212 1.00 58.38 508 GLU A N 1
ATOM 3977 C CA . GLU A 1 508 ? -26.589 31.514 34.530 1.00 58.38 508 GLU A CA 1
ATOM 3978 C C . GLU A 1 508 ? -27.319 32.646 35.273 1.00 58.38 508 GLU A C 1
ATOM 3980 O O . GLU A 1 508 ? -27.325 32.677 36.508 1.00 58.38 508 GLU A O 1
ATOM 3985 N N . GLY A 1 509 ? -27.942 33.575 34.544 1.00 66.88 509 GLY A N 1
ATOM 3986 C CA . GLY A 1 509 ? -28.817 34.611 35.090 1.00 66.88 509 GLY A CA 1
ATOM 3987 C C . GLY A 1 509 ? -30.152 34.052 35.584 1.00 66.88 509 GLY A C 1
ATOM 3988 O O . GLY A 1 509 ? -30.608 34.426 36.664 1.00 66.88 509 GLY A O 1
ATOM 3989 N N . VAL A 1 510 ? -30.747 33.111 34.844 1.00 58.81 510 VAL A N 1
ATOM 3990 C CA . VAL A 1 510 ? -31.987 32.417 35.234 1.00 58.81 510 VAL A CA 1
ATOM 3991 C C . VAL A 1 510 ? -31.751 31.485 36.426 1.00 58.81 510 VAL A C 1
ATOM 3993 O O . VAL A 1 510 ? -32.558 31.474 37.355 1.00 58.81 510 VAL A O 1
ATOM 3996 N N . VAL A 1 511 ? -30.613 30.785 36.474 1.00 58.28 511 VAL A N 1
ATOM 3997 C CA . VAL A 1 511 ? -30.224 29.947 37.624 1.00 58.28 511 VAL A CA 1
ATOM 3998 C C . VAL A 1 511 ? -29.958 30.804 38.871 1.00 58.28 511 VAL A C 1
ATOM 4000 O O . VAL A 1 511 ? -30.470 30.491 39.943 1.00 58.28 511 VAL A O 1
ATOM 4003 N N . ARG A 1 512 ? -29.292 31.963 38.737 1.00 54.41 512 ARG A N 1
ATOM 4004 C CA . ARG A 1 512 ? -29.139 32.927 39.851 1.00 54.41 512 ARG A CA 1
ATOM 4005 C C . ARG A 1 512 ? -30.445 33.604 40.277 1.00 54.41 512 ARG A C 1
ATOM 4007 O O . ARG A 1 512 ? -30.549 34.056 41.418 1.00 54.41 512 ARG A O 1
ATOM 4014 N N . GLY A 1 513 ? -31.424 33.710 39.379 1.00 56.22 513 GLY A N 1
ATOM 4015 C CA . GLY A 1 513 ? -32.770 34.195 39.688 1.00 56.22 513 GLY A CA 1
ATOM 4016 C C . GLY A 1 513 ? -33.587 33.184 40.495 1.00 56.22 513 GLY A C 1
ATOM 4017 O O . GLY A 1 513 ? -34.303 33.578 41.412 1.00 56.22 513 GLY A O 1
ATOM 4018 N N . LEU A 1 514 ? -33.423 31.891 40.203 1.00 52.31 514 LEU A N 1
ATOM 4019 C CA . LEU A 1 514 ? -34.069 30.792 40.926 1.00 52.31 514 LEU A CA 1
ATOM 4020 C C . LEU A 1 514 ? -33.477 30.588 42.330 1.00 52.31 514 LEU A C 1
ATOM 4022 O O . LEU A 1 514 ? -34.236 30.405 43.275 1.00 52.31 514 LEU A O 1
ATOM 4026 N N . GLU A 1 515 ? -32.162 30.749 42.511 1.00 48.34 515 GLU A N 1
ATOM 4027 C CA . GLU A 1 515 ? -31.515 30.654 43.836 1.00 48.34 515 GLU A CA 1
ATOM 4028 C C . GLU A 1 515 ? -31.853 31.819 44.789 1.00 48.34 515 GLU A C 1
ATOM 4030 O O . GLU A 1 515 ? -31.675 31.704 46.000 1.00 48.34 515 GLU A O 1
ATOM 4035 N N . ARG A 1 516 ? -32.363 32.951 44.280 1.00 51.12 516 ARG A N 1
ATOM 4036 C CA . ARG A 1 516 ? -32.807 34.092 45.112 1.00 51.12 516 ARG A CA 1
ATOM 4037 C C . ARG A 1 516 ? -34.308 34.102 45.412 1.00 51.12 516 ARG A C 1
ATOM 4039 O O . ARG A 1 516 ? -34.749 34.935 46.201 1.00 51.12 516 ARG A O 1
ATOM 4046 N N . GLY A 1 517 ? -35.084 33.202 44.805 1.00 47.84 517 GLY A N 1
ATOM 4047 C CA . GLY A 1 517 ? -36.529 33.085 45.027 1.00 47.84 517 GLY A CA 1
ATOM 4048 C C . GLY A 1 517 ? -36.919 32.301 46.285 1.00 47.84 517 GLY A C 1
ATOM 4049 O O . GLY A 1 517 ? -38.044 32.442 46.749 1.00 47.84 517 GLY A O 1
ATOM 4050 N N . GLU A 1 518 ? -36.007 31.520 46.870 1.00 48.38 518 GLU A N 1
ATOM 4051 C CA . GLU A 1 518 ? -36.311 30.618 47.997 1.00 48.38 518 GLU A CA 1
ATOM 4052 C C . GLU A 1 518 ? -36.001 31.193 49.395 1.00 48.38 518 GLU A C 1
ATOM 4054 O O . GLU A 1 518 ? -36.123 30.486 50.393 1.00 48.38 518 GLU A O 1
ATOM 4059 N N . THR A 1 519 ? -35.657 32.483 49.523 1.00 50.75 519 THR A N 1
ATOM 4060 C CA . THR A 1 519 ? -35.387 33.114 50.837 1.00 50.75 519 THR A CA 1
ATOM 4061 C C . THR A 1 519 ? -36.301 34.292 51.189 1.00 50.75 519 THR A C 1
ATOM 4063 O O . THR A 1 519 ? -35.873 35.192 51.908 1.00 50.75 519 THR A O 1
ATOM 4066 N N . MET A 1 520 ? -37.553 34.313 50.722 1.00 46.84 520 MET A N 1
ATOM 4067 C CA . MET A 1 520 ? -38.596 35.178 51.299 1.00 46.84 520 MET A CA 1
ATOM 4068 C C . MET A 1 520 ? -39.948 34.461 51.372 1.00 46.84 520 MET A C 1
ATOM 4070 O O . MET A 1 520 ? -40.867 34.766 50.624 1.00 46.84 520 MET A O 1
ATOM 4074 N N . GLU A 1 521 ? -40.072 33.542 52.329 1.00 44.78 521 GLU A N 1
ATOM 4075 C CA . GLU A 1 521 ? -41.348 33.286 53.003 1.00 44.78 521 GLU A CA 1
ATOM 4076 C C . GLU A 1 521 ? -41.094 32.778 54.435 1.00 44.78 521 GLU A C 1
ATOM 4078 O O . GLU A 1 521 ? -40.976 31.580 54.694 1.00 44.78 521 GLU A O 1
ATOM 4083 N N . LYS A 1 522 ? -40.932 33.730 55.362 1.00 39.84 522 LYS A N 1
ATOM 4084 C CA . LYS A 1 522 ? -41.398 33.681 56.757 1.00 39.84 522 LYS A CA 1
ATOM 4085 C C . LYS A 1 522 ? -41.272 35.049 57.412 1.00 39.84 522 LYS A C 1
ATOM 4087 O O . LYS A 1 522 ? -40.181 35.649 57.298 1.00 39.84 522 LYS A O 1
#

Secondary structure (DSSP, 8-state):
-----PPPP-S-HHHHHHHHHHHHHHHHHHHHHHHHHHHHHHHHHHHHHHHHHHHHHHHHHHHHHHHHHHHHHTT--EEEEEEETTSTTTPPPHHHHSSSTTHHHHHHHHHHHHHHHHHHHTT--TTTSEEEEEEEE-HHHHHHHHHHTTSS-TT--HHHHHHHHHTTSTTEEEEE--S-SSHHHHHHHHHHHHHHH-TTEEEEEEE--S-TTHHHHHHHHHTSHHHHHTEEEE--S---HHHHTT--EEE--S---SHHHHHHHHHHHHHHHHHHHHHHHHHS-TTTTT----------------S---PPPPHHHHHHHHHHHHHHHHHH----PPPPS-PPPHHHHHHHHHHHHHHHHHHHHHHHHHHHHHHHHHHHHHHH-----S------TTGGGT-TT-HHHHHTT-------SSS-HHHHHHHHHHHHHHHHHHHHHHHHHHHHHHHTTTSS---HHHHHHHHHHHHHHHHHHHHHHT---PPPPS-----SSHHHHHHHHHHHHHTTSSS---

Mean predicted aligned error: 22.85 Å

Foldseek 3Di:
DDDPPPDDDPDDPVVSVVVVVVVVVVVVVVVVVVVVVVVVVVVVVVVVVVVVVVVVVVVVVVVVVVVVVCVVLFLLAAAEEEAACADPQNPDFLQLQADFLCSLLVVLVLVLVQVLVVCVVVVHPSVSYHYAYEYEDQQVVSVVVCCVVVSHDPPGGVVSNQVSNCVNDVRHHDDNQHDDDCSSVVVSLVVLVVLLLDPRHQAYEYHPQPDPVCLVSVLVQLVPPSSLQRYEYEDTPDGDVSNVVSPHHYDDHVDPPPVVVVVVVVLVVLVVVLVVVLVVVVPDPVVVVVPDPDDDDDDDDDDDDDDDDDDPDDSSVVSVVVSVVVSVVVVVDPDPDPDDPPPDDPVNVVVVVVVVVVVVVVVVVVVVVVVVVVVVVVVVCLQVDDPDDDDDDDDDSCVSLADQPRVVNVVVPRHDDDDDDDPCPVVVVVVVVVVCVVVVVVVCVVCVVVVVVVVVCVVPDDPVPVVVVVVVVVVVVVVVVVVVVSDDDDDDDDDDDDDDPVVVVVVVVVVVVVVVVPPPDD

InterPro domains:
  IPR008685 Centromere protein Mis12 [PF05859] (257-333)
  IPR008685 Centromere protein Mis12 [PF05859] (341-481)
  IPR057683 Domain of unknown function DUF7923 [PF25540] (77-250)

Solvent-accessible surface area (backbone atoms only — not comparable to full-atom values): 30617 Å² total; per-residue (Å²): 132,90,78,84,76,76,79,74,84,93,63,61,74,68,60,54,53,51,52,50,51,53,53,51,49,53,50,49,52,53,49,50,53,52,51,51,52,52,51,50,53,51,50,50,53,50,51,54,49,51,52,52,50,52,53,51,51,51,51,50,51,53,50,51,52,51,52,48,52,47,60,74,48,57,62,63,33,28,33,42,34,43,32,41,40,63,42,83,62,52,48,77,55,44,83,30,50,60,32,61,79,59,9,17,33,52,49,45,53,52,51,52,52,53,49,42,55,50,30,50,74,71,70,44,65,48,90,47,38,47,70,35,37,42,32,34,28,32,56,67,63,46,42,53,49,32,40,74,70,65,46,26,54,91,87,51,51,58,67,51,24,36,51,25,23,34,72,60,40,97,46,33,42,59,44,72,73,47,97,63,95,55,60,58,60,53,52,52,50,53,50,51,56,59,44,68,74,34,86,46,43,66,35,36,39,40,31,59,47,63,52,68,79,48,27,71,63,52,47,69,39,47,77,37,67,76,54,28,74,32,36,29,36,45,48,46,87,56,66,27,66,71,50,61,72,55,65,61,48,68,46,82,54,86,67,71,76,64,53,62,60,46,50,52,50,50,52,52,50,49,53,52,50,52,51,50,46,51,54,50,58,72,70,46,63,55,64,81,79,64,49,79,79,87,83,72,92,82,83,89,81,85,89,84,88,90,81,76,94,73,73,81,78,56,69,66,62,52,48,52,54,50,51,52,54,49,50,56,48,54,73,71,46,84,78,79,75,78,84,60,96,80,68,77,51,73,67,58,52,52,49,51,50,51,51,49,52,53,50,50,54,49,49,52,52,50,49,53,51,48,51,49,50,50,55,47,49,53,52,51,45,63,67,72,49,77,86,88,76,82,84,90,79,81,88,63,98,60,56,63,67,70,43,67,87,43,71,74,30,57,78,68,70,58,67,60,85,95,79,76,100,61,92,52,68,67,55,50,54,51,49,46,54,60,62,44,44,62,57,49,51,50,48,49,63,58,44,50,61,51,51,49,50,48,65,53,37,78,71,52,86,72,73,59,58,64,63,44,48,56,52,46,55,52,49,49,54,52,50,49,54,52,47,62,73,63,67,74,82,86,82,78,84,86,87,79,82,90,79,89,57,63,66,58,54,51,50,52,47,50,52,55,51,56,72,63,63,79,78,78,87,132

Radius of gyration: 45.11 Å; Cα contacts (8 Å, |Δi|>4): 357; chains: 1; bounding box: 128×70×127 Å

Organism: NCBI:txid209136

pLDDT: mean 73.14, std 18.38, range [28.7, 96.44]

Sequence (522 aa):
MAATSKGGPTGDYRQRLSYFKDTDAEKNEMVNELIENLENARKECRQISLDLESERAERRRHQGRVEELETLTRGRGFVLVLIDADADDYIFRERFLNKDDGGGKGAADELHARIKDYLKELKLDADNTKIVVRAYADVKNLQATCVKNGKMKRGSSLNLFARSFNQRQGLFDFVDIGAGKEEADNKIRECLSFYLDNWQCKHVVFGACHDSGYAPYLGQFAADPLKRDRITLLQGVTIHPRIAALGFRYTLKLDSSLIDDIINAVNIIIYQVVEGLETGLLHIPPRELGFRADHSSTSLSTQDASNGSTEPPDPTAEIENGVHRLETLLEATNLQLPLSPSAPTPESILLLRRKLQETRKLNQALRSTHNQNAALVTKLSSLLSPPTTSTQSDPSSLAFLASPTNPAAQTLNLSFAPSSKDSKPRTTNAQFATSQLPALRQLVAELRPKMQSLKDGARDKVDWESRREERRAYIEAGTKNVVIRRGTVEGEEFGGGRRGRVEVEELEGVVRGLERGETMEK